Protein AF-A0A258BZW4-F1 (afdb_monomer)

Nearest PDB structures (foldseek):
  6zo7-assembly1_A  TM=4.643E-01  e=5.909E-06  Escherichia coli K-12
  7oum-assembly1_A  TM=4.617E-01  e=6.006E-05  Escherichia coli K-12
  7rr7-assembly1_A  TM=5.294E-01  e=3.299E-04  Escherichia coli K-12
  7oul-assembly1_A  TM=4.620E-01  e=1.111E-04  Escherichia coli K-12
  8p1i-assembly1_A  TM=4.568E-01  e=1.281E-04  Klebsiella pneumoniae subsp. pneumoniae DSM 30104 = JCM 1662 = NBRC 14940

Radius of gyration: 32.83 Å; Cα contacts (8 Å, |Δi|>4): 462; chains: 1; bounding box: 78×43×89 Å

Mean predicted aligned error: 9.06 Å

Sequence (377 aa):
QTLLPGVLLVIITVLLLSFGRLQGVVAPLLIAVIALFWTLGLMAVAGVKQNIVSSMLPVFIIAIAVCDAIHFLSTYYRLLPDNPDRAARTQAASEALRKLFWPMLVTTVTTMAGFFALSWTEVVFIREFGIFVGFGVLFAWLITMLLLPALVIIWKAPRPRYGLLVSNLITRLMALFGRIAGHGKAVVIPAVVLMLAGLVITQQKLTVDNQVIGYFEENSRIRQDDAAINANFGGSTVVSFLLESKDTDAFKKPETLQAVAALQQRLQQNPLVGFTLSPADFIKRMHQVLSDTGSQAEFRLPDDLTQPMLAQYFLLYENANGQDLWDVVDRRFANGRILAVLHSDRSSDMAMVIQDLRTLAADVLPAGMTLRSAGYG

Solvent-accessible surface area (backbone atoms only — not comparable to full-atom values): 20234 Å² total; per-residue (Å²): 133,71,60,61,65,54,52,50,51,51,51,49,49,52,26,36,63,65,27,65,36,67,66,55,34,51,53,30,52,50,42,12,52,52,18,40,51,54,30,53,47,52,36,55,75,71,68,55,76,87,46,82,69,44,68,49,47,62,59,55,35,34,54,52,18,33,51,56,32,49,58,49,50,55,47,22,52,73,58,36,61,92,82,58,53,63,66,47,33,46,50,18,34,52,51,31,46,69,70,39,50,64,63,52,48,51,55,40,53,54,50,25,50,60,26,43,57,38,46,77,49,87,52,60,66,54,16,53,36,15,46,46,49,21,52,17,45,52,37,20,51,52,43,40,72,58,49,46,46,56,47,57,44,69,50,90,70,75,70,56,67,84,57,84,69,78,42,77,63,54,58,51,49,54,51,49,50,53,59,52,57,72,41,48,68,79,48,51,52,56,52,51,52,51,50,53,52,49,49,62,63,46,60,79,71,65,76,82,70,53,48,71,74,69,76,50,59,83,87,34,67,70,46,50,52,48,51,50,35,38,74,75,46,37,29,78,33,59,37,36,38,36,39,41,40,88,47,72,44,41,65,43,34,43,68,46,36,52,29,52,42,53,53,50,52,56,47,64,71,35,91,54,36,54,38,74,49,41,61,45,53,58,51,10,50,48,50,16,56,71,37,98,63,20,90,75,40,66,88,41,71,67,94,81,61,43,46,70,58,43,49,50,50,53,50,54,40,56,74,69,67,51,63,71,57,62,77,19,31,45,101,55,28,23,34,36,29,38,41,34,22,18,58,58,66,37,46,53,62,50,51,51,54,52,50,56,52,52,57,52,45,72,75,50,50,57,92,75,55,48,83,46,80,41,74,72,136

Structure (mmCIF, N/CA/C/O backbone):
data_AF-A0A258BZW4-F1
#
_entry.id   AF-A0A258BZW4-F1
#
loop_
_atom_site.group_PDB
_atom_site.id
_atom_site.type_symbol
_atom_site.label_atom_id
_atom_site.label_alt_id
_atom_site.label_comp_id
_atom_site.label_asym_id
_atom_site.label_entity_id
_atom_site.label_seq_id
_atom_site.pdbx_PDB_ins_code
_atom_site.Cartn_x
_atom_site.Cartn_y
_atom_site.Cartn_z
_atom_site.occupancy
_atom_site.B_iso_or_equiv
_atom_site.auth_seq_id
_atom_site.auth_comp_id
_atom_site.auth_asym_id
_atom_site.auth_atom_id
_atom_site.pdbx_PDB_model_num
ATOM 1 N N . GLN A 1 1 ? -8.627 8.416 -11.296 1.00 51.75 1 GLN A N 1
ATOM 2 C CA . GLN A 1 1 ? -8.400 7.912 -12.679 1.00 51.75 1 GLN A CA 1
ATOM 3 C C . GLN A 1 1 ? -7.586 8.881 -13.566 1.00 51.75 1 GLN A C 1
ATOM 5 O O . GLN A 1 1 ? -7.320 8.568 -14.718 1.00 51.75 1 GLN A O 1
ATOM 10 N N . THR A 1 2 ? -7.110 10.015 -13.040 1.00 63.75 2 THR A N 1
ATOM 11 C CA . THR A 1 2 ? -6.376 11.070 -13.775 1.00 63.75 2 THR A CA 1
ATOM 12 C C . THR A 1 2 ? -4.865 10.836 -13.925 1.00 63.75 2 THR A C 1
ATOM 14 O O . THR A 1 2 ? -4.218 11.526 -14.707 1.00 63.75 2 THR A O 1
ATOM 17 N N . LEU A 1 3 ? -4.287 9.855 -13.221 1.00 72.00 3 LEU A N 1
ATOM 18 C CA . LEU A 1 3 ? -2.834 9.631 -13.215 1.00 72.00 3 LEU A CA 1
ATOM 19 C C . LEU A 1 3 ? -2.305 9.013 -14.516 1.00 72.00 3 LEU A C 1
ATOM 21 O O . LEU A 1 3 ? -1.262 9.434 -15.009 1.00 72.00 3 LEU A O 1
ATOM 25 N N . LEU A 1 4 ? -3.015 8.039 -15.094 1.00 80.62 4 LEU A N 1
ATOM 26 C CA . LEU A 1 4 ? -2.522 7.291 -16.256 1.00 80.62 4 LEU A CA 1
ATOM 27 C C . LEU A 1 4 ? -2.273 8.187 -17.490 1.00 80.62 4 LEU A C 1
ATOM 29 O O . LEU A 1 4 ? -1.187 8.085 -18.060 1.00 80.62 4 LEU A O 1
ATOM 33 N N . PRO A 1 5 ? -3.184 9.104 -17.886 1.00 86.69 5 PRO A N 1
ATOM 34 C CA . PRO A 1 5 ? -2.926 10.021 -18.999 1.00 86.69 5 PRO A CA 1
ATOM 35 C C . PRO A 1 5 ? -1.723 10.940 -18.752 1.00 86.69 5 PRO A C 1
ATOM 37 O O . PRO A 1 5 ? -0.921 11.153 -19.658 1.00 86.69 5 PRO A O 1
ATOM 40 N N . GLY A 1 6 ? -1.567 11.444 -17.521 1.00 89.06 6 GLY A N 1
ATOM 41 C CA . GLY A 1 6 ? -0.432 12.288 -17.144 1.00 89.06 6 GLY A CA 1
ATOM 42 C C . GLY A 1 6 ? 0.897 11.537 -17.228 1.00 89.06 6 GLY A C 1
ATOM 43 O O . GLY A 1 6 ? 1.847 12.022 -17.840 1.00 89.06 6 GLY A O 1
ATOM 44 N N . VAL A 1 7 ? 0.945 10.315 -16.691 1.00 88.00 7 VAL A N 1
ATOM 45 C CA . VAL A 1 7 ? 2.130 9.448 -16.769 1.00 88.00 7 VAL A CA 1
ATOM 46 C C . VAL A 1 7 ? 2.472 9.117 -18.221 1.00 88.00 7 VAL A C 1
ATOM 48 O O . VAL A 1 7 ? 3.631 9.235 -18.612 1.00 88.00 7 VAL A O 1
ATOM 51 N N . LEU A 1 8 ? 1.483 8.755 -19.044 1.00 90.56 8 LEU A N 1
ATOM 52 C CA . LEU A 1 8 ? 1.705 8.481 -20.465 1.00 90.56 8 LEU A CA 1
ATOM 53 C C . LEU A 1 8 ? 2.259 9.704 -21.200 1.00 90.56 8 LEU A C 1
ATOM 55 O O . LEU A 1 8 ? 3.189 9.559 -21.990 1.00 90.56 8 LEU A O 1
ATOM 59 N N . LEU A 1 9 ? 1.747 10.903 -20.915 1.00 91.88 9 LEU A N 1
ATOM 60 C CA . LEU A 1 9 ? 2.250 12.144 -21.503 1.00 91.88 9 LEU A CA 1
ATOM 61 C C . LEU A 1 9 ? 3.715 12.398 -21.127 1.00 91.88 9 LEU A C 1
ATOM 63 O O . LEU A 1 9 ? 4.525 12.720 -21.999 1.00 91.88 9 LEU A O 1
ATOM 67 N N . VAL A 1 10 ? 4.080 12.198 -19.858 1.00 91.19 10 VAL A N 1
ATOM 68 C CA . VAL A 1 10 ? 5.473 12.314 -19.400 1.00 91.19 10 VAL A CA 1
ATOM 69 C C . VAL A 1 10 ? 6.359 11.278 -20.094 1.00 91.19 10 VAL A C 1
ATOM 71 O O . VAL A 1 10 ? 7.395 11.639 -20.646 1.00 91.19 10 VAL A O 1
ATOM 74 N N . ILE A 1 11 ? 5.938 10.011 -20.142 1.00 91.62 11 ILE A N 1
ATOM 75 C CA . ILE A 1 11 ? 6.684 8.925 -20.792 1.00 91.62 11 ILE A CA 1
ATOM 76 C C . ILE A 1 11 ? 6.896 9.208 -22.281 1.00 91.62 11 ILE A C 1
ATOM 78 O O . ILE A 1 11 ? 8.023 9.121 -22.770 1.00 91.62 11 ILE A O 1
ATOM 82 N N . ILE A 1 12 ? 5.840 9.592 -23.001 1.00 91.62 12 ILE A N 1
ATOM 83 C CA . ILE A 1 12 ? 5.918 9.949 -24.422 1.00 91.62 12 ILE A CA 1
ATOM 84 C C . ILE A 1 12 ? 6.895 11.107 -24.617 1.00 91.62 12 ILE A C 1
ATOM 86 O O . ILE A 1 12 ? 7.742 11.044 -25.505 1.00 91.62 12 ILE A O 1
ATOM 90 N N . THR A 1 13 ? 6.826 12.131 -23.763 1.00 89.69 13 THR A N 1
ATOM 91 C CA . THR A 1 13 ? 7.728 13.287 -23.821 1.00 89.69 13 THR A CA 1
ATOM 92 C C . THR A 1 13 ? 9.182 12.867 -23.611 1.00 89.69 13 THR A C 1
ATOM 94 O O . THR A 1 13 ? 10.042 13.217 -24.414 1.00 89.69 13 THR A O 1
ATOM 97 N N . VAL A 1 14 ? 9.471 12.061 -22.586 1.00 87.81 14 VAL A N 1
ATOM 98 C CA . VAL A 1 14 ? 10.828 11.568 -22.300 1.00 87.81 14 VAL A CA 1
ATOM 99 C C . VAL A 1 14 ? 11.367 10.718 -23.450 1.00 87.81 14 VAL A C 1
ATOM 101 O O . VAL A 1 14 ? 12.517 10.894 -23.853 1.00 87.81 14 VAL A O 1
ATOM 104 N N . LEU A 1 15 ? 10.553 9.827 -24.020 1.00 88.56 15 LEU A N 1
ATOM 105 C CA . LEU A 1 15 ? 10.945 8.990 -25.156 1.00 88.56 15 LEU A CA 1
ATOM 106 C C . LEU A 1 15 ? 11.181 9.822 -26.424 1.00 88.56 15 LEU A C 1
ATOM 108 O O . LEU A 1 15 ? 12.163 9.596 -27.137 1.00 88.56 15 LEU A O 1
ATOM 112 N N . LEU A 1 16 ? 10.332 10.822 -26.684 1.00 87.19 16 LEU A N 1
ATOM 113 C CA . LEU A 1 16 ? 10.517 11.769 -27.784 1.00 87.19 16 LEU A CA 1
ATOM 114 C C . LEU A 1 16 ? 11.799 12.585 -27.616 1.00 87.19 16 LEU A C 1
ATOM 116 O O . LEU A 1 16 ? 12.533 12.743 -28.585 1.00 87.19 16 LEU A O 1
ATOM 120 N N . LEU A 1 17 ? 12.109 13.062 -26.410 1.00 83.38 17 LEU A N 1
ATOM 121 C CA . LEU A 1 17 ? 13.338 13.816 -26.149 1.00 83.38 17 LEU A CA 1
ATOM 122 C C . LEU A 1 17 ? 14.593 12.938 -26.237 1.00 83.38 17 LEU A C 1
ATOM 124 O O . LEU A 1 17 ? 15.640 13.400 -26.688 1.00 83.38 17 LEU A O 1
ATOM 128 N N . SER A 1 18 ? 14.478 11.671 -25.839 1.00 81.19 18 SER A N 1
ATOM 129 C CA . SER A 1 18 ? 15.591 10.719 -25.797 1.00 81.19 18 SER A CA 1
ATOM 130 C C . SER A 1 18 ? 15.945 10.161 -27.180 1.00 81.19 18 SER A C 1
ATOM 132 O O . SER A 1 18 ? 17.124 10.012 -27.498 1.00 81.19 18 SER A O 1
ATOM 134 N N . PHE A 1 19 ? 14.945 9.862 -28.019 1.00 81.38 19 PHE A N 1
ATOM 135 C CA . PHE A 1 19 ? 15.149 9.220 -29.326 1.00 81.38 19 PHE A CA 1
ATOM 136 C C . PHE A 1 19 ? 14.784 10.104 -30.529 1.00 81.38 19 PHE A C 1
ATOM 138 O O . PHE A 1 19 ? 15.183 9.804 -31.655 1.00 81.38 19 PHE A O 1
ATOM 145 N N . GLY A 1 20 ? 14.029 11.189 -30.338 1.00 75.62 20 GLY A N 1
ATOM 146 C CA . GLY A 1 20 ? 13.685 12.158 -31.389 1.00 75.62 20 GLY A CA 1
ATOM 147 C C . GLY A 1 20 ? 12.865 11.589 -32.553 1.00 75.62 20 GLY A C 1
ATOM 148 O O . GLY A 1 20 ? 12.812 12.202 -33.620 1.00 75.62 20 GLY A O 1
ATOM 149 N N . ARG A 1 21 ? 12.291 10.386 -32.410 1.00 78.50 21 ARG A N 1
ATOM 150 C CA . ARG A 1 21 ? 11.630 9.629 -33.486 1.00 78.50 21 ARG A CA 1
ATOM 151 C C . ARG A 1 21 ? 10.491 8.774 -32.940 1.00 78.50 21 ARG A C 1
ATOM 153 O O . ARG A 1 21 ? 10.621 8.183 -31.873 1.00 78.50 21 ARG A O 1
ATOM 160 N N . LEU A 1 22 ? 9.437 8.608 -33.744 1.00 80.06 22 LEU A N 1
ATOM 161 C CA . LEU A 1 22 ? 8.251 7.815 -33.391 1.00 80.06 22 LEU A CA 1
ATOM 162 C C . LEU A 1 22 ? 8.574 6.354 -33.052 1.00 80.06 22 LEU A C 1
ATOM 164 O O . LEU A 1 22 ? 8.022 5.827 -32.095 1.00 80.06 22 LEU A O 1
ATOM 168 N N . GLN A 1 23 ? 9.504 5.705 -33.761 1.00 81.31 23 GLN A N 1
ATOM 169 C CA . GLN A 1 23 ? 9.881 4.318 -33.452 1.00 81.31 23 GLN A CA 1
ATOM 170 C C . GLN A 1 23 ? 10.468 4.172 -32.040 1.00 81.31 23 GLN A C 1
ATOM 172 O O . GLN A 1 23 ? 10.171 3.197 -31.357 1.00 81.31 23 GLN A O 1
ATOM 177 N N . GLY A 1 24 ? 11.249 5.155 -31.580 1.00 83.62 24 GLY A N 1
ATOM 178 C CA . GLY A 1 24 ? 11.797 5.182 -30.220 1.00 83.62 24 GLY A CA 1
ATOM 179 C C . GLY A 1 24 ? 10.755 5.420 -29.126 1.00 83.62 24 GLY A C 1
ATOM 180 O O . GLY A 1 24 ? 11.080 5.299 -27.954 1.00 83.62 24 GLY A O 1
ATOM 181 N N . VAL A 1 25 ? 9.513 5.731 -29.502 1.00 89.50 25 VAL A N 1
ATOM 182 C CA . VAL A 1 25 ? 8.378 5.921 -28.590 1.00 89.50 25 VAL A CA 1
ATOM 183 C C . VAL A 1 25 ? 7.433 4.724 -28.658 1.00 89.50 25 VAL A C 1
ATOM 185 O O . VAL A 1 25 ? 7.095 4.129 -27.640 1.00 89.50 25 VAL A O 1
ATOM 188 N N . VAL A 1 26 ? 7.037 4.339 -29.873 1.00 92.31 26 VAL A N 1
ATOM 189 C CA . VAL A 1 26 ? 6.046 3.284 -30.114 1.00 92.31 26 VAL A CA 1
ATOM 190 C C . VAL A 1 26 ? 6.565 1.920 -29.673 1.00 92.31 26 VAL A C 1
ATOM 192 O O . VAL A 1 26 ? 5.811 1.166 -29.068 1.00 92.31 26 VAL A O 1
ATOM 195 N N . ALA A 1 27 ? 7.838 1.597 -29.928 1.00 92.38 27 ALA A N 1
ATOM 196 C CA . ALA A 1 27 ? 8.393 0.298 -29.552 1.00 92.38 27 ALA A CA 1
ATOM 197 C C . ALA A 1 27 ? 8.394 0.067 -28.021 1.00 92.38 27 ALA A C 1
ATOM 199 O O . ALA A 1 27 ? 7.834 -0.944 -27.594 1.00 92.38 27 ALA A O 1
ATOM 200 N N . PRO A 1 28 ? 8.922 0.985 -27.180 1.00 93.62 28 PRO A N 1
ATOM 201 C CA . PRO A 1 28 ? 8.804 0.871 -25.723 1.00 93.62 28 PRO A CA 1
ATOM 202 C C . PRO A 1 28 ? 7.361 0.795 -25.212 1.00 93.62 28 PRO A C 1
ATOM 204 O O . PRO A 1 28 ? 7.057 -0.034 -24.358 1.00 93.62 28 PRO A O 1
ATOM 207 N N . LEU A 1 29 ? 6.456 1.625 -25.746 1.00 94.94 29 LEU A N 1
ATOM 208 C CA . LEU A 1 29 ? 5.052 1.621 -25.321 1.00 94.94 29 LEU A CA 1
ATOM 209 C C . LEU A 1 29 ? 4.338 0.318 -25.683 1.00 94.94 29 LEU A C 1
ATOM 211 O O . LEU A 1 29 ? 3.562 -0.195 -24.882 1.00 94.94 29 LEU A O 1
ATOM 215 N N . LEU A 1 30 ? 4.613 -0.239 -26.863 1.00 95.44 30 LEU A N 1
ATOM 216 C CA . LEU A 1 30 ? 4.053 -1.521 -27.277 1.00 95.44 30 LEU A CA 1
ATOM 217 C C . LEU A 1 30 ? 4.480 -2.639 -26.318 1.00 95.44 30 LEU A C 1
ATOM 219 O O . LEU A 1 30 ? 3.642 -3.418 -25.875 1.00 95.44 30 LEU A O 1
ATOM 223 N N . ILE A 1 31 ? 5.764 -2.687 -25.959 1.00 95.81 31 ILE A N 1
ATOM 224 C CA . ILE A 1 31 ? 6.298 -3.659 -24.993 1.00 95.81 31 ILE A CA 1
ATOM 225 C C . ILE A 1 31 ? 5.615 -3.510 -23.638 1.00 95.81 31 ILE A C 1
ATOM 227 O O . ILE A 1 31 ? 5.154 -4.500 -23.074 1.00 95.81 31 ILE A O 1
ATOM 231 N N . ALA A 1 32 ? 5.502 -2.276 -23.149 1.00 96.38 32 ALA A N 1
ATOM 232 C CA . ALA A 1 32 ? 4.842 -1.965 -21.890 1.00 96.38 32 ALA A CA 1
ATOM 233 C C . ALA A 1 32 ? 3.378 -2.422 -21.859 1.00 96.38 32 ALA A C 1
ATOM 235 O O . ALA A 1 32 ? 2.936 -3.034 -20.889 1.00 96.38 32 ALA A O 1
ATOM 236 N N . VAL A 1 33 ? 2.633 -2.171 -22.938 1.00 96.31 33 VAL A N 1
ATOM 237 C CA . VAL A 1 33 ? 1.234 -2.592 -23.065 1.00 96.31 33 VAL A CA 1
ATOM 238 C C . VAL A 1 33 ? 1.118 -4.116 -23.090 1.00 96.31 33 VAL A C 1
ATOM 240 O O . VAL A 1 33 ? 0.275 -4.667 -22.388 1.00 96.31 33 VAL A O 1
ATOM 243 N N . ILE A 1 34 ? 1.978 -4.815 -23.837 1.00 97.94 34 ILE A N 1
ATOM 244 C CA . ILE A 1 34 ? 1.970 -6.285 -23.869 1.00 97.94 34 ILE A CA 1
ATOM 245 C C . ILE A 1 34 ? 2.299 -6.846 -22.477 1.00 97.94 34 ILE A C 1
ATOM 247 O O . ILE A 1 34 ? 1.596 -7.735 -22.005 1.00 97.94 34 ILE A O 1
ATOM 251 N N . ALA A 1 35 ? 3.300 -6.300 -21.781 1.00 97.94 35 ALA A N 1
ATOM 252 C CA . ALA A 1 35 ? 3.645 -6.721 -20.421 1.00 97.94 35 ALA A CA 1
ATOM 253 C C . ALA A 1 35 ? 2.485 -6.512 -19.443 1.00 97.94 35 ALA A C 1
ATOM 255 O O . ALA A 1 35 ? 2.174 -7.392 -18.636 1.00 97.94 35 ALA A O 1
ATOM 256 N N . LEU A 1 36 ? 1.787 -5.381 -19.562 1.00 96.75 36 LEU A N 1
ATOM 257 C CA . LEU A 1 36 ? 0.589 -5.108 -18.784 1.00 96.75 36 LEU A CA 1
ATOM 258 C C . LEU A 1 36 ? -0.522 -6.125 -19.076 1.00 96.75 36 LEU A C 1
ATOM 260 O O . LEU A 1 36 ? -1.122 -6.637 -18.135 1.00 96.75 36 LEU A O 1
ATOM 264 N N . PHE A 1 37 ? -0.767 -6.468 -20.343 1.00 97.38 37 PHE A N 1
ATOM 265 C CA . PHE A 1 37 ? -1.753 -7.491 -20.702 1.00 97.38 37 PHE A CA 1
ATOM 266 C C . PHE A 1 37 ? -1.421 -8.859 -20.105 1.00 97.38 37 PHE A C 1
ATOM 268 O O . PHE A 1 37 ? -2.317 -9.509 -19.575 1.00 97.38 37 PHE A O 1
ATOM 275 N N . TRP A 1 38 ? -0.155 -9.282 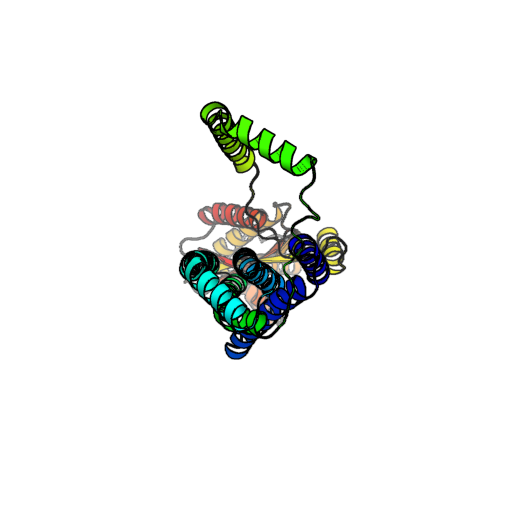-20.126 1.00 98.06 38 TRP A N 1
ATOM 276 C CA . TRP A 1 38 ? 0.265 -10.529 -19.473 1.00 98.06 38 TRP A CA 1
ATOM 277 C C . TRP A 1 38 ? 0.074 -10.481 -17.956 1.00 98.06 38 TRP A C 1
ATOM 279 O O . TRP A 1 38 ? -0.393 -11.449 -17.360 1.00 98.06 38 TRP A O 1
ATOM 289 N N . THR A 1 39 ? 0.360 -9.337 -17.336 1.00 97.62 39 THR A N 1
ATOM 290 C CA . THR A 1 39 ? 0.182 -9.135 -15.891 1.00 97.62 39 THR A CA 1
ATOM 291 C C . THR A 1 39 ? -1.293 -9.199 -15.490 1.00 97.62 39 THR A C 1
ATOM 293 O O . THR A 1 39 ? -1.662 -9.940 -14.581 1.00 97.62 39 THR A O 1
ATOM 296 N N . LEU A 1 40 ? -2.156 -8.461 -16.195 1.00 96.06 40 LEU A N 1
ATOM 297 C CA . LEU A 1 40 ? -3.602 -8.467 -15.957 1.00 96.06 40 LEU A CA 1
ATOM 298 C C . LEU A 1 40 ? -4.229 -9.817 -16.324 1.00 96.06 40 LEU A C 1
ATOM 300 O O . LEU A 1 40 ? -5.147 -10.266 -15.646 1.00 96.06 40 LEU A O 1
ATOM 304 N N . GLY A 1 41 ? -3.713 -10.488 -17.355 1.00 97.06 41 GLY A N 1
ATOM 305 C CA . GLY A 1 41 ? -4.110 -11.842 -17.728 1.00 97.06 41 GLY A CA 1
ATOM 306 C C . GLY A 1 41 ? -3.801 -12.852 -16.624 1.00 97.06 41 GLY A C 1
ATOM 307 O O . GLY A 1 41 ? -4.672 -13.638 -16.262 1.00 97.06 41 GLY A O 1
ATOM 308 N N . LEU A 1 42 ? -2.606 -12.785 -16.026 1.00 97.62 42 LEU A N 1
ATOM 309 C CA . LEU A 1 42 ? -2.246 -13.611 -14.871 1.00 97.62 42 LEU A CA 1
ATOM 310 C C . LEU A 1 42 ? -3.182 -13.348 -13.682 1.00 97.62 42 LEU A C 1
ATOM 312 O O . LEU A 1 42 ? -3.646 -14.291 -13.047 1.00 97.62 42 LEU A O 1
ATOM 316 N N . MET A 1 43 ? -3.498 -12.079 -13.415 1.00 96.25 43 MET A N 1
ATOM 317 C CA . MET A 1 43 ? -4.426 -11.683 -12.353 1.00 96.25 43 MET A CA 1
ATOM 318 C C . MET A 1 43 ? -5.844 -12.220 -12.585 1.00 96.25 43 MET A C 1
ATOM 320 O O . MET A 1 43 ? -6.461 -12.753 -11.664 1.00 96.25 43 MET A O 1
ATOM 324 N N . ALA A 1 44 ? -6.328 -12.151 -13.828 1.00 96.06 44 ALA A N 1
ATOM 325 C CA . ALA A 1 44 ? -7.628 -12.683 -14.217 1.00 96.06 44 ALA A CA 1
ATOM 326 C C . ALA A 1 44 ? -7.693 -14.213 -14.083 1.00 96.06 44 ALA A C 1
ATOM 328 O O . ALA A 1 44 ? -8.666 -14.735 -13.543 1.00 96.06 44 ALA A O 1
ATOM 329 N N . VAL A 1 45 ? -6.651 -14.934 -14.517 1.00 97.38 45 VAL A N 1
ATOM 330 C CA . VAL A 1 45 ? -6.564 -16.402 -14.383 1.00 97.38 45 VAL A CA 1
ATOM 331 C C . VAL A 1 45 ? -6.485 -16.829 -12.916 1.00 97.38 45 VAL A C 1
ATOM 333 O O . VAL A 1 45 ? -7.078 -17.836 -12.540 1.00 97.38 45 VAL A O 1
ATOM 336 N N . ALA A 1 46 ? -5.810 -16.048 -12.071 1.00 96.31 46 ALA A N 1
ATOM 337 C CA . ALA A 1 46 ? -5.758 -16.277 -10.629 1.00 96.31 46 ALA A CA 1
ATOM 338 C C . ALA A 1 46 ? -7.081 -15.950 -9.902 1.00 96.31 46 ALA A C 1
ATOM 340 O O . ALA A 1 46 ? -7.185 -16.182 -8.701 1.00 96.31 46 ALA A O 1
ATOM 341 N N . GLY A 1 47 ? -8.086 -15.399 -10.597 1.00 94.75 47 GLY A N 1
ATOM 342 C CA . GLY A 1 47 ? -9.376 -15.029 -10.011 1.00 94.75 47 GLY A CA 1
ATOM 343 C C . GLY A 1 47 ? -9.316 -13.819 -9.072 1.00 94.75 47 GLY A C 1
ATOM 344 O O . GLY A 1 47 ? -10.261 -13.587 -8.315 1.00 94.75 47 GLY A O 1
ATOM 345 N N . VAL A 1 48 ? -8.230 -13.041 -9.110 1.00 93.81 48 VAL A N 1
ATOM 346 C CA . VAL A 1 48 ? -8.045 -11.881 -8.232 1.00 93.81 48 VAL A CA 1
ATOM 347 C C . VAL A 1 48 ? -8.759 -10.670 -8.822 1.00 93.81 48 VAL A C 1
ATOM 349 O O . VAL A 1 48 ? -8.536 -10.276 -9.968 1.00 93.81 48 VAL A O 1
ATOM 352 N N . LYS A 1 49 ? -9.641 -10.063 -8.025 1.00 90.06 49 LYS A N 1
ATOM 353 C CA . LYS A 1 49 ? -10.398 -8.875 -8.428 1.00 90.06 49 LYS A CA 1
ATOM 354 C C . LYS A 1 49 ? -9.543 -7.625 -8.294 1.00 90.06 49 LYS A C 1
ATOM 356 O O . LYS A 1 49 ? -8.772 -7.472 -7.352 1.00 90.06 49 LYS A O 1
ATOM 361 N N . GLN A 1 50 ? -9.743 -6.688 -9.213 1.00 88.19 50 GLN A N 1
ATOM 362 C CA . GLN A 1 50 ? -9.091 -5.391 -9.128 1.00 88.19 50 GLN A CA 1
ATOM 363 C C . GLN A 1 50 ? -9.668 -4.583 -7.955 1.00 88.19 50 GLN A C 1
ATOM 365 O O . GLN A 1 50 ? -10.871 -4.352 -7.869 1.00 88.19 50 GLN A O 1
ATOM 370 N N . ASN A 1 51 ? -8.787 -4.150 -7.060 1.00 87.19 51 ASN A N 1
ATOM 371 C CA . ASN A 1 51 ? -9.043 -3.253 -5.937 1.00 87.19 51 ASN A CA 1
ATOM 372 C C . ASN A 1 51 ? -8.370 -1.876 -6.145 1.00 87.19 51 ASN A C 1
ATOM 374 O O . ASN A 1 51 ? -7.659 -1.654 -7.132 1.00 87.19 51 ASN A O 1
ATOM 378 N N . ILE A 1 52 ? -8.562 -0.963 -5.187 1.00 85.00 52 ILE A N 1
ATOM 379 C CA . ILE A 1 52 ? -8.038 0.414 -5.224 1.00 85.00 52 ILE A CA 1
ATOM 380 C C . ILE A 1 52 ? -6.515 0.440 -5.420 1.00 85.00 52 ILE A C 1
ATOM 382 O O . ILE A 1 52 ? -6.028 1.180 -6.272 1.00 85.00 52 ILE A O 1
ATOM 386 N N . VAL A 1 53 ? -5.759 -0.404 -4.714 1.00 87.50 53 VAL A N 1
ATOM 387 C CA . VAL A 1 53 ? -4.289 -0.446 -4.813 1.00 87.50 53 VAL A CA 1
ATOM 388 C C . VAL A 1 53 ? -3.841 -1.048 -6.146 1.00 87.50 53 VAL A C 1
ATOM 390 O O . VAL A 1 53 ? -3.015 -0.474 -6.854 1.00 87.50 53 VAL A O 1
ATOM 393 N N . SER A 1 54 ? -4.451 -2.156 -6.570 1.00 89.44 54 SER A N 1
ATOM 394 C CA . SER A 1 54 ? -4.156 -2.787 -7.865 1.00 89.44 54 SER A CA 1
ATOM 395 C C . SER A 1 54 ? -4.512 -1.908 -9.076 1.00 89.44 54 SER A C 1
ATOM 397 O O . SER A 1 54 ? -4.000 -2.127 -10.172 1.00 89.44 54 SER A O 1
ATOM 399 N N . SER A 1 55 ? -5.321 -0.854 -8.901 1.00 89.12 55 SER A N 1
ATOM 400 C CA . SER A 1 55 ? -5.547 0.157 -9.944 1.00 89.12 55 SER A CA 1
ATOM 401 C C . SER A 1 55 ? -4.277 0.915 -10.352 1.00 89.12 55 SER A C 1
ATOM 403 O O . SER A 1 55 ? -4.220 1.467 -11.451 1.00 89.12 55 SER A O 1
ATOM 405 N N . MET A 1 56 ? -3.234 0.876 -9.517 1.00 90.19 56 MET A N 1
ATOM 406 C CA . MET A 1 56 ? -1.930 1.475 -9.793 1.00 90.19 56 MET A CA 1
ATOM 407 C C . MET A 1 56 ? -1.024 0.577 -10.652 1.00 90.19 56 MET A C 1
ATOM 409 O O . MET A 1 56 ? -0.044 1.080 -11.201 1.00 90.19 56 MET A O 1
ATOM 413 N N . LEU A 1 57 ? -1.345 -0.719 -10.822 1.00 93.06 57 LEU A N 1
ATOM 414 C CA . LEU A 1 57 ? -0.529 -1.686 -11.579 1.00 93.06 57 LEU A CA 1
ATOM 415 C C . LEU A 1 57 ? -0.077 -1.166 -12.958 1.00 93.06 57 LEU A C 1
ATOM 417 O O . LEU A 1 57 ? 1.125 -1.216 -13.227 1.00 93.06 57 LEU A O 1
ATOM 421 N N . PRO A 1 58 ? -0.962 -0.609 -13.817 1.00 93.06 58 PRO A N 1
ATOM 422 C CA . PRO A 1 58 ? -0.559 -0.122 -15.136 1.00 93.06 58 PRO A CA 1
ATOM 423 C C . PRO A 1 58 ? 0.579 0.895 -15.096 1.00 93.06 58 PRO A C 1
ATOM 425 O O . PRO A 1 58 ? 1.486 0.836 -15.919 1.00 93.06 58 PRO A O 1
ATOM 428 N N . VAL A 1 59 ? 0.558 1.807 -14.123 1.00 92.94 59 VAL A N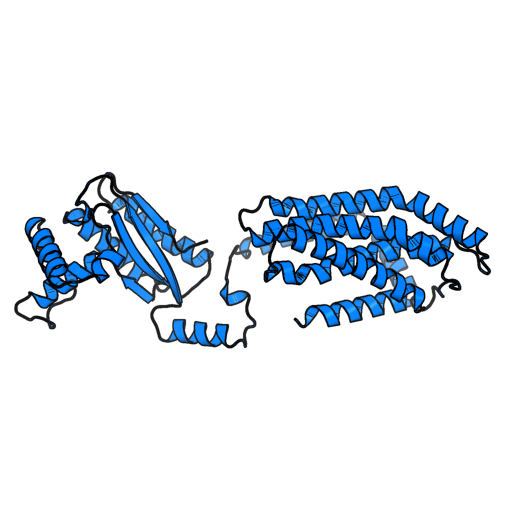 1
ATOM 429 C CA . VAL A 1 59 ? 1.559 2.873 -14.004 1.00 92.94 59 VAL A CA 1
ATOM 430 C C . VAL A 1 59 ? 2.942 2.285 -13.726 1.00 92.94 59 VAL A C 1
ATOM 432 O O . VAL A 1 59 ? 3.905 2.652 -14.399 1.00 92.94 59 VAL A O 1
ATOM 435 N N . PHE A 1 60 ? 3.037 1.335 -12.792 1.00 94.25 60 PHE A N 1
ATOM 436 C CA . PHE A 1 60 ? 4.301 0.681 -12.449 1.00 94.25 60 PHE A CA 1
ATOM 437 C C . PHE A 1 60 ? 4.846 -0.159 -13.605 1.00 94.25 60 PHE A C 1
ATOM 439 O O . PHE A 1 60 ? 6.007 -0.000 -13.980 1.00 94.25 60 PHE A O 1
ATOM 446 N N . ILE A 1 61 ? 4.009 -1.014 -14.202 1.00 96.38 61 ILE A N 1
ATOM 447 C CA . ILE A 1 61 ? 4.451 -1.914 -15.275 1.00 96.38 61 ILE A CA 1
ATOM 448 C C . ILE A 1 61 ? 4.901 -1.125 -16.502 1.00 96.38 61 ILE A C 1
ATOM 450 O O . ILE A 1 61 ? 5.948 -1.430 -17.072 1.00 96.38 61 ILE A O 1
ATOM 454 N N . ILE A 1 62 ? 4.164 -0.075 -16.880 1.00 95.25 62 ILE A N 1
ATOM 455 C CA . ILE A 1 62 ? 4.539 0.751 -18.028 1.00 95.25 62 ILE A CA 1
ATOM 456 C C . ILE A 1 62 ? 5.861 1.477 -17.765 1.00 95.25 62 ILE A C 1
ATOM 458 O O . ILE A 1 62 ? 6.731 1.466 -18.633 1.00 95.25 62 ILE A O 1
ATOM 462 N N . ALA A 1 63 ? 6.047 2.073 -16.585 1.00 94.00 63 ALA A N 1
ATOM 463 C CA . ALA A 1 63 ? 7.283 2.781 -16.258 1.00 94.00 63 ALA A CA 1
ATOM 464 C C . ALA A 1 63 ? 8.513 1.856 -16.299 1.00 94.00 63 ALA A C 1
ATOM 466 O O . ALA A 1 63 ? 9.527 2.202 -16.907 1.00 94.00 63 ALA A O 1
ATOM 467 N N . ILE A 1 64 ? 8.408 0.663 -15.704 1.00 95.62 64 ILE A N 1
ATOM 468 C CA . ILE A 1 64 ? 9.508 -0.309 -15.640 1.00 95.62 64 ILE A CA 1
ATOM 469 C C . ILE A 1 64 ? 9.830 -0.862 -17.034 1.00 95.62 64 ILE A C 1
ATOM 471 O O . ILE A 1 64 ? 10.983 -0.811 -17.461 1.00 95.62 64 ILE A O 1
ATOM 475 N N . ALA A 1 65 ? 8.815 -1.292 -17.789 1.00 96.75 65 ALA A N 1
ATOM 476 C CA . ALA A 1 65 ? 8.998 -1.804 -19.147 1.00 96.75 65 ALA A CA 1
ATOM 477 C C . ALA A 1 65 ? 9.608 -0.760 -20.095 1.00 96.75 65 ALA A C 1
ATOM 479 O O . ALA A 1 65 ? 10.435 -1.083 -20.949 1.00 96.75 65 ALA A O 1
ATOM 480 N N . VAL A 1 66 ? 9.228 0.512 -19.941 1.00 95.00 66 VAL A N 1
ATOM 481 C CA . VAL A 1 66 ? 9.814 1.607 -20.719 1.00 95.00 66 VAL A CA 1
ATOM 482 C C . VAL A 1 66 ? 11.282 1.829 -20.350 1.00 95.00 66 VAL A C 1
ATOM 484 O O . VAL A 1 66 ? 12.092 2.010 -21.258 1.00 95.00 66 VAL A O 1
ATOM 487 N N . CYS A 1 67 ? 11.651 1.787 -19.066 1.00 93.81 67 CYS A N 1
ATOM 488 C CA . CYS A 1 67 ? 13.055 1.862 -18.644 1.00 93.81 67 CYS A CA 1
ATOM 489 C C . CYS A 1 67 ? 13.900 0.750 -19.280 1.00 93.81 67 CYS A C 1
ATOM 491 O O . CYS A 1 67 ? 14.943 1.037 -19.875 1.00 93.81 67 CYS A O 1
ATOM 493 N N . ASP A 1 68 ? 13.423 -0.493 -19.230 1.00 94.94 68 ASP A N 1
ATOM 494 C CA . ASP A 1 68 ? 14.095 -1.639 -19.846 1.00 94.94 68 ASP A CA 1
ATOM 495 C C . ASP A 1 68 ? 14.294 -1.432 -21.352 1.00 94.94 68 ASP A C 1
ATOM 497 O O . ASP A 1 68 ? 15.400 -1.586 -21.890 1.00 94.94 68 ASP A O 1
ATOM 501 N N . ALA A 1 69 ? 13.236 -0.995 -22.036 1.00 94.56 69 ALA A N 1
ATOM 502 C CA . ALA A 1 69 ? 13.297 -0.694 -23.454 1.00 94.56 69 ALA A CA 1
ATOM 503 C C . ALA A 1 69 ? 14.282 0.447 -23.761 1.00 94.56 69 ALA A C 1
ATOM 505 O O . ALA A 1 69 ? 15.011 0.346 -24.745 1.00 94.56 69 ALA A O 1
ATOM 506 N N . ILE A 1 70 ? 14.369 1.497 -22.932 1.00 92.81 70 ILE A N 1
ATOM 507 C CA . ILE A 1 70 ? 15.331 2.602 -23.102 1.00 92.81 70 ILE A CA 1
ATOM 508 C C . ILE A 1 70 ? 16.776 2.096 -23.007 1.00 92.81 70 ILE A C 1
ATOM 510 O O . ILE A 1 70 ? 17.606 2.453 -23.853 1.00 92.81 70 ILE A O 1
ATOM 514 N N . HIS A 1 71 ? 17.095 1.260 -22.015 1.00 92.50 71 HIS A N 1
ATOM 515 C CA . HIS A 1 71 ? 18.435 0.684 -21.862 1.00 92.50 71 HIS A CA 1
ATOM 516 C C . HIS A 1 71 ? 18.835 -0.147 -23.084 1.00 92.50 71 HIS A C 1
ATOM 518 O O . HIS A 1 71 ? 19.937 0.023 -23.623 1.00 92.50 71 HIS A O 1
ATOM 524 N N . PHE A 1 72 ? 17.915 -0.978 -23.575 1.00 94.81 72 PHE A N 1
ATOM 525 C CA . PHE A 1 72 ? 18.141 -1.758 -24.784 1.00 94.81 72 PHE A CA 1
ATOM 526 C C . PHE A 1 72 ? 18.309 -0.872 -26.023 1.00 94.81 72 PHE A C 1
ATOM 528 O O . PHE A 1 72 ? 19.316 -0.982 -26.724 1.00 94.81 72 PHE A O 1
ATOM 535 N N . LEU A 1 73 ? 17.366 0.041 -26.284 1.00 92.25 73 LEU A N 1
ATOM 536 C CA . LEU A 1 73 ? 17.373 0.890 -27.478 1.00 92.25 73 LEU A CA 1
ATOM 537 C C . LEU A 1 73 ? 18.600 1.802 -27.527 1.00 92.25 73 LEU A C 1
ATOM 539 O O . LEU A 1 73 ? 19.195 1.966 -28.587 1.00 92.25 73 LEU A O 1
ATOM 543 N N . SER A 1 74 ? 18.993 2.385 -26.394 1.00 90.31 74 SER A N 1
ATOM 544 C CA . SER A 1 74 ? 20.173 3.254 -26.322 1.00 90.31 74 SER A CA 1
ATOM 545 C C . SER A 1 74 ? 21.462 2.502 -26.657 1.00 90.31 74 SER A C 1
ATOM 547 O O . SER A 1 74 ? 22.274 2.985 -27.448 1.00 90.31 74 SER A O 1
ATOM 549 N N . THR A 1 75 ? 21.625 1.286 -26.133 1.00 92.00 75 THR A N 1
ATOM 550 C CA . THR A 1 75 ? 22.777 0.434 -26.452 1.00 92.00 75 THR A CA 1
ATOM 551 C C . THR A 1 75 ? 22.733 -0.036 -27.903 1.00 92.00 75 THR A C 1
ATOM 553 O O . THR A 1 75 ? 23.744 0.034 -28.598 1.00 92.00 75 THR A O 1
ATOM 556 N N . TYR A 1 76 ? 21.560 -0.445 -28.390 1.00 92.19 76 TYR A N 1
ATOM 557 C CA . TYR A 1 76 ? 21.349 -0.829 -29.783 1.00 92.19 76 TYR A CA 1
ATOM 558 C C . TYR A 1 76 ? 21.730 0.300 -30.747 1.00 92.19 76 TYR A C 1
ATOM 560 O O . TYR A 1 76 ? 22.547 0.089 -31.638 1.00 92.19 76 TYR A O 1
ATOM 568 N N . TYR A 1 77 ? 21.211 1.516 -30.553 1.00 89.25 77 TYR A N 1
ATOM 569 C CA . TYR A 1 77 ? 21.500 2.646 -31.438 1.00 89.25 77 TYR A CA 1
ATOM 570 C C . TYR A 1 77 ? 22.954 3.111 -31.378 1.00 89.25 77 TYR A C 1
ATOM 572 O O . TYR A 1 77 ? 23.470 3.601 -32.381 1.00 89.25 77 TYR A O 1
ATOM 580 N N . ARG A 1 78 ? 23.631 2.929 -30.237 1.00 88.25 78 ARG A N 1
ATOM 581 C CA . ARG A 1 78 ? 25.073 3.180 -30.116 1.00 88.25 78 ARG A CA 1
ATOM 582 C C . ARG A 1 78 ? 25.908 2.197 -30.948 1.00 88.25 78 ARG A C 1
ATOM 584 O O . ARG A 1 78 ? 26.973 2.578 -31.423 1.00 88.25 78 ARG A O 1
ATOM 591 N N . LEU A 1 79 ? 25.449 0.954 -31.108 1.00 90.56 79 LEU A N 1
ATOM 592 C CA . LEU A 1 79 ? 26.152 -0.108 -31.846 1.00 90.56 79 LEU A CA 1
ATOM 593 C C . LEU A 1 79 ? 25.747 -0.192 -33.326 1.00 90.56 79 LEU A C 1
ATOM 595 O O . LEU A 1 79 ? 26.527 -0.635 -34.163 1.00 90.56 79 LEU A O 1
ATOM 599 N N . LEU A 1 80 ? 24.533 0.237 -33.661 1.00 90.00 80 LEU A N 1
ATOM 600 C CA . LEU A 1 80 ? 23.998 0.261 -35.021 1.00 90.00 80 LEU A CA 1
ATOM 601 C C . LEU A 1 80 ? 24.809 1.224 -35.893 1.00 90.00 80 LEU A C 1
ATOM 603 O O . LEU A 1 80 ? 24.945 2.324 -35.404 1.00 90.00 80 LEU A O 1
ATOM 607 N N . PRO A 1 81 ? 25.301 0.917 -37.112 1.00 87.00 81 PRO A N 1
ATOM 608 C CA . PRO A 1 81 ? 26.022 1.856 -38.003 1.00 87.00 81 PRO A CA 1
ATOM 609 C C . PRO A 1 81 ? 25.117 2.912 -38.686 1.00 87.00 81 PRO A C 1
ATOM 611 O O . PRO A 1 81 ? 23.898 2.840 -38.567 1.00 87.00 81 PRO A O 1
ATOM 614 N N . ASP A 1 82 ? 25.692 3.902 -39.393 1.00 81.31 82 ASP A N 1
ATOM 615 C CA . ASP A 1 82 ? 24.945 5.032 -40.003 1.00 81.31 82 ASP A CA 1
ATOM 616 C C . ASP A 1 82 ? 23.986 4.628 -41.135 1.00 81.31 82 ASP A C 1
ATOM 618 O O . ASP A 1 82 ? 22.902 5.196 -41.245 1.00 81.31 82 ASP A O 1
ATOM 622 N N . ASN A 1 83 ? 24.341 3.610 -41.926 1.00 82.44 83 ASN A N 1
ATOM 623 C CA . ASN A 1 83 ? 23.498 3.033 -42.980 1.00 82.44 83 ASN A CA 1
ATOM 624 C C . ASN A 1 83 ? 23.388 1.513 -42.793 1.00 82.44 83 ASN A C 1
ATOM 626 O O . ASN A 1 83 ? 24.054 0.749 -43.493 1.00 82.44 83 ASN A O 1
ATOM 630 N N . PRO A 1 84 ? 22.603 1.056 -41.806 1.00 84.00 84 PRO A N 1
ATOM 631 C CA . PRO A 1 84 ? 22.569 -0.346 -41.446 1.00 84.00 84 PRO A CA 1
ATOM 632 C C . PRO A 1 84 ? 21.659 -1.129 -42.395 1.00 84.00 84 PRO A C 1
ATOM 634 O O . PRO A 1 84 ? 20.476 -0.818 -42.567 1.00 84.00 84 PRO A O 1
ATOM 637 N N . ASP A 1 85 ? 22.190 -2.203 -42.967 1.00 89.44 85 ASP A N 1
ATOM 638 C CA . ASP A 1 85 ? 21.383 -3.231 -43.607 1.00 89.44 85 ASP A CA 1
ATOM 639 C C . ASP A 1 85 ? 20.741 -4.155 -42.545 1.00 89.44 85 ASP A C 1
ATOM 641 O O . ASP A 1 85 ? 20.787 -3.916 -41.332 1.00 89.44 85 ASP A O 1
ATOM 645 N N . ARG A 1 86 ? 20.054 -5.217 -42.978 1.00 90.31 86 ARG A N 1
ATOM 646 C CA . ARG A 1 86 ? 19.428 -6.157 -42.032 1.00 90.31 86 ARG A CA 1
ATOM 647 C C . ARG A 1 86 ? 20.472 -6.926 -41.213 1.00 90.31 86 ARG A C 1
ATOM 649 O O . ARG A 1 86 ? 20.215 -7.190 -40.036 1.00 90.31 86 ARG A O 1
ATOM 656 N N . ALA A 1 87 ? 21.617 -7.265 -41.805 1.00 91.94 87 ALA A N 1
ATOM 657 C CA . ALA A 1 87 ? 22.688 -7.978 -41.116 1.00 91.94 87 ALA A CA 1
ATOM 658 C C . ALA A 1 87 ? 23.282 -7.114 -39.995 1.00 91.94 87 ALA A C 1
ATOM 660 O O . ALA A 1 87 ? 23.339 -7.561 -38.850 1.00 91.94 87 ALA A O 1
ATOM 661 N N . ALA A 1 88 ? 23.578 -5.843 -40.279 1.00 91.19 88 ALA A N 1
ATOM 662 C CA . ALA A 1 88 ? 24.070 -4.878 -39.302 1.00 91.19 88 ALA A CA 1
ATOM 663 C C . ALA A 1 88 ? 23.083 -4.650 -38.146 1.00 91.19 88 ALA A C 1
ATOM 665 O O . ALA A 1 88 ? 23.490 -4.624 -36.986 1.00 91.19 88 ALA A O 1
ATOM 666 N N . ARG A 1 89 ? 21.773 -4.546 -38.428 1.00 92.25 89 ARG A N 1
ATOM 667 C CA . ARG A 1 89 ? 20.739 -4.456 -37.374 1.00 92.25 89 ARG A CA 1
ATOM 668 C C . ARG A 1 89 ? 20.711 -5.696 -36.486 1.00 92.25 89 ARG A C 1
ATOM 670 O O . ARG A 1 89 ? 20.611 -5.580 -35.268 1.00 92.25 89 ARG A O 1
ATOM 677 N N . THR A 1 90 ? 20.826 -6.873 -37.092 1.00 94.75 90 THR A N 1
ATOM 678 C CA . THR A 1 90 ? 20.837 -8.151 -36.367 1.00 94.75 90 THR A CA 1
ATOM 679 C C . THR A 1 90 ? 22.067 -8.259 -35.470 1.00 94.75 90 THR A C 1
ATOM 681 O O . THR A 1 90 ? 21.946 -8.615 -34.299 1.00 94.75 90 THR A O 1
ATOM 684 N N . GLN A 1 91 ? 23.237 -7.879 -35.985 1.00 95.25 91 GLN A N 1
ATOM 685 C CA . GLN A 1 91 ? 24.480 -7.861 -35.221 1.00 95.25 91 GLN A CA 1
ATOM 686 C C . GLN A 1 91 ? 24.408 -6.875 -34.047 1.00 95.25 91 GLN A C 1
ATOM 688 O O . GLN A 1 91 ? 24.692 -7.265 -32.916 1.00 95.25 91 GLN A O 1
ATOM 693 N N . ALA A 1 92 ? 23.956 -5.639 -34.283 1.00 94.25 92 ALA A N 1
ATOM 694 C CA . ALA A 1 92 ? 23.815 -4.627 -33.237 1.00 94.25 92 ALA A CA 1
ATOM 695 C C . ALA A 1 92 ? 22.822 -5.054 -32.142 1.00 94.25 92 ALA A C 1
ATOM 697 O O . ALA A 1 92 ? 23.100 -4.880 -30.956 1.00 94.25 92 ALA A O 1
ATOM 698 N N . ALA A 1 93 ? 21.686 -5.652 -32.517 1.00 95.19 93 ALA A N 1
ATOM 699 C CA . ALA A 1 93 ? 20.700 -6.161 -31.565 1.00 95.19 93 ALA A CA 1
ATOM 700 C C . ALA A 1 93 ? 21.244 -7.348 -30.752 1.00 95.19 93 ALA A C 1
ATOM 702 O O . ALA A 1 93 ? 21.086 -7.379 -29.533 1.00 95.19 93 ALA A O 1
ATOM 703 N N . SER A 1 94 ? 21.937 -8.289 -31.401 1.00 96.75 94 SER A N 1
ATOM 704 C CA . SER A 1 94 ? 22.583 -9.421 -30.727 1.00 96.75 94 SER A CA 1
ATOM 705 C C . SER A 1 94 ? 23.667 -8.959 -29.750 1.00 96.75 94 SER A C 1
ATOM 707 O O . SER A 1 94 ? 23.803 -9.517 -28.663 1.00 96.75 94 SER A O 1
ATOM 709 N N . GLU A 1 95 ? 24.466 -7.961 -30.120 1.00 96.62 95 GLU A N 1
ATOM 710 C CA . GLU A 1 95 ? 25.514 -7.438 -29.246 1.00 96.62 95 GLU A CA 1
ATOM 711 C C . GLU A 1 95 ? 24.933 -6.627 -28.078 1.00 96.62 95 GLU A C 1
ATOM 713 O O . GLU A 1 95 ? 25.396 -6.779 -26.946 1.00 96.62 95 GLU A O 1
ATOM 718 N N . ALA A 1 96 ? 23.883 -5.833 -28.314 1.00 96.25 96 ALA A N 1
ATOM 719 C CA . ALA A 1 96 ? 23.147 -5.155 -27.248 1.00 96.25 96 ALA A CA 1
ATOM 720 C C . ALA A 1 96 ? 22.559 -6.163 -26.249 1.00 96.25 96 ALA A C 1
ATOM 722 O O . ALA A 1 96 ? 22.738 -5.998 -25.043 1.00 96.25 96 ALA A O 1
ATOM 723 N N . LEU A 1 97 ? 21.949 -7.246 -26.745 1.00 96.56 97 LEU A N 1
ATOM 724 C CA . LEU A 1 97 ? 21.423 -8.328 -25.914 1.00 96.56 97 LEU A CA 1
ATOM 725 C C . LEU A 1 97 ? 22.529 -8.953 -25.054 1.00 96.56 97 LEU A C 1
ATOM 727 O O . LEU A 1 97 ? 22.381 -9.046 -23.841 1.00 96.56 97 LEU A O 1
ATOM 731 N N . ARG A 1 98 ? 23.676 -9.305 -25.651 1.00 96.69 98 ARG A N 1
ATOM 732 C CA . ARG A 1 98 ? 24.822 -9.872 -24.915 1.00 96.69 98 ARG A CA 1
ATOM 733 C C . ARG A 1 98 ? 25.344 -8.945 -23.817 1.00 96.69 98 ARG A C 1
ATOM 735 O O . ARG A 1 98 ? 25.710 -9.429 -22.751 1.00 96.69 98 ARG A O 1
ATOM 742 N N . LYS A 1 99 ? 25.384 -7.632 -24.063 1.00 96.81 99 LYS A N 1
ATOM 743 C CA . LYS A 1 99 ? 25.862 -6.643 -23.080 1.00 96.81 99 LYS A CA 1
ATOM 744 C C . LYS A 1 99 ? 24.872 -6.407 -21.943 1.00 96.81 99 LYS A C 1
ATOM 746 O O . LYS A 1 99 ? 25.302 -6.135 -20.827 1.00 96.81 99 LYS A O 1
ATOM 751 N N . LEU A 1 100 ? 23.572 -6.484 -22.221 1.00 96.88 100 LEU A N 1
ATOM 752 C CA . LEU A 1 100 ? 22.531 -6.063 -21.283 1.00 96.88 100 LEU A CA 1
ATOM 753 C C . LEU A 1 100 ? 21.796 -7.204 -20.588 1.00 96.88 100 LEU A C 1
ATOM 755 O O . LEU A 1 100 ? 21.174 -6.949 -19.562 1.00 96.88 100 LEU A O 1
ATOM 759 N N . PHE A 1 101 ? 21.883 -8.438 -21.089 1.00 96.69 101 PHE A N 1
ATOM 760 C CA . PHE A 1 101 ? 21.135 -9.569 -20.539 1.00 96.69 101 PHE A CA 1
ATOM 761 C C . PHE A 1 101 ? 21.342 -9.721 -19.027 1.00 96.69 101 PHE A C 1
ATOM 763 O O . PHE A 1 101 ? 20.377 -9.665 -18.270 1.00 96.69 101 PHE A O 1
ATOM 770 N N . TRP A 1 102 ? 22.598 -9.845 -18.582 1.00 97.38 102 TRP A N 1
ATOM 771 C CA . TRP A 1 102 ? 22.918 -10.013 -17.163 1.00 97.38 102 TRP A CA 1
ATOM 772 C C . TRP A 1 102 ? 22.592 -8.776 -16.319 1.00 97.38 102 TRP A C 1
ATOM 774 O O . TRP A 1 102 ? 21.885 -8.940 -15.326 1.00 97.38 102 TRP A O 1
ATOM 784 N N . PRO A 1 103 ? 23.026 -7.552 -16.687 1.00 97.12 103 PRO A N 1
ATOM 785 C CA . PRO A 1 103 ? 22.645 -6.354 -15.944 1.00 97.12 103 PRO A CA 1
ATOM 786 C C . PRO A 1 103 ? 21.130 -6.211 -15.768 1.00 97.12 103 PRO A C 1
ATOM 788 O O . PRO A 1 103 ? 20.669 -6.024 -14.647 1.00 97.12 103 PRO A O 1
ATOM 791 N N . MET A 1 104 ? 20.355 -6.364 -16.846 1.00 97.19 104 MET A N 1
ATOM 792 C CA . MET A 1 104 ? 18.900 -6.197 -16.802 1.00 97.19 104 MET A CA 1
ATOM 793 C C . MET A 1 104 ? 18.187 -7.349 -16.085 1.00 97.19 104 MET A C 1
ATOM 795 O O . MET A 1 104 ? 17.157 -7.136 -15.450 1.00 97.19 104 MET A O 1
ATOM 799 N N . LEU A 1 105 ? 18.721 -8.574 -16.149 1.00 97.75 105 LEU A N 1
ATOM 800 C CA . LEU A 1 105 ? 18.189 -9.689 -15.365 1.00 97.75 105 LEU A CA 1
ATOM 801 C C . LEU A 1 105 ? 18.379 -9.435 -13.868 1.00 97.75 105 LEU A C 1
ATOM 803 O O . LEU A 1 105 ? 17.452 -9.639 -13.090 1.00 97.75 105 LEU A O 1
ATOM 807 N N . VAL A 1 106 ? 19.554 -8.948 -13.460 1.00 97.94 106 VAL A N 1
ATOM 808 C CA . VAL A 1 106 ? 19.819 -8.618 -12.054 1.00 97.94 106 VAL A CA 1
ATOM 809 C C . VAL A 1 106 ? 18.890 -7.503 -11.579 1.00 97.94 106 VAL A C 1
ATOM 811 O O . VAL A 1 106 ? 18.284 -7.659 -10.524 1.00 97.94 106 VAL A O 1
ATOM 814 N N . THR A 1 107 ? 18.710 -6.422 -12.351 1.00 96.81 107 THR A N 1
ATOM 815 C CA . THR A 1 107 ? 17.760 -5.356 -11.976 1.00 96.81 107 THR A CA 1
ATOM 81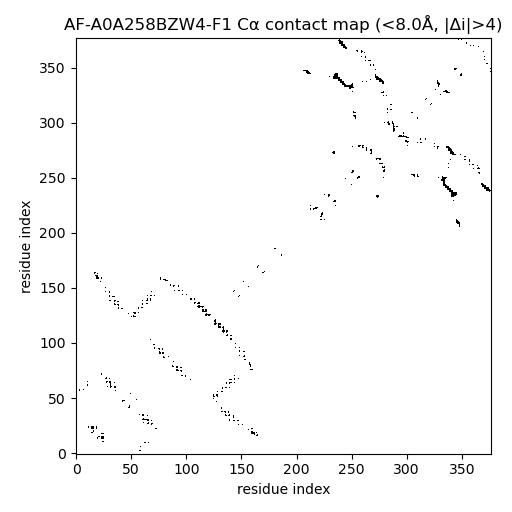6 C C . THR A 1 107 ? 16.318 -5.853 -11.911 1.00 96.81 107 THR A C 1
ATOM 818 O O . THR A 1 107 ? 15.561 -5.437 -11.036 1.00 96.81 107 THR A O 1
ATOM 821 N N . THR A 1 108 ? 15.934 -6.769 -12.799 1.00 97.56 108 THR A N 1
ATOM 822 C CA . THR A 1 108 ? 14.610 -7.405 -12.786 1.00 97.56 108 THR A CA 1
ATOM 823 C C . THR A 1 108 ? 14.413 -8.225 -11.520 1.00 97.56 108 THR A C 1
ATOM 825 O O . THR A 1 108 ? 13.449 -8.001 -10.793 1.00 97.56 108 THR A O 1
ATOM 828 N N . VAL A 1 109 ? 15.351 -9.117 -11.198 1.00 98.31 109 VAL A N 1
ATOM 829 C CA . VAL A 1 109 ? 15.276 -9.981 -10.012 1.00 98.31 109 VAL A CA 1
ATOM 830 C C . VAL A 1 109 ? 15.262 -9.163 -8.722 1.00 98.31 109 VAL A C 1
ATOM 832 O O . VAL A 1 109 ? 14.475 -9.460 -7.825 1.00 98.31 109 VAL A O 1
ATOM 835 N N . THR A 1 110 ? 16.079 -8.113 -8.612 1.00 97.81 110 THR A N 1
ATOM 836 C CA . THR A 1 110 ? 16.081 -7.263 -7.411 1.00 97.81 110 THR A CA 1
ATOM 837 C C . THR A 1 110 ? 14.784 -6.467 -7.271 1.00 97.81 110 THR A C 1
ATOM 839 O O . THR A 1 110 ? 14.250 -6.368 -6.167 1.00 97.81 110 THR A O 1
ATOM 842 N N . THR A 1 111 ? 14.224 -5.969 -8.377 1.00 97.38 111 THR A N 1
ATOM 843 C CA . THR A 1 111 ? 12.922 -5.282 -8.375 1.00 97.38 111 THR A CA 1
ATOM 844 C C . THR A 1 111 ? 11.792 -6.243 -8.001 1.00 97.38 111 THR A C 1
ATOM 846 O O . THR A 1 111 ? 10.957 -5.916 -7.158 1.00 97.38 111 THR A O 1
ATOM 849 N N . MET A 1 112 ? 11.800 -7.459 -8.558 1.00 98.06 112 MET A N 1
ATOM 850 C CA . MET A 1 112 ? 10.867 -8.525 -8.190 1.00 98.06 112 MET A CA 1
ATOM 851 C C . MET A 1 112 ? 10.945 -8.840 -6.701 1.00 98.06 112 MET A C 1
ATOM 853 O O . MET A 1 112 ? 9.911 -8.890 -6.047 1.00 98.06 112 MET A O 1
ATOM 857 N N . ALA A 1 113 ? 12.151 -9.010 -6.153 1.00 98.06 113 ALA A N 1
ATOM 858 C CA . ALA A 1 113 ? 12.341 -9.274 -4.731 1.00 98.06 113 ALA A CA 1
ATOM 859 C C . ALA A 1 113 ? 11.767 -8.146 -3.857 1.00 98.06 113 ALA A C 1
ATOM 861 O O . ALA A 1 113 ? 11.112 -8.429 -2.857 1.00 98.06 113 ALA A O 1
ATOM 862 N N . GLY A 1 114 ? 11.937 -6.882 -4.263 1.00 97.56 114 GLY A N 1
ATOM 863 C CA . GLY A 1 114 ? 11.340 -5.732 -3.580 1.00 97.56 114 GLY A CA 1
ATOM 864 C C . GLY A 1 114 ? 9.808 -5.772 -3.553 1.00 97.56 114 GLY A C 1
ATOM 865 O O . GLY A 1 114 ? 9.208 -5.570 -2.500 1.00 97.56 114 GLY A O 1
ATOM 866 N N . PHE A 1 115 ? 9.163 -6.090 -4.679 1.00 97.31 115 PHE A N 1
ATOM 867 C CA . PHE A 1 115 ? 7.701 -6.213 -4.729 1.00 97.31 115 PHE A CA 1
ATOM 868 C C . PHE A 1 115 ? 7.184 -7.482 -4.043 1.00 97.31 115 PHE A C 1
ATOM 870 O O . PHE A 1 115 ? 6.170 -7.435 -3.352 1.00 97.31 115 PHE A O 1
ATOM 877 N N . PHE A 1 116 ? 7.893 -8.604 -4.154 1.00 97.69 116 PHE A N 1
ATOM 878 C CA . PHE A 1 116 ? 7.550 -9.838 -3.453 1.00 97.69 116 PHE A CA 1
ATOM 879 C C . PHE A 1 116 ? 7.735 -9.731 -1.942 1.00 97.69 116 PHE A C 1
ATOM 881 O O . PHE A 1 116 ? 7.012 -10.408 -1.218 1.00 97.69 116 PHE A O 1
ATOM 888 N N . ALA A 1 117 ? 8.602 -8.853 -1.435 1.00 97.56 117 ALA A N 1
ATOM 889 C CA . ALA A 1 117 ? 8.673 -8.579 -0.001 1.00 97.56 117 ALA A CA 1
ATOM 890 C C . ALA A 1 117 ? 7.334 -8.061 0.559 1.00 97.56 117 ALA A C 1
ATOM 892 O O . ALA A 1 117 ? 6.984 -8.367 1.698 1.00 97.56 117 ALA A O 1
ATOM 893 N N . LEU A 1 118 ? 6.529 -7.368 -0.259 1.00 94.44 118 LEU A N 1
ATOM 894 C CA . LEU A 1 118 ? 5.178 -6.949 0.128 1.00 94.44 118 LEU A CA 1
ATOM 895 C C . LEU A 1 118 ? 4.229 -8.133 0.338 1.00 94.44 118 LEU A C 1
ATOM 897 O O . LEU A 1 118 ? 3.208 -7.968 0.994 1.00 94.44 118 LEU A O 1
ATOM 901 N N . SER A 1 119 ? 4.548 -9.332 -0.163 1.00 93.00 119 SER A N 1
ATOM 902 C CA . SER A 1 119 ? 3.705 -10.512 0.058 1.00 93.00 119 SER A CA 1
ATOM 903 C C . SER A 1 119 ? 3.652 -10.957 1.525 1.00 93.00 119 SER A C 1
ATOM 905 O O . SER A 1 119 ? 2.715 -11.650 1.919 1.00 93.00 119 SER A O 1
ATOM 907 N N . TRP A 1 120 ? 4.611 -10.506 2.343 1.00 94.44 120 TRP A N 1
ATOM 908 C CA . TRP A 1 120 ? 4.691 -10.821 3.769 1.00 94.44 120 TRP A CA 1
ATOM 909 C C . TRP A 1 120 ? 3.680 -10.050 4.633 1.00 94.44 120 TRP A C 1
ATOM 911 O O . TRP A 1 120 ? 3.473 -10.390 5.793 1.00 94.44 120 TRP A O 1
ATOM 921 N N . THR A 1 121 ? 3.034 -9.014 4.094 1.00 90.62 121 THR A N 1
ATOM 922 C CA . THR A 1 121 ? 2.012 -8.258 4.831 1.00 90.62 121 THR A CA 1
ATOM 923 C C . THR A 1 121 ? 0.737 -9.076 5.048 1.00 90.62 121 THR A C 1
ATOM 925 O O . THR A 1 121 ? 0.358 -9.897 4.205 1.00 90.62 121 THR A O 1
ATOM 928 N N . GLU A 1 122 ? 0.040 -8.836 6.158 1.00 87.81 122 GLU A N 1
ATOM 929 C CA . GLU A 1 122 ? -1.289 -9.403 6.441 1.00 87.81 122 GLU A CA 1
ATOM 930 C C . GLU A 1 122 ? -2.399 -8.724 5.620 1.00 87.81 122 GLU A C 1
ATOM 932 O O . GLU A 1 122 ? -3.473 -9.290 5.422 1.00 87.81 122 GLU A O 1
ATOM 937 N N . VAL A 1 123 ? -2.120 -7.543 5.060 1.00 86.12 123 VAL A N 1
ATOM 938 C CA . VAL A 1 123 ? -3.076 -6.767 4.265 1.00 86.12 123 VAL A CA 1
ATOM 939 C C . VAL A 1 123 ? -3.202 -7.348 2.850 1.00 86.12 123 VAL A C 1
ATOM 941 O O . VAL A 1 123 ? -2.376 -7.092 1.970 1.00 86.12 123 VAL A O 1
ATOM 944 N N . VAL A 1 124 ? -4.268 -8.120 2.611 1.00 89.31 124 VAL A N 1
ATOM 945 C CA . VAL A 1 124 ? -4.475 -8.928 1.388 1.00 89.31 124 VAL A CA 1
ATOM 946 C C . VAL A 1 124 ? -4.278 -8.137 0.092 1.00 89.31 124 VAL A C 1
ATOM 948 O O . VAL A 1 124 ? -3.537 -8.573 -0.787 1.00 89.31 124 VAL A O 1
ATOM 951 N N . PHE A 1 125 ? -4.867 -6.946 -0.024 1.00 88.00 125 PHE A N 1
ATOM 952 C CA . PHE A 1 125 ? -4.777 -6.159 -1.257 1.00 88.00 125 PHE A CA 1
ATOM 953 C C . PHE A 1 125 ? -3.359 -5.626 -1.545 1.00 88.00 125 PHE A C 1
ATOM 955 O O . PHE A 1 125 ? -3.018 -5.418 -2.711 1.00 88.00 125 PHE A O 1
ATOM 962 N N . ILE A 1 126 ? -2.516 -5.437 -0.518 1.00 91.94 126 ILE A N 1
ATOM 963 C CA . ILE A 1 126 ? -1.097 -5.063 -0.676 1.00 91.94 126 ILE A CA 1
ATOM 964 C C . ILE A 1 126 ? -0.275 -6.288 -1.086 1.00 91.94 126 ILE A C 1
ATOM 966 O O . ILE A 1 126 ? 0.566 -6.197 -1.983 1.00 91.94 126 ILE A O 1
ATOM 970 N N . ARG A 1 127 ? -0.549 -7.445 -0.470 1.00 94.44 127 ARG A N 1
ATOM 971 C CA . ARG A 1 127 ? 0.078 -8.726 -0.819 1.00 94.44 127 ARG A CA 1
ATOM 972 C C . ARG A 1 127 ? -0.144 -9.067 -2.291 1.00 94.44 127 ARG A C 1
ATOM 974 O O . ARG A 1 127 ? 0.817 -9.333 -3.008 1.00 94.44 127 ARG A O 1
ATOM 981 N N . GLU A 1 128 ? -1.396 -9.030 -2.744 1.00 95.06 128 GLU A N 1
ATOM 982 C CA . GLU A 1 128 ? -1.760 -9.289 -4.141 1.00 95.06 128 GLU A CA 1
ATOM 983 C C . GLU A 1 128 ? -1.069 -8.302 -5.086 1.00 95.06 128 GLU A C 1
ATOM 985 O O . GLU A 1 128 ? -0.446 -8.718 -6.063 1.00 95.06 128 GLU A O 1
ATOM 990 N N . PHE A 1 129 ? -1.105 -7.004 -4.767 1.00 95.56 129 PHE A N 1
ATOM 991 C CA . PHE A 1 129 ? -0.421 -5.977 -5.549 1.00 95.56 129 PHE A CA 1
ATOM 992 C C . PHE A 1 129 ? 1.072 -6.286 -5.729 1.00 95.56 129 PHE A C 1
ATOM 994 O O . PHE A 1 129 ? 1.556 -6.298 -6.860 1.00 95.56 129 PHE A O 1
ATOM 1001 N N . GLY A 1 130 ? 1.792 -6.597 -4.647 1.00 96.44 130 GLY A N 1
ATOM 1002 C CA . GLY A 1 130 ? 3.216 -6.936 -4.708 1.00 96.44 130 GLY A CA 1
ATOM 1003 C C . GLY A 1 130 ? 3.508 -8.158 -5.582 1.00 96.44 130 GLY A C 1
ATOM 1004 O O . GLY A 1 130 ? 4.428 -8.137 -6.400 1.00 96.44 130 GLY A O 1
ATOM 1005 N N . ILE A 1 131 ? 2.684 -9.202 -5.477 1.00 96.94 131 ILE A N 1
ATOM 1006 C CA . ILE A 1 131 ? 2.823 -10.411 -6.298 1.00 96.94 131 ILE A CA 1
ATOM 1007 C C . ILE A 1 131 ? 2.645 -10.081 -7.787 1.00 96.94 131 ILE A C 1
ATOM 1009 O O . ILE A 1 131 ? 3.502 -10.429 -8.603 1.00 96.94 131 ILE A O 1
ATOM 1013 N N . PHE A 1 132 ? 1.572 -9.379 -8.158 1.00 97.75 132 PHE A N 1
ATOM 1014 C CA . PHE A 1 132 ? 1.301 -9.085 -9.567 1.00 97.75 132 PHE A CA 1
ATOM 1015 C C . PHE A 1 132 ? 2.277 -8.073 -10.165 1.00 97.75 132 PHE A C 1
ATOM 1017 O O . PHE A 1 132 ? 2.671 -8.254 -11.316 1.00 97.75 132 PHE A O 1
ATOM 1024 N N . VAL A 1 133 ? 2.742 -7.066 -9.411 1.00 97.44 133 VAL A N 1
ATOM 1025 C CA . VAL A 1 133 ? 3.823 -6.202 -9.911 1.00 97.44 133 VAL A CA 1
ATOM 1026 C C . VAL A 1 133 ? 5.090 -7.017 -10.136 1.00 97.44 133 VAL A C 1
ATOM 1028 O O . VAL A 1 133 ? 5.677 -6.906 -11.206 1.00 97.44 133 VAL A O 1
ATOM 1031 N N . GLY A 1 134 ? 5.491 -7.870 -9.187 1.00 97.94 134 GLY A N 1
ATOM 1032 C CA . GLY A 1 134 ? 6.684 -8.707 -9.329 1.00 97.94 134 GLY A CA 1
ATOM 1033 C C . GLY A 1 134 ? 6.655 -9.553 -10.607 1.00 97.94 134 GLY A C 1
ATOM 1034 O O . GLY A 1 134 ? 7.585 -9.496 -11.412 1.00 97.94 134 GLY A O 1
ATOM 1035 N N . PHE A 1 135 ? 5.556 -10.263 -10.874 1.00 98.25 135 PHE A N 1
ATOM 1036 C CA . PHE A 1 135 ? 5.403 -10.986 -12.143 1.00 98.25 135 PHE A CA 1
ATOM 1037 C C . PHE A 1 135 ? 5.335 -10.062 -13.362 1.00 98.25 135 PHE A C 1
ATOM 1039 O O . PHE A 1 135 ? 5.880 -10.395 -14.412 1.00 98.25 135 PHE A O 1
ATOM 1046 N N . GLY A 1 136 ? 4.723 -8.886 -13.241 1.00 98.06 136 GLY A N 1
ATOM 1047 C CA . GLY A 1 136 ? 4.688 -7.919 -14.330 1.00 98.06 136 GLY A CA 1
ATOM 1048 C C . GLY A 1 136 ? 6.061 -7.364 -14.704 1.00 98.06 136 GLY A C 1
ATOM 1049 O O . GLY A 1 136 ? 6.330 -7.172 -15.888 1.00 98.06 136 GLY A O 1
ATOM 1050 N N . VAL A 1 137 ? 6.964 -7.188 -13.734 1.00 98.19 137 VAL A N 1
ATOM 1051 C CA . VAL A 1 137 ? 8.373 -6.845 -13.992 1.00 98.19 137 VAL A CA 1
ATOM 1052 C C . VAL A 1 137 ? 9.076 -7.976 -14.741 1.00 98.19 137 VAL A C 1
ATOM 1054 O O . VAL A 1 137 ? 9.776 -7.722 -15.720 1.00 98.19 137 VAL A O 1
ATOM 1057 N N . LEU A 1 138 ? 8.840 -9.233 -14.351 1.00 98.44 138 LEU A N 1
ATOM 1058 C CA . LEU A 1 138 ? 9.366 -10.386 -15.084 1.00 98.44 138 LEU A CA 1
ATOM 1059 C C . LEU A 1 138 ? 8.870 -10.407 -16.537 1.00 98.44 138 LEU A C 1
ATOM 1061 O O . LEU A 1 138 ? 9.666 -10.596 -17.458 1.00 98.44 138 LEU A O 1
ATOM 1065 N N . PHE A 1 139 ? 7.571 -10.188 -16.760 1.00 98.44 139 PHE A N 1
ATOM 1066 C CA . PHE A 1 139 ? 7.003 -10.117 -18.106 1.00 98.44 139 PHE A CA 1
ATOM 1067 C C . PHE A 1 139 ? 7.579 -8.948 -18.908 1.00 98.44 139 PHE A C 1
ATOM 1069 O O . PHE A 1 139 ? 7.923 -9.135 -20.073 1.00 98.44 139 PHE A O 1
ATOM 1076 N N . ALA A 1 140 ? 7.742 -7.772 -18.297 1.00 98.12 140 ALA A N 1
ATOM 1077 C CA . ALA A 1 140 ? 8.361 -6.610 -18.930 1.00 98.12 140 ALA A CA 1
ATOM 1078 C C . ALA A 1 140 ? 9.774 -6.922 -19.442 1.00 98.12 140 ALA A C 1
ATOM 1080 O O . ALA A 1 140 ? 10.073 -6.666 -20.614 1.00 98.12 140 ALA A O 1
ATOM 1081 N N . TRP A 1 141 ? 10.605 -7.557 -18.616 1.00 98.12 141 TRP A N 1
ATOM 1082 C CA . TRP A 1 141 ? 11.947 -7.977 -19.008 1.00 98.12 141 TRP A CA 1
ATOM 1083 C C . TRP A 1 141 ? 11.925 -9.042 -20.110 1.00 98.12 141 TRP A C 1
ATOM 1085 O O . TRP A 1 141 ? 12.608 -8.887 -21.124 1.00 98.12 141 TRP A O 1
ATOM 1095 N N . LEU A 1 142 ? 11.104 -10.092 -19.965 1.00 98.06 142 LEU A N 1
ATOM 1096 C CA . LEU A 1 142 ? 10.980 -11.165 -20.961 1.00 98.06 142 LEU A CA 1
ATOM 1097 C C . LEU A 1 142 ? 10.560 -10.619 -22.329 1.00 98.06 142 LEU A C 1
ATOM 1099 O O . LEU A 1 142 ? 11.183 -10.923 -23.345 1.00 98.06 142 LEU A O 1
ATOM 1103 N N . ILE A 1 143 ? 9.525 -9.780 -22.362 1.00 97.81 143 ILE A N 1
ATOM 1104 C CA . ILE A 1 143 ? 9.022 -9.185 -23.601 1.00 97.81 143 ILE A CA 1
ATOM 1105 C C . ILE A 1 143 ? 10.062 -8.227 -24.178 1.00 97.81 143 ILE A C 1
ATOM 1107 O O . ILE A 1 143 ? 10.279 -8.239 -25.386 1.00 97.81 143 ILE A O 1
ATOM 1111 N N . THR A 1 144 ? 10.764 -7.450 -23.350 1.00 97.19 144 THR A N 1
ATOM 1112 C CA . THR A 1 144 ? 11.855 -6.593 -23.832 1.00 97.19 144 THR A CA 1
ATOM 1113 C C . THR A 1 144 ? 12.959 -7.422 -24.482 1.00 97.19 144 THR A C 1
ATOM 1115 O O . THR A 1 144 ? 13.358 -7.126 -25.603 1.00 97.19 144 THR A O 1
ATOM 1118 N N . MET A 1 145 ? 13.420 -8.492 -23.835 1.00 95.75 145 MET A N 1
ATOM 1119 C CA . MET A 1 145 ? 14.518 -9.325 -24.336 1.00 95.75 145 MET A CA 1
ATOM 1120 C C . MET A 1 145 ? 14.149 -10.148 -25.574 1.00 95.75 145 MET A C 1
ATOM 1122 O O . MET A 1 145 ? 15.023 -10.440 -26.387 1.00 95.75 145 MET A O 1
ATOM 1126 N N . LEU A 1 146 ? 12.876 -10.515 -25.741 1.00 95.44 146 LEU A N 1
ATOM 1127 C CA . LEU A 1 146 ? 12.411 -11.324 -26.871 1.00 95.44 146 LEU A CA 1
ATOM 1128 C C . LEU A 1 146 ? 11.904 -10.467 -28.035 1.00 95.44 146 LEU A C 1
ATOM 1130 O O . LEU A 1 146 ? 12.326 -10.636 -29.180 1.00 95.44 146 LEU A O 1
ATOM 1134 N N . LEU A 1 147 ? 10.992 -9.538 -27.752 1.00 95.81 147 LEU A N 1
ATOM 1135 C CA . LEU A 1 147 ? 10.254 -8.802 -28.773 1.00 95.81 147 LEU A CA 1
ATOM 1136 C C . LEU A 1 147 ? 11.027 -7.586 -29.283 1.00 95.81 147 LEU A C 1
ATOM 1138 O O . LEU A 1 147 ? 10.982 -7.301 -30.481 1.00 95.81 147 LEU A O 1
ATOM 1142 N N . LEU A 1 148 ? 11.752 -6.873 -28.414 1.00 93.88 148 LEU A N 1
ATOM 1143 C CA . LEU A 1 148 ? 12.422 -5.637 -28.821 1.00 93.88 148 LEU A CA 1
ATOM 1144 C C . LEU A 1 148 ? 13.537 -5.864 -29.855 1.00 93.88 148 LEU A C 1
ATOM 1146 O O . LEU A 1 148 ? 13.535 -5.138 -30.854 1.00 93.88 148 LEU A O 1
ATOM 1150 N N . PRO A 1 149 ? 14.439 -6.863 -29.711 1.00 94.06 149 PRO A N 1
ATOM 1151 C CA . PRO A 1 149 ? 15.430 -7.172 -30.740 1.00 94.06 149 PRO A CA 1
ATOM 1152 C C . PRO A 1 149 ? 14.780 -7.493 -32.089 1.00 94.06 149 PRO A C 1
ATOM 1154 O O . PRO A 1 149 ? 15.193 -6.964 -33.121 1.00 94.06 149 PRO A O 1
ATOM 1157 N N . ALA A 1 150 ? 13.727 -8.317 -32.091 1.00 94.00 150 ALA A N 1
ATOM 1158 C CA . ALA A 1 150 ? 13.008 -8.675 -33.310 1.00 94.00 150 ALA A CA 1
ATOM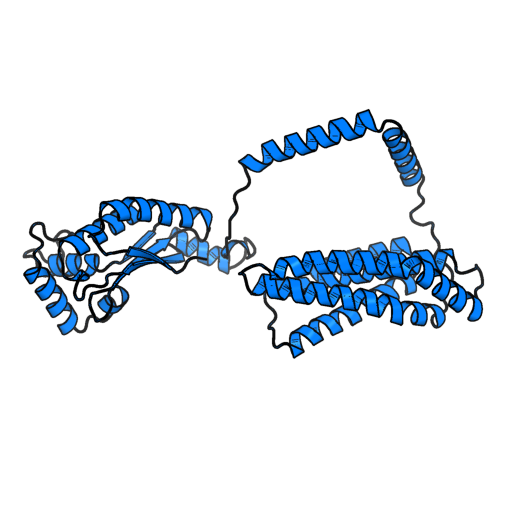 1159 C C . ALA A 1 150 ? 12.384 -7.438 -33.977 1.00 94.00 150 ALA A C 1
ATOM 1161 O O . ALA A 1 150 ? 12.511 -7.243 -35.190 1.00 94.00 150 ALA A O 1
ATOM 1162 N N . LEU A 1 151 ? 11.774 -6.560 -33.178 1.00 93.12 151 LEU A N 1
ATOM 1163 C CA . LEU A 1 151 ? 11.121 -5.350 -33.659 1.00 93.12 151 LEU A CA 1
ATOM 1164 C C . LEU A 1 151 ? 12.114 -4.381 -34.312 1.00 93.12 151 LEU A C 1
ATOM 1166 O O . LEU A 1 151 ? 11.844 -3.886 -35.407 1.00 93.12 151 LEU A O 1
ATOM 1170 N N . VAL A 1 152 ? 13.281 -4.142 -33.702 1.00 90.69 152 VAL A N 1
ATOM 1171 C CA . VAL A 1 152 ? 14.291 -3.227 -34.269 1.00 90.69 152 VAL A CA 1
ATOM 1172 C C . VAL A 1 152 ? 14.982 -3.790 -35.518 1.00 90.69 152 VAL A C 1
ATOM 1174 O O . VAL A 1 152 ? 15.394 -3.023 -36.391 1.00 90.69 152 VAL A O 1
ATOM 1177 N N . ILE A 1 153 ? 15.063 -5.119 -35.659 1.00 91.12 153 ILE A N 1
ATOM 1178 C CA . ILE A 1 153 ? 15.592 -5.781 -36.865 1.00 91.12 153 ILE A CA 1
ATOM 1179 C C . ILE A 1 153 ? 14.626 -5.648 -38.046 1.00 91.12 153 ILE A C 1
ATOM 1181 O O . ILE A 1 153 ? 15.062 -5.498 -39.190 1.00 91.12 153 ILE A O 1
ATOM 1185 N N . ILE A 1 154 ? 13.318 -5.708 -37.800 1.00 90.44 154 ILE A N 1
ATOM 1186 C CA . ILE A 1 154 ? 12.306 -5.596 -38.857 1.00 90.44 154 ILE A CA 1
ATOM 1187 C C . ILE A 1 154 ? 12.107 -4.121 -39.216 1.00 90.44 154 ILE A C 1
ATOM 1189 O O . ILE A 1 154 ? 12.248 -3.729 -40.379 1.00 90.44 154 ILE A O 1
ATOM 1193 N N . TRP A 1 155 ? 11.892 -3.271 -38.215 1.00 85.62 155 TRP A N 1
ATOM 1194 C CA . TRP A 1 155 ? 11.560 -1.866 -38.405 1.00 85.62 155 TRP A CA 1
ATOM 1195 C C . TRP A 1 155 ? 12.802 -1.033 -38.748 1.00 85.62 155 TRP A C 1
ATOM 1197 O O . TRP A 1 155 ? 13.704 -0.833 -37.932 1.00 85.62 155 TRP A O 1
ATOM 1207 N N . LYS A 1 156 ? 12.876 -0.566 -40.002 1.00 78.88 156 LYS A N 1
ATOM 1208 C CA . LYS A 1 156 ? 13.968 0.282 -40.504 1.00 78.88 156 LYS A CA 1
ATOM 1209 C C . LYS A 1 156 ? 13.882 1.684 -39.883 1.00 78.88 156 LYS A C 1
ATOM 1211 O O . LYS A 1 156 ? 13.178 2.538 -40.414 1.00 78.88 156 LYS A O 1
ATOM 1216 N N . ALA A 1 157 ? 14.617 1.916 -38.794 1.00 69.19 157 ALA A N 1
ATOM 1217 C CA . ALA A 1 157 ? 14.860 3.253 -38.250 1.00 69.19 157 ALA A CA 1
ATOM 1218 C C . ALA A 1 157 ? 16.253 3.755 -38.638 1.00 69.19 157 ALA A C 1
ATOM 1220 O O . ALA A 1 157 ? 17.226 3.025 -38.434 1.00 69.19 157 ALA A O 1
ATOM 1221 N N . PRO A 1 158 ? 16.385 5.012 -39.090 1.00 67.88 158 PRO A N 1
ATOM 1222 C CA . PRO A 1 158 ? 17.662 5.704 -39.017 1.00 67.88 158 PRO A CA 1
ATOM 1223 C C . PRO A 1 158 ? 18.055 5.922 -37.550 1.00 67.88 158 PRO A C 1
ATOM 1225 O O . PRO A 1 158 ? 17.186 6.015 -36.675 1.00 67.88 158 PRO A O 1
ATOM 1228 N N . ARG A 1 159 ? 19.362 6.045 -37.284 1.00 70.12 159 ARG A N 1
ATOM 1229 C CA . ARG A 1 159 ? 19.876 6.381 -35.949 1.00 70.12 159 ARG A CA 1
ATOM 1230 C C . ARG A 1 159 ? 19.132 7.604 -35.374 1.00 70.12 159 ARG A C 1
ATOM 1232 O O . ARG A 1 159 ? 18.904 8.581 -36.102 1.00 70.12 159 ARG A O 1
ATOM 1239 N N . PRO A 1 160 ? 18.746 7.583 -34.087 1.00 69.06 160 PRO A N 1
ATOM 1240 C CA . PRO A 1 160 ? 18.188 8.756 -33.430 1.00 69.06 160 PRO A CA 1
ATOM 1241 C C . PRO A 1 160 ? 19.211 9.896 -33.464 1.00 69.06 160 PRO A C 1
ATOM 1243 O O . PRO A 1 160 ? 20.415 9.686 -33.311 1.00 69.06 160 PRO A O 1
ATOM 1246 N N . ARG A 1 161 ? 18.733 11.128 -33.663 1.00 63.81 161 ARG A N 1
ATOM 1247 C CA . ARG A 1 161 ? 19.576 12.319 -33.525 1.00 63.81 161 ARG A CA 1
ATOM 1248 C C . ARG A 1 161 ? 19.762 12.593 -32.033 1.00 63.81 161 ARG A C 1
ATOM 1250 O O . ARG A 1 161 ? 18.988 13.343 -31.444 1.00 63.81 161 ARG A O 1
ATOM 1257 N N . TYR A 1 162 ? 20.773 11.973 -31.426 1.00 59.81 162 TYR A N 1
ATOM 1258 C CA . TYR A 1 162 ? 21.235 12.320 -30.080 1.00 59.81 162 TYR A CA 1
ATOM 1259 C C . TYR A 1 162 ? 21.774 13.760 -30.098 1.00 59.81 162 TYR A C 1
ATOM 1261 O O . TYR A 1 162 ? 22.938 13.990 -30.405 1.00 59.81 162 TYR A O 1
ATOM 1269 N N . GLY A 1 163 ? 20.907 14.748 -29.864 1.00 52.22 163 GLY A N 1
ATOM 1270 C CA . GLY A 1 163 ? 21.295 16.158 -29.993 1.00 52.22 163 GLY A CA 1
ATOM 1271 C C . GLY A 1 163 ? 20.284 17.199 -29.515 1.00 52.22 163 GLY A C 1
ATOM 1272 O O . GLY A 1 163 ? 20.666 18.349 -29.351 1.00 52.22 163 GLY A O 1
ATOM 1273 N N . LEU A 1 164 ? 19.028 16.834 -29.228 1.00 51.34 164 LEU A N 1
ATOM 1274 C CA . LEU A 1 164 ? 18.040 17.795 -28.706 1.00 51.34 164 LEU A CA 1
ATOM 1275 C C . LEU A 1 164 ? 18.321 18.229 -27.253 1.00 51.34 164 LEU A C 1
ATOM 1277 O O . LEU A 1 164 ? 17.907 19.311 -26.855 1.00 51.34 164 LEU A O 1
ATOM 1281 N N . LEU A 1 165 ? 19.045 17.413 -26.475 1.00 53.62 165 LEU A N 1
ATOM 1282 C CA . LEU A 1 165 ? 19.352 17.677 -25.061 1.00 53.62 165 LEU A CA 1
ATOM 1283 C C . LEU A 1 165 ? 20.817 18.042 -24.786 1.00 53.62 165 LEU A C 1
ATOM 1285 O O . LEU A 1 165 ? 21.129 18.444 -23.669 1.00 53.62 165 LEU A O 1
ATOM 1289 N N . VAL A 1 166 ? 21.728 17.962 -25.762 1.00 58.78 166 VAL A N 1
ATOM 1290 C CA . VAL A 1 166 ? 23.129 18.371 -25.550 1.00 58.78 166 VAL A CA 1
ATOM 1291 C C . VAL A 1 166 ? 23.219 19.894 -25.648 1.00 58.78 166 VAL A C 1
ATOM 1293 O O . VAL A 1 166 ? 23.659 20.461 -26.642 1.00 58.78 166 VAL A O 1
ATOM 1296 N N . SER A 1 167 ? 22.723 20.569 -24.614 1.00 63.47 167 SER A N 1
ATOM 1297 C CA . SER A 1 167 ? 22.841 22.013 -24.459 1.00 63.47 167 SER A CA 1
ATOM 1298 C C . SER A 1 167 ? 24.122 22.364 -23.704 1.00 63.47 167 SER A C 1
ATOM 1300 O O . SER A 1 167 ? 24.597 21.606 -22.853 1.00 63.47 167 SER A O 1
ATOM 1302 N N . ASN A 1 168 ? 24.643 23.571 -23.943 1.00 72.81 168 ASN A N 1
ATOM 1303 C CA . ASN A 1 168 ? 25.752 24.141 -23.169 1.00 72.81 168 ASN A CA 1
ATOM 1304 C C . ASN A 1 168 ? 25.490 24.113 -21.650 1.00 72.81 168 ASN A C 1
ATOM 1306 O O . ASN A 1 168 ? 26.436 24.099 -20.864 1.00 72.81 168 ASN A O 1
ATOM 1310 N N . LEU A 1 169 ? 24.218 24.089 -21.231 1.00 76.00 169 LEU A N 1
ATOM 1311 C CA . LEU A 1 169 ? 23.816 23.987 -19.832 1.00 76.00 169 LEU A CA 1
ATOM 1312 C C . LEU A 1 169 ? 24.113 22.602 -19.240 1.00 76.00 169 LEU A C 1
ATOM 1314 O O . LEU A 1 169 ? 24.721 22.538 -18.175 1.00 76.00 169 LEU A O 1
ATOM 1318 N N . ILE A 1 170 ? 23.751 21.506 -19.922 1.00 79.50 170 ILE A N 1
ATOM 1319 C CA . ILE A 1 170 ? 24.022 20.145 -19.418 1.00 79.50 170 ILE A CA 1
ATOM 1320 C C . ILE A 1 170 ? 25.529 19.913 -19.308 1.00 79.50 170 ILE A C 1
ATOM 1322 O O . ILE A 1 170 ? 25.994 19.412 -18.290 1.00 79.50 170 ILE A O 1
ATOM 1326 N N . THR A 1 171 ? 26.312 20.356 -20.293 1.00 80.25 171 THR A N 1
ATOM 1327 C CA . THR A 1 171 ? 27.778 20.240 -20.249 1.00 80.25 171 THR A CA 1
ATOM 1328 C C . THR A 1 171 ? 28.381 21.025 -19.079 1.00 80.25 171 THR A C 1
ATOM 1330 O O . THR A 1 171 ? 29.268 20.523 -18.389 1.00 80.25 171 THR A O 1
ATOM 1333 N N . ARG A 1 172 ? 27.875 22.236 -18.797 1.00 82.81 172 ARG A N 1
ATOM 1334 C CA . ARG A 1 172 ? 28.294 23.030 -17.627 1.00 82.81 172 ARG A CA 1
ATOM 1335 C C . ARG A 1 172 ? 27.910 22.364 -16.306 1.00 82.81 172 ARG A C 1
ATOM 1337 O O . ARG A 1 172 ? 28.728 22.347 -15.392 1.00 82.81 172 ARG A O 1
ATOM 1344 N N . LEU A 1 173 ? 26.708 21.795 -16.210 1.00 83.69 173 LEU A N 1
ATOM 1345 C CA . LEU A 1 173 ? 26.260 21.060 -15.024 1.00 83.69 173 LEU A CA 1
ATOM 1346 C C . LEU A 1 173 ? 27.088 19.792 -14.796 1.00 83.69 173 LEU A C 1
ATOM 1348 O O . LEU A 1 173 ? 27.534 19.554 -13.679 1.00 83.69 173 LEU A O 1
ATOM 1352 N N . MET A 1 174 ? 27.370 19.016 -15.845 1.00 82.88 174 MET A N 1
ATOM 1353 C CA . MET A 1 174 ? 28.249 17.845 -15.758 1.00 82.88 174 MET A CA 1
ATOM 1354 C C . MET A 1 174 ? 29.658 18.233 -15.291 1.00 82.88 174 MET A C 1
ATOM 1356 O O . MET A 1 174 ? 30.227 17.568 -14.427 1.00 82.88 174 MET A O 1
ATOM 1360 N N . ALA A 1 175 ? 30.203 19.348 -15.790 1.00 84.12 175 ALA A N 1
ATOM 1361 C CA . ALA A 1 175 ? 31.491 19.867 -15.332 1.00 84.12 175 ALA A CA 1
ATOM 1362 C C . ALA A 1 175 ? 31.458 20.321 -13.859 1.00 84.12 175 ALA A C 1
ATOM 1364 O O . ALA A 1 175 ? 32.423 20.096 -13.128 1.00 84.12 175 ALA A O 1
ATOM 1365 N N . LEU A 1 176 ? 30.355 20.928 -13.404 1.00 84.19 176 LEU A N 1
ATOM 1366 C CA . LEU A 1 176 ? 30.147 21.291 -12.000 1.00 84.19 176 LEU A CA 1
ATOM 1367 C C . LEU A 1 176 ? 30.129 20.042 -11.106 1.00 84.19 176 LEU A C 1
ATOM 1369 O O . LEU A 1 176 ? 30.883 19.981 -10.136 1.00 84.19 176 LEU A O 1
ATOM 1373 N N . PHE A 1 177 ? 29.331 19.029 -11.458 1.00 83.06 177 PHE A N 1
ATOM 1374 C CA . PHE A 1 177 ? 29.276 17.768 -10.715 1.00 83.06 177 PHE A CA 1
ATOM 1375 C C . PHE A 1 177 ? 30.632 17.060 -10.687 1.00 83.06 177 PHE A C 1
ATOM 1377 O O . PHE A 1 177 ? 31.020 16.555 -9.639 1.00 83.06 177 PHE A O 1
ATOM 1384 N N . GLY A 1 178 ? 31.397 17.098 -11.783 1.00 82.88 178 GLY A N 1
ATOM 1385 C CA . GLY A 1 178 ? 32.766 16.577 -11.819 1.00 82.88 178 GLY A CA 1
ATOM 1386 C C . GLY A 1 178 ? 33.714 17.291 -10.845 1.00 82.88 178 GLY A C 1
ATOM 1387 O O . GLY A 1 178 ? 34.483 16.639 -10.142 1.00 82.88 178 GLY A O 1
ATOM 1388 N N . ARG A 1 179 ? 33.628 18.625 -10.734 1.00 82.69 179 ARG A N 1
ATOM 1389 C CA . ARG A 1 179 ? 34.432 19.413 -9.774 1.00 82.69 179 ARG A CA 1
ATOM 1390 C C . ARG A 1 179 ? 34.058 19.126 -8.320 1.00 82.69 179 ARG A C 1
ATOM 1392 O O . ARG A 1 179 ? 34.939 19.036 -7.466 1.00 82.69 179 ARG A O 1
ATOM 1399 N N . ILE A 1 180 ? 32.763 18.972 -8.049 1.00 81.00 180 ILE A N 1
ATOM 1400 C CA . ILE A 1 180 ? 32.233 18.621 -6.725 1.00 81.00 180 ILE A CA 1
ATOM 1401 C C . ILE A 1 180 ? 32.673 17.199 -6.348 1.00 81.00 180 ILE A C 1
ATOM 1403 O O . ILE A 1 180 ? 33.208 16.991 -5.262 1.00 81.00 180 ILE A O 1
ATOM 1407 N N . ALA A 1 181 ? 32.551 16.237 -7.267 1.00 79.50 181 ALA A N 1
ATOM 1408 C CA . ALA A 1 181 ? 32.986 14.854 -7.064 1.00 79.50 181 ALA A CA 1
ATOM 1409 C C . ALA A 1 181 ? 34.496 14.737 -6.780 1.00 79.50 181 ALA A C 1
ATOM 1411 O O . ALA A 1 181 ? 34.907 13.882 -5.996 1.00 79.50 181 ALA A O 1
ATOM 1412 N N . GLY A 1 182 ? 35.315 15.636 -7.341 1.00 78.44 182 GLY A N 1
ATOM 1413 C CA . GLY A 1 182 ? 36.750 15.732 -7.045 1.00 78.44 182 GLY A CA 1
ATOM 1414 C C . GLY A 1 182 ? 37.082 16.020 -5.572 1.00 78.44 182 GLY A C 1
ATOM 1415 O O . GLY A 1 182 ? 38.198 15.751 -5.138 1.00 78.44 182 GLY A O 1
ATOM 1416 N N . HIS A 1 183 ? 36.115 16.496 -4.781 1.00 82.62 183 HIS A N 1
ATOM 1417 C CA . HIS A 1 183 ? 36.261 16.797 -3.353 1.00 82.62 183 HIS A CA 1
ATOM 1418 C C . HIS A 1 183 ? 35.489 15.797 -2.474 1.00 82.62 183 HIS A C 1
ATOM 1420 O O . HIS A 1 183 ? 34.831 16.181 -1.508 1.00 82.62 183 HIS A O 1
ATOM 1426 N N . GLY A 1 184 ? 35.574 14.500 -2.799 1.00 77.75 184 GLY A N 1
ATOM 1427 C CA . GLY A 1 184 ? 34.732 13.428 -2.246 1.00 77.75 184 GLY A CA 1
ATOM 1428 C C . GLY A 1 184 ? 34.443 13.505 -0.739 1.00 77.75 184 GLY A C 1
ATOM 1429 O O . GLY A 1 184 ? 33.280 13.498 -0.349 1.00 77.75 184 GLY A O 1
ATOM 1430 N N . LYS A 1 185 ? 35.458 13.660 0.128 1.00 82.25 185 LYS A N 1
ATOM 1431 C CA . LYS A 1 185 ? 35.239 13.739 1.592 1.00 82.25 185 LYS A CA 1
ATOM 1432 C C . LYS A 1 185 ? 34.445 14.980 2.021 1.00 82.25 185 LYS A C 1
ATOM 1434 O O . LYS A 1 185 ? 33.593 14.873 2.896 1.00 82.25 185 LYS A O 1
ATOM 1439 N N . ALA A 1 186 ? 34.687 16.130 1.393 1.00 83.75 186 ALA A N 1
ATOM 1440 C CA . ALA A 1 186 ? 34.006 17.388 1.706 1.00 83.75 186 ALA A CA 1
ATOM 1441 C C . ALA A 1 186 ? 32.544 17.419 1.225 1.00 83.75 186 ALA A C 1
ATOM 1443 O O . ALA A 1 186 ? 31.790 18.285 1.647 1.00 83.75 186 ALA A O 1
ATOM 1444 N N . VAL A 1 187 ? 32.139 16.475 0.369 1.00 85.94 187 VAL A N 1
ATOM 1445 C CA . VAL A 1 187 ? 30.753 16.326 -0.104 1.00 85.94 187 VAL A CA 1
ATOM 1446 C C . VAL A 1 187 ? 30.040 15.204 0.643 1.00 85.94 187 VAL A C 1
ATOM 1448 O O . VAL A 1 187 ? 28.930 15.392 1.133 1.00 85.94 187 VAL A O 1
ATOM 1451 N N . VAL A 1 188 ? 30.691 14.046 0.778 1.00 88.06 188 VAL A N 1
ATOM 1452 C CA . VAL A 1 188 ? 30.098 12.858 1.405 1.00 88.06 188 VAL A CA 1
ATOM 1453 C C . VAL A 1 188 ? 29.862 13.080 2.895 1.00 88.06 188 VAL A C 1
ATOM 1455 O O . VAL A 1 188 ? 28.786 12.745 3.379 1.00 88.06 188 VAL A O 1
ATOM 1458 N N . ILE A 1 189 ? 30.820 13.667 3.625 1.00 90.12 189 ILE A N 1
ATOM 1459 C CA . ILE A 1 189 ? 30.678 13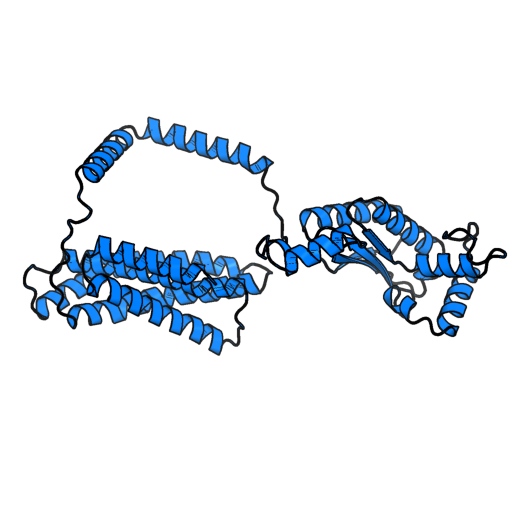.849 5.077 1.00 90.12 189 ILE A CA 1
ATOM 1460 C C . ILE A 1 189 ? 29.488 14.769 5.398 1.00 90.12 189 ILE A C 1
ATOM 1462 O O . ILE A 1 189 ? 28.614 14.329 6.145 1.00 90.12 189 ILE A O 1
ATOM 1466 N N . PRO A 1 190 ? 29.356 15.979 4.814 1.00 90.62 190 PRO A N 1
ATOM 1467 C CA . PRO A 1 190 ? 28.176 16.806 5.050 1.00 90.62 190 PRO A CA 1
ATOM 1468 C C . PRO A 1 190 ? 26.879 16.156 4.575 1.00 90.62 190 PRO A C 1
ATOM 1470 O O . PRO A 1 190 ? 25.878 16.274 5.269 1.00 90.62 190 PRO A O 1
ATOM 1473 N N . ALA A 1 191 ? 26.874 15.441 3.444 1.00 90.31 191 ALA A N 1
ATOM 1474 C CA . ALA A 1 191 ? 25.673 14.755 2.964 1.00 90.31 191 ALA A CA 1
ATOM 1475 C C . ALA A 1 191 ? 25.193 13.677 3.949 1.00 90.31 191 ALA A C 1
ATOM 1477 O O . ALA A 1 191 ? 24.005 13.614 4.257 1.00 90.31 191 ALA A O 1
ATOM 1478 N N . VAL A 1 192 ? 26.111 12.871 4.493 1.00 93.81 192 VAL A N 1
ATOM 1479 C CA . VAL A 1 192 ? 25.792 11.861 5.514 1.00 93.81 192 VAL A CA 1
ATOM 1480 C C . VAL A 1 192 ? 25.344 12.526 6.813 1.00 93.81 192 VAL A C 1
ATOM 1482 O O . VAL A 1 192 ? 24.350 12.102 7.392 1.00 93.81 192 VAL A O 1
ATOM 1485 N N . VAL A 1 193 ? 26.018 13.591 7.256 1.00 94.88 193 VAL A N 1
ATOM 1486 C CA . VAL A 1 193 ? 25.622 14.336 8.464 1.00 94.88 193 VAL A CA 1
ATOM 1487 C C . VAL A 1 193 ? 24.231 14.948 8.300 1.00 94.88 193 VAL A C 1
ATOM 1489 O O . VAL A 1 193 ? 23.407 14.813 9.198 1.00 94.88 193 VAL A O 1
ATOM 1492 N N . LEU A 1 194 ? 23.933 15.561 7.152 1.00 95.00 194 LEU A N 1
ATOM 1493 C CA . LEU A 1 194 ? 22.611 16.108 6.843 1.00 95.00 194 LEU A CA 1
ATOM 1494 C C . LEU A 1 194 ? 21.545 15.012 6.770 1.00 95.00 194 LEU A C 1
ATOM 1496 O O . LEU A 1 194 ? 20.445 15.209 7.278 1.00 95.00 194 LEU A O 1
ATOM 1500 N N . MET A 1 195 ? 21.868 13.851 6.194 1.00 94.00 195 MET A N 1
ATOM 1501 C CA . MET A 1 195 ? 20.965 12.699 6.156 1.00 94.00 195 MET A CA 1
ATOM 1502 C C . MET A 1 195 ? 20.658 12.182 7.569 1.00 94.00 195 MET A C 1
ATOM 1504 O O . MET A 1 195 ? 19.493 11.974 7.901 1.00 94.00 195 MET A O 1
ATOM 1508 N N . LEU A 1 196 ? 21.678 12.020 8.419 1.00 94.88 196 LEU A N 1
ATOM 1509 C CA . LEU A 1 196 ? 21.515 11.577 9.807 1.00 94.88 196 LEU A CA 1
ATOM 1510 C C . LEU A 1 196 ? 20.754 12.610 10.648 1.00 94.88 196 LEU A C 1
ATOM 1512 O O . LEU A 1 196 ? 19.839 12.244 11.382 1.00 94.88 196 LEU A O 1
ATOM 1516 N N . ALA A 1 197 ? 21.075 13.898 10.507 1.00 92.94 197 ALA A N 1
ATOM 1517 C CA . ALA A 1 197 ? 20.350 14.975 11.176 1.00 92.94 197 ALA A CA 1
ATOM 1518 C C . ALA A 1 197 ? 18.878 15.014 10.732 1.00 92.94 197 ALA A C 1
ATOM 1520 O O . ALA A 1 197 ? 17.982 15.107 11.569 1.00 92.94 197 ALA A O 1
ATOM 1521 N N . GLY A 1 198 ? 18.620 14.870 9.429 1.00 91.56 198 GLY A N 1
ATOM 1522 C CA . GLY A 1 198 ? 17.273 14.779 8.871 1.00 91.56 198 GLY A CA 1
ATOM 1523 C C . GLY A 1 198 ? 16.486 13.589 9.422 1.00 91.56 198 GLY A C 1
ATOM 1524 O O . GLY A 1 198 ? 15.317 13.749 9.771 1.00 91.56 198 GLY A O 1
ATOM 1525 N N . LEU A 1 199 ? 17.126 12.424 9.572 1.00 91.62 199 LEU A N 1
ATOM 1526 C CA . LEU A 1 199 ? 16.508 11.236 10.164 1.00 91.62 199 LEU A CA 1
ATOM 1527 C C . LEU A 1 199 ? 16.092 11.483 11.622 1.00 91.62 199 LEU A C 1
ATOM 1529 O O . LEU A 1 199 ? 14.944 11.221 11.973 1.00 91.62 199 LEU A O 1
ATOM 1533 N N . VAL A 1 200 ? 16.988 12.046 12.441 1.00 90.12 200 VAL A N 1
ATOM 1534 C CA . VAL A 1 200 ? 16.716 12.357 13.858 1.00 90.12 200 VAL A CA 1
ATOM 1535 C C . VAL A 1 200 ? 15.560 13.350 13.999 1.00 90.12 200 VAL A C 1
ATOM 1537 O O . VAL A 1 200 ? 14.679 13.158 14.834 1.00 90.12 200 VAL A O 1
ATOM 1540 N N . ILE A 1 201 ? 15.528 14.392 13.162 1.00 89.81 201 ILE A N 1
ATOM 1541 C CA . ILE A 1 201 ? 14.468 15.410 13.194 1.00 89.81 201 ILE A CA 1
ATOM 1542 C C . ILE A 1 201 ? 13.123 14.824 12.742 1.00 89.81 201 ILE A C 1
ATOM 1544 O O . ILE A 1 201 ? 12.085 15.120 13.333 1.00 89.81 201 ILE A O 1
ATOM 1548 N N . THR A 1 202 ? 13.121 13.999 11.693 1.00 86.56 202 THR A N 1
ATOM 1549 C CA . THR A 1 202 ? 11.878 13.504 11.079 1.00 86.56 202 THR A CA 1
ATOM 1550 C C . THR A 1 202 ? 11.253 12.362 11.880 1.00 86.56 202 THR A C 1
ATOM 1552 O O . THR A 1 202 ? 10.028 12.270 11.938 1.00 86.56 202 THR A O 1
ATOM 1555 N N . GLN A 1 203 ? 12.059 11.538 12.563 1.00 85.31 203 GLN A N 1
ATOM 1556 C CA . GLN A 1 203 ? 11.559 10.441 13.400 1.00 85.31 203 GLN A CA 1
ATOM 1557 C C . GLN A 1 203 ? 10.586 10.931 14.481 1.00 85.31 203 GLN A C 1
ATOM 1559 O O . GLN A 1 203 ? 9.616 10.247 14.787 1.00 85.31 203 GLN A O 1
ATOM 1564 N N . GLN A 1 204 ? 10.801 12.134 15.020 1.00 80.75 204 GLN A N 1
ATOM 1565 C CA . GLN A 1 204 ? 9.943 12.702 16.065 1.00 80.75 204 GLN A CA 1
ATOM 1566 C C . GLN A 1 204 ? 8.538 13.077 15.573 1.00 80.75 204 GLN A C 1
ATOM 1568 O O . GLN A 1 204 ? 7.647 13.293 16.388 1.00 80.75 204 GLN A O 1
ATOM 1573 N N . LYS A 1 205 ? 8.333 13.181 14.254 1.00 80.00 205 LYS A N 1
ATOM 1574 C CA . LYS A 1 205 ? 7.061 13.600 13.643 1.00 80.00 205 LYS A CA 1
ATOM 1575 C C . LYS A 1 205 ? 6.379 12.498 12.834 1.00 80.00 205 LYS A C 1
ATOM 1577 O O . LYS A 1 205 ? 5.301 12.733 12.297 1.00 80.00 205 LYS A O 1
ATOM 1582 N N . LEU A 1 206 ? 7.003 11.326 12.704 1.00 80.75 206 LEU A N 1
ATOM 1583 C CA . LEU A 1 206 ? 6.449 10.226 11.926 1.00 80.75 206 LEU A CA 1
ATOM 1584 C C . LEU A 1 206 ? 5.402 9.480 12.758 1.00 80.75 206 LEU A C 1
ATOM 1586 O O . LEU A 1 206 ? 5.740 8.653 13.601 1.00 80.75 206 LEU A O 1
ATOM 1590 N N . THR A 1 207 ? 4.129 9.752 12.497 1.00 71.56 207 THR A N 1
ATOM 1591 C CA . THR A 1 207 ? 3.017 8.957 13.023 1.00 71.56 207 THR A CA 1
ATOM 1592 C C . THR A 1 207 ? 2.641 7.892 12.001 1.00 71.56 207 THR A C 1
ATOM 1594 O O . THR A 1 207 ? 2.302 8.213 10.861 1.00 71.56 207 THR A O 1
ATOM 1597 N N . VAL A 1 208 ? 2.721 6.620 12.393 1.00 76.94 208 VAL A N 1
ATOM 1598 C CA . VAL A 1 208 ? 2.209 5.514 11.578 1.00 76.94 208 VAL A CA 1
ATOM 1599 C C . VAL A 1 208 ? 0.706 5.464 11.786 1.00 76.94 208 VAL A C 1
ATOM 1601 O O . VAL A 1 208 ? 0.256 5.249 12.909 1.00 76.94 208 VAL A O 1
ATOM 1604 N N . ASP A 1 209 ? -0.049 5.696 10.716 1.00 80.56 209 ASP A N 1
ATOM 1605 C CA . ASP A 1 209 ? -1.502 5.710 10.776 1.00 80.56 209 ASP A CA 1
ATOM 1606 C C . ASP A 1 209 ? -2.129 5.092 9.522 1.00 80.56 209 ASP A C 1
ATOM 1608 O O . ASP A 1 209 ? -1.595 5.219 8.418 1.00 80.56 209 ASP A O 1
ATOM 1612 N N . ASN A 1 210 ? -3.274 4.444 9.696 1.00 81.62 210 ASN A N 1
ATOM 1613 C CA . ASN A 1 210 ? -4.163 4.013 8.635 1.00 81.62 210 ASN A CA 1
ATOM 1614 C C . ASN A 1 210 ? -5.478 4.779 8.786 1.00 81.62 210 ASN A C 1
ATOM 1616 O O . ASN A 1 210 ? -6.154 4.639 9.801 1.00 81.62 210 ASN A O 1
ATOM 1620 N N . GLN A 1 211 ? -5.810 5.581 7.775 1.00 83.88 211 GLN A N 1
ATOM 1621 C CA . GLN A 1 211 ? -7.019 6.393 7.739 1.00 83.88 211 GLN A CA 1
ATOM 1622 C C . GLN A 1 211 ? -7.752 6.140 6.418 1.00 83.88 211 GLN A C 1
ATOM 1624 O O . GLN A 1 211 ? -7.332 6.618 5.362 1.00 83.88 211 GLN A O 1
ATOM 1629 N N . VAL A 1 212 ? -8.838 5.369 6.469 1.00 83.06 212 VAL A N 1
ATOM 1630 C CA . VAL A 1 212 ? -9.551 4.884 5.279 1.00 83.06 212 VAL A CA 1
ATOM 1631 C C . VAL A 1 212 ? -10.274 6.025 4.571 1.00 83.06 212 VAL A C 1
ATOM 1633 O O . VAL A 1 212 ? -10.197 6.135 3.345 1.00 83.06 212 VAL A O 1
ATOM 1636 N N . ILE A 1 213 ? -10.922 6.922 5.322 1.00 87.19 213 ILE A N 1
ATOM 1637 C CA . ILE A 1 213 ? -11.600 8.091 4.747 1.00 87.19 213 ILE A CA 1
ATOM 1638 C C . ILE A 1 213 ? -10.603 9.029 4.046 1.00 87.19 213 ILE A C 1
ATOM 1640 O O . ILE A 1 213 ? -10.940 9.711 3.075 1.00 87.19 213 ILE A O 1
ATOM 1644 N N . GLY A 1 214 ? -9.339 8.999 4.486 1.00 85.12 214 GLY A N 1
ATOM 1645 C CA . GLY A 1 214 ? -8.226 9.741 3.902 1.00 85.12 214 GLY A CA 1
ATOM 1646 C C . GLY A 1 214 ? -7.835 9.293 2.490 1.00 85.12 214 GLY A C 1
ATOM 1647 O O . GLY A 1 214 ? -7.187 10.058 1.781 1.00 85.12 214 GLY A O 1
ATOM 1648 N N . TYR A 1 215 ? -8.248 8.101 2.043 1.00 83.19 215 TYR A N 1
ATOM 1649 C CA . TYR A 1 215 ? -7.992 7.625 0.676 1.00 83.19 215 TYR A CA 1
ATOM 1650 C C . TYR A 1 215 ? -8.851 8.325 -0.382 1.00 83.19 215 TYR A C 1
ATOM 1652 O O . TYR A 1 215 ? -8.542 8.263 -1.575 1.00 83.19 215 TYR A O 1
ATOM 1660 N N . PHE A 1 216 ? -9.928 8.986 0.039 1.00 86.31 216 PHE A N 1
ATOM 1661 C CA . PHE A 1 216 ? -10.808 9.738 -0.841 1.00 86.31 216 PHE A CA 1
ATOM 1662 C C . PHE A 1 216 ? -10.349 11.196 -0.968 1.00 86.31 216 PHE A C 1
ATOM 1664 O O . PHE A 1 216 ? -9.816 11.795 -0.032 1.00 86.31 216 PHE A O 1
ATOM 1671 N N . GLU A 1 217 ? -10.594 11.792 -2.137 1.00 86.50 217 GLU A N 1
ATOM 1672 C CA . GLU A 1 217 ? -10.305 13.207 -2.393 1.00 86.50 217 GLU A CA 1
ATOM 1673 C C . GLU A 1 217 ? -11.040 14.104 -1.386 1.00 86.50 217 GLU A C 1
ATOM 1675 O O . GLU A 1 217 ? -12.205 13.850 -1.067 1.00 86.50 217 GLU A O 1
ATOM 1680 N N . GLU A 1 218 ? -10.383 15.169 -0.912 1.00 87.19 218 GLU A N 1
ATOM 1681 C CA . GLU A 1 218 ? -10.908 16.085 0.120 1.00 87.19 218 GLU A CA 1
ATOM 1682 C C . GLU A 1 218 ? -12.296 16.647 -0.219 1.00 87.19 218 GLU A C 1
ATOM 1684 O O . GLU A 1 218 ? -13.146 16.767 0.657 1.00 87.19 218 GLU A O 1
ATOM 1689 N N . ASN A 1 219 ? -12.554 16.902 -1.504 1.00 91.38 219 ASN A N 1
ATOM 1690 C CA . ASN A 1 219 ? -13.819 17.450 -1.997 1.00 91.38 219 ASN A CA 1
ATOM 1691 C C . ASN A 1 219 ? -14.851 16.380 -2.385 1.00 91.38 219 ASN A C 1
ATOM 1693 O O . ASN A 1 219 ? -15.896 16.712 -2.945 1.00 91.38 219 ASN A O 1
ATOM 1697 N N . SER A 1 220 ? -14.574 15.098 -2.146 1.00 94.00 220 SER A N 1
ATOM 1698 C CA . SER A 1 220 ? -15.512 14.028 -2.478 1.00 94.00 220 SER A CA 1
ATOM 1699 C C . SER A 1 220 ? -16.747 14.068 -1.577 1.00 94.00 220 SER A C 1
ATOM 1701 O O . SER A 1 220 ? -16.667 14.390 -0.392 1.00 94.00 220 SER A O 1
ATOM 1703 N N . ARG A 1 221 ? -17.897 13.667 -2.130 1.00 94.56 221 ARG A N 1
ATOM 1704 C CA . ARG A 1 221 ? -19.147 13.549 -1.367 1.00 94.56 221 ARG A CA 1
ATOM 1705 C C . ARG A 1 221 ? -18.989 12.647 -0.140 1.00 94.56 221 ARG A C 1
ATOM 1707 O O . ARG A 1 221 ? -19.490 12.984 0.918 1.00 94.56 221 ARG A O 1
ATOM 1714 N N . ILE A 1 222 ? -18.238 11.552 -0.268 1.00 92.50 222 ILE A N 1
ATOM 1715 C CA . ILE A 1 222 ? -17.982 10.609 0.830 1.00 92.50 222 ILE A CA 1
ATOM 1716 C C . ILE A 1 222 ? -17.291 11.312 2.008 1.00 92.50 222 ILE A C 1
ATOM 1718 O O . ILE A 1 222 ? -17.718 11.137 3.142 1.00 92.50 222 ILE A O 1
ATOM 1722 N N . ARG A 1 223 ? -16.277 12.155 1.754 1.00 92.12 223 ARG A N 1
ATOM 1723 C CA . ARG A 1 223 ? -15.610 12.921 2.821 1.00 92.12 223 ARG A CA 1
ATOM 1724 C C . ARG A 1 223 ? -16.496 13.992 3.442 1.00 92.12 223 ARG A C 1
ATOM 1726 O O . ARG A 1 223 ? -16.392 14.233 4.638 1.00 92.12 223 ARG A O 1
ATOM 1733 N N . GLN A 1 224 ? -17.344 14.637 2.647 1.00 94.19 224 GLN A N 1
ATOM 1734 C CA . GLN A 1 224 ? -18.278 15.646 3.151 1.00 94.19 224 GLN A CA 1
ATOM 1735 C C . GLN A 1 224 ? -19.373 15.015 4.019 1.00 94.19 224 GLN A C 1
ATOM 1737 O O . GLN A 1 224 ? -19.657 15.526 5.100 1.00 94.19 224 GLN A O 1
ATOM 1742 N N . ASP A 1 225 ? -19.939 13.892 3.573 1.00 94.19 225 ASP A N 1
ATOM 1743 C CA . ASP A 1 225 ? -20.973 13.153 4.298 1.00 94.19 225 ASP A CA 1
ATOM 1744 C C . ASP A 1 225 ? -20.401 12.576 5.608 1.00 94.19 225 ASP A C 1
ATOM 1746 O O . ASP A 1 225 ? -21.019 12.720 6.660 1.00 94.19 225 ASP A O 1
ATOM 1750 N N . ASP A 1 226 ? -19.187 12.013 5.583 1.00 93.50 226 ASP A N 1
ATOM 1751 C CA . ASP A 1 226 ? -18.493 11.537 6.788 1.00 93.50 226 ASP A CA 1
ATOM 1752 C C . ASP A 1 226 ? -18.205 12.673 7.784 1.00 93.50 226 ASP A C 1
ATOM 1754 O O . ASP A 1 226 ? -18.519 12.567 8.971 1.00 93.50 226 ASP A O 1
ATOM 1758 N N . ALA A 1 227 ? -17.693 13.812 7.307 1.00 92.44 227 ALA A N 1
ATOM 1759 C CA . ALA A 1 227 ? -17.472 14.984 8.150 1.00 92.44 227 ALA A CA 1
ATOM 1760 C C . ALA A 1 227 ? -18.784 15.509 8.761 1.00 92.44 227 ALA A C 1
ATOM 1762 O O . ALA A 1 227 ? -18.812 15.886 9.932 1.00 92.44 227 ALA A O 1
ATOM 1763 N N . ALA A 1 228 ? -19.883 15.499 8.000 1.00 94.00 228 ALA A N 1
ATOM 1764 C CA . ALA A 1 228 ? -21.199 15.891 8.493 1.00 94.00 228 ALA A CA 1
ATOM 1765 C C . ALA A 1 228 ? -21.739 14.914 9.550 1.00 94.00 228 ALA A C 1
ATOM 1767 O O . ALA A 1 228 ? -22.337 15.363 10.530 1.00 94.00 228 ALA A O 1
ATOM 1768 N N . ILE A 1 229 ? -21.507 13.606 9.392 1.00 93.94 229 ILE A N 1
ATOM 1769 C CA . ILE A 1 229 ? -21.853 12.597 10.401 1.00 93.94 229 ILE A CA 1
ATOM 1770 C C . ILE A 1 229 ? -21.051 12.841 11.678 1.00 93.94 229 ILE A C 1
ATOM 1772 O O . ILE A 1 229 ? -21.636 12.965 12.750 1.00 93.94 229 ILE A O 1
ATOM 1776 N N . ASN A 1 230 ? -19.730 12.991 11.569 1.00 93.38 230 ASN A N 1
ATOM 1777 C CA . ASN A 1 230 ? -18.866 13.218 12.725 1.00 93.38 230 ASN A CA 1
ATOM 1778 C C . ASN A 1 230 ? -19.135 14.566 13.422 1.00 93.38 230 ASN A C 1
ATOM 1780 O O . ASN A 1 230 ? -18.881 14.674 14.616 1.00 93.38 230 ASN A O 1
ATOM 1784 N N . ALA A 1 231 ? -19.648 15.580 12.717 1.00 92.44 231 ALA A N 1
ATOM 1785 C CA . ALA A 1 231 ? -19.983 16.879 13.305 1.00 92.44 231 ALA A CA 1
ATOM 1786 C C . ALA A 1 231 ? -21.355 16.916 14.002 1.00 92.44 231 ALA A C 1
ATOM 1788 O O . ALA A 1 231 ? -21.531 17.689 14.941 1.00 92.44 231 ALA A O 1
ATOM 1789 N N . ASN A 1 232 ? -22.330 16.124 13.536 1.00 93.81 232 ASN A N 1
ATOM 1790 C CA . ASN A 1 232 ? -23.724 16.208 13.999 1.00 93.81 232 ASN A CA 1
ATOM 1791 C C . ASN A 1 232 ? -24.215 14.969 14.769 1.00 93.81 232 ASN A C 1
ATOM 1793 O O . ASN A 1 232 ? -25.247 15.037 15.432 1.00 93.81 232 ASN A O 1
ATOM 1797 N N . PHE A 1 233 ? -23.512 13.840 14.676 1.00 93.62 233 PHE A N 1
ATOM 1798 C CA . PHE A 1 233 ? -23.863 12.568 15.312 1.00 93.62 233 PHE A CA 1
ATOM 1799 C C . PHE A 1 233 ? -22.681 12.033 16.129 1.00 93.62 233 PHE A C 1
ATOM 1801 O O . PHE A 1 233 ? -21.596 12.600 16.102 1.00 93.62 233 PHE A O 1
ATOM 1808 N N . GLY A 1 234 ? -22.873 10.923 16.850 1.00 89.62 234 GLY A N 1
ATOM 1809 C CA . GLY A 1 234 ? -21.872 10.331 17.756 1.00 89.62 234 GLY A CA 1
ATOM 1810 C C . GLY A 1 234 ? -20.649 9.682 17.087 1.00 89.62 234 GLY A C 1
ATOM 1811 O O . GLY A 1 234 ? -20.000 8.847 17.711 1.00 89.62 234 GLY A O 1
ATOM 1812 N N . GLY A 1 235 ? -20.359 10.022 15.830 1.00 92.38 235 GLY A N 1
ATOM 1813 C CA . GLY A 1 235 ? -19.242 9.495 15.053 1.00 92.38 235 GLY A CA 1
ATOM 1814 C C . GLY A 1 235 ? -19.655 8.567 13.909 1.00 92.38 235 GLY A C 1
ATOM 1815 O O . GLY A 1 235 ? -20.831 8.273 13.694 1.00 92.38 235 GLY A O 1
ATOM 1816 N N . SER A 1 236 ? -18.654 8.111 13.165 1.00 91.94 236 SER A N 1
ATOM 1817 C CA . SER A 1 236 ? -18.785 7.318 11.931 1.00 91.94 236 SER A CA 1
ATOM 1818 C C . SER A 1 236 ? -18.145 5.932 12.039 1.00 91.94 236 SER A C 1
ATOM 1820 O O . SER A 1 236 ? -18.447 5.045 11.239 1.00 91.94 236 SER A O 1
ATOM 1822 N N . THR A 1 237 ? -17.277 5.725 13.034 1.00 91.75 237 THR A N 1
ATOM 1823 C CA . THR A 1 237 ? -16.457 4.517 13.142 1.00 91.75 237 THR A CA 1
ATOM 1824 C C . THR A 1 237 ? -16.844 3.688 14.354 1.00 91.75 237 THR A C 1
ATOM 1826 O O . THR A 1 237 ? -16.810 4.176 15.476 1.00 91.75 237 THR A O 1
ATOM 1829 N N . VAL A 1 238 ? -17.202 2.421 14.146 1.00 91.25 238 VAL A N 1
ATOM 1830 C CA . VAL A 1 238 ? -17.685 1.538 15.216 1.00 91.25 238 VAL A CA 1
ATOM 1831 C C . VAL A 1 238 ? -16.571 0.619 15.706 1.00 91.25 238 VAL A C 1
ATOM 1833 O O . VAL A 1 238 ? -16.021 -0.161 14.935 1.00 91.25 238 VAL A O 1
ATOM 1836 N N . VAL A 1 239 ? -16.312 0.639 17.012 1.00 93.44 239 VAL A N 1
ATOM 1837 C CA . VAL A 1 239 ? -15.395 -0.271 17.704 1.00 93.44 239 VAL A CA 1
ATOM 1838 C C . VAL A 1 239 ? -16.182 -1.080 18.732 1.00 93.44 239 VAL A C 1
ATOM 1840 O O . VAL A 1 239 ? -16.966 -0.542 19.510 1.00 93.44 239 VAL A O 1
ATOM 1843 N N . SER A 1 240 ? -15.989 -2.397 18.737 1.00 94.56 240 SER A N 1
ATOM 1844 C CA . SER A 1 240 ? -16.609 -3.305 19.705 1.00 94.56 240 SER A CA 1
ATOM 1845 C C . SER A 1 240 ? -15.580 -3.789 20.716 1.00 94.56 240 SER A C 1
ATOM 1847 O O . SER A 1 240 ? -14.603 -4.446 20.361 1.00 94.56 240 SER A O 1
ATOM 1849 N N . PHE A 1 241 ? -15.831 -3.520 21.989 1.00 95.50 241 PHE A N 1
ATOM 1850 C CA . PHE A 1 241 ? -15.060 -4.047 23.105 1.00 95.50 241 PHE A CA 1
ATOM 1851 C C . PHE A 1 241 ? -15.767 -5.282 23.652 1.00 95.50 241 PHE A C 1
ATOM 1853 O O . PHE A 1 241 ? -16.794 -5.163 24.311 1.00 95.50 241 PHE A O 1
ATOM 1860 N N . LEU A 1 242 ? -15.252 -6.466 23.332 1.00 95.31 242 LEU A N 1
ATOM 1861 C CA . LEU A 1 242 ? -15.810 -7.751 23.733 1.00 95.31 242 LEU A CA 1
ATOM 1862 C C . LEU A 1 242 ? -15.252 -8.163 25.097 1.00 95.31 242 LEU A C 1
ATOM 1864 O O . LEU A 1 242 ? -14.042 -8.246 25.288 1.00 95.31 242 LEU A O 1
ATOM 1868 N N . LEU A 1 243 ? -16.145 -8.447 26.027 1.00 96.19 243 LEU A N 1
ATOM 1869 C CA . LEU A 1 243 ? -15.860 -8.973 27.348 1.00 96.19 243 LEU A CA 1
ATOM 1870 C C . LEU A 1 243 ? -16.268 -10.445 27.375 1.00 96.19 243 LEU A C 1
ATOM 1872 O O . LEU A 1 243 ? -17.442 -10.773 27.195 1.00 96.19 243 LEU A O 1
ATOM 1876 N N . GLU A 1 244 ? -15.292 -11.321 27.589 1.00 95.19 244 GLU A N 1
ATOM 1877 C CA . GLU A 1 244 ? -15.480 -12.771 27.550 1.00 95.19 244 GLU A CA 1
ATOM 1878 C C . GLU A 1 244 ? -15.338 -13.379 28.946 1.00 95.19 244 GLU A C 1
ATOM 1880 O O . GLU A 1 244 ? -14.401 -13.048 29.677 1.00 95.19 244 GLU A O 1
ATOM 1885 N N . SER A 1 245 ? -16.234 -14.306 29.292 1.00 94.56 245 SER A N 1
ATOM 1886 C CA . SER A 1 245 ? -16.167 -15.119 30.509 1.00 94.56 245 SER A CA 1
ATOM 1887 C C . SER A 1 245 ? -16.413 -16.588 30.187 1.00 94.56 245 SER A C 1
ATOM 1889 O O . SER A 1 245 ? -17.168 -16.936 29.279 1.00 94.56 245 SER A O 1
ATOM 1891 N N . LYS A 1 246 ? -15.787 -17.478 30.961 1.00 91.62 246 LYS A N 1
ATOM 1892 C CA . LYS A 1 246 ? -16.078 -18.920 30.903 1.00 91.62 246 LYS A CA 1
ATOM 1893 C C . LYS A 1 246 ? -17.323 -19.301 31.698 1.00 91.62 246 LYS A C 1
ATOM 1895 O O . LYS A 1 246 ? -17.856 -20.388 31.488 1.00 91.62 246 LYS A O 1
ATOM 1900 N N . ASP A 1 247 ? -17.736 -18.442 32.622 1.00 92.25 247 ASP A N 1
ATOM 1901 C CA . ASP A 1 247 ? -18.859 -18.701 33.510 1.00 92.25 247 ASP A CA 1
ATOM 1902 C C . ASP A 1 247 ? -20.174 -18.290 32.841 1.00 92.25 247 ASP A C 1
ATOM 1904 O O . ASP A 1 247 ? -20.289 -17.195 32.285 1.00 92.25 247 ASP A O 1
ATOM 1908 N N . THR A 1 248 ? -21.166 -19.173 32.882 1.00 90.69 248 THR A N 1
ATOM 1909 C CA . THR A 1 248 ? -22.518 -18.853 32.411 1.00 90.69 248 THR A CA 1
ATOM 1910 C C . THR A 1 248 ? -23.159 -17.832 33.341 1.00 90.69 248 THR A C 1
ATOM 1912 O O . THR A 1 248 ? -22.879 -17.826 34.537 1.00 90.69 248 THR A O 1
ATOM 1915 N N . ASP A 1 249 ? -24.023 -16.968 32.809 1.00 91.75 249 ASP A N 1
ATOM 1916 C CA . ASP A 1 249 ? -24.682 -15.912 33.589 1.00 91.75 249 ASP A CA 1
ATOM 1917 C C . ASP A 1 249 ? -23.729 -14.911 34.265 1.00 91.75 249 ASP A C 1
ATOM 1919 O O . ASP A 1 249 ? -24.123 -14.183 35.179 1.00 91.75 249 ASP A O 1
ATOM 1923 N N . ALA A 1 250 ? -22.483 -14.804 33.796 1.00 92.88 250 ALA A N 1
ATOM 1924 C CA . ALA A 1 250 ? -21.527 -13.836 34.314 1.00 92.88 250 ALA A CA 1
ATOM 1925 C C . ALA A 1 250 ? -22.058 -12.390 34.239 1.00 92.88 250 ALA A C 1
ATOM 1927 O O . ALA A 1 250 ? -21.944 -11.642 35.206 1.00 92.88 250 ALA A O 1
ATOM 1928 N N . PHE A 1 251 ? -22.749 -12.022 33.156 1.00 92.81 251 PHE A N 1
ATOM 1929 C CA . PHE A 1 251 ? -23.368 -10.698 32.985 1.00 92.81 251 PHE A CA 1
ATOM 1930 C C . PHE A 1 251 ? -24.625 -10.468 33.837 1.00 92.81 251 PHE A C 1
ATOM 1932 O O . PHE A 1 251 ? -25.139 -9.352 33.870 1.00 92.81 251 PHE A O 1
ATOM 1939 N N . LYS A 1 252 ? -25.105 -11.484 34.567 1.00 91.62 252 LYS A N 1
ATOM 1940 C CA . LYS A 1 252 ? -26.161 -11.335 35.582 1.00 91.62 252 LYS A CA 1
ATOM 1941 C C . LYS A 1 252 ? -25.600 -11.022 36.972 1.00 91.62 252 LYS A C 1
ATOM 1943 O O . LYS A 1 252 ? -26.376 -10.817 37.903 1.00 91.62 252 LYS A O 1
ATOM 1948 N N . LYS A 1 253 ? -24.273 -10.978 37.138 1.00 93.25 253 LYS A N 1
ATOM 1949 C CA . LYS A 1 253 ? -23.617 -10.647 38.410 1.00 93.25 253 LYS A CA 1
ATOM 1950 C C . LYS A 1 253 ? -23.446 -9.124 38.556 1.00 93.25 253 LYS A C 1
ATOM 1952 O O . LYS A 1 253 ? -22.966 -8.488 37.613 1.00 93.25 253 LYS A O 1
ATOM 1957 N N . PRO A 1 254 ? -23.757 -8.532 39.728 1.00 93.88 254 PRO A N 1
ATOM 1958 C CA . PRO A 1 254 ? -23.607 -7.092 39.965 1.00 93.88 254 PRO A CA 1
ATOM 1959 C C . PRO A 1 254 ? -22.203 -6.561 39.682 1.00 93.88 254 PRO A C 1
ATOM 1961 O O . PRO A 1 254 ? -22.058 -5.571 38.971 1.00 93.88 254 PRO A O 1
ATOM 1964 N N . GLU A 1 255 ? -21.177 -7.271 40.153 1.00 93.81 255 GLU A N 1
ATOM 1965 C CA . GLU A 1 255 ? -19.765 -6.910 39.973 1.00 93.81 255 GLU A CA 1
ATOM 1966 C C . GLU A 1 255 ? -19.395 -6.760 38.490 1.00 93.81 255 GLU A C 1
ATOM 1968 O O . GLU A 1 255 ? -18.696 -5.830 38.098 1.00 93.81 255 GLU A O 1
ATOM 1973 N N . THR A 1 256 ? -19.924 -7.644 37.636 1.00 94.38 256 THR A N 1
ATOM 1974 C CA . THR A 1 256 ? -19.668 -7.604 36.191 1.00 94.38 256 THR A CA 1
ATOM 1975 C C . THR A 1 256 ? -20.308 -6.380 35.547 1.00 94.38 256 THR A C 1
ATOM 1977 O O . THR A 1 256 ? -19.651 -5.678 34.782 1.00 94.38 256 THR A O 1
ATOM 1980 N N . LEU A 1 257 ? -21.574 -6.083 35.855 1.00 93.94 257 LEU A N 1
ATOM 1981 C CA . LEU A 1 257 ? -22.238 -4.918 35.265 1.00 93.94 257 LEU A CA 1
ATOM 1982 C C . LEU A 1 257 ? -21.710 -3.589 35.799 1.00 93.94 257 LEU A C 1
ATOM 1984 O O . LEU A 1 257 ? -21.665 -2.620 35.043 1.00 93.94 257 LEU A O 1
ATOM 1988 N N . GLN A 1 258 ? -21.269 -3.542 37.055 1.00 94.94 258 GLN A N 1
ATOM 1989 C CA . GLN A 1 258 ? -20.566 -2.382 37.599 1.00 94.94 258 GLN A CA 1
ATOM 1990 C C . GLN A 1 258 ? -19.240 -2.152 36.867 1.00 94.94 258 GLN A C 1
ATOM 1992 O O . GLN A 1 258 ? -18.970 -1.027 36.447 1.00 94.94 258 GLN A O 1
ATOM 1997 N N . ALA A 1 259 ? -18.459 -3.211 36.624 1.00 95.62 259 ALA A N 1
ATOM 1998 C CA . ALA A 1 259 ? -17.230 -3.121 35.841 1.00 95.62 259 ALA A CA 1
ATOM 1999 C C . ALA A 1 259 ? -17.498 -2.646 34.401 1.00 95.62 259 ALA A C 1
ATOM 2001 O O . ALA A 1 259 ? -16.841 -1.727 33.915 1.00 95.62 259 ALA A O 1
ATOM 2002 N N . VAL A 1 260 ? -18.514 -3.203 33.733 1.00 96.50 260 VAL A N 1
ATOM 2003 C CA . VAL A 1 260 ? -18.945 -2.774 32.389 1.00 96.50 260 VAL A CA 1
ATOM 2004 C C . VAL A 1 260 ? -19.363 -1.303 32.378 1.00 96.50 260 VAL A C 1
ATOM 2006 O O . VAL A 1 260 ? -18.962 -0.563 31.481 1.00 96.50 260 VAL A O 1
ATOM 2009 N N . ALA A 1 261 ? -20.133 -0.857 33.373 1.00 96.25 261 ALA A N 1
ATOM 2010 C CA . ALA A 1 261 ? -20.553 0.535 33.484 1.00 96.25 261 ALA A CA 1
ATOM 2011 C C . ALA A 1 261 ? -19.365 1.481 33.715 1.00 96.25 261 ALA A C 1
ATOM 2013 O O . ALA A 1 261 ? -19.323 2.544 33.098 1.00 96.25 261 ALA A O 1
ATOM 2014 N N . ALA A 1 262 ? -18.383 1.084 34.530 1.00 96.12 262 ALA A N 1
ATOM 2015 C CA . ALA A 1 262 ? -17.158 1.851 34.747 1.00 96.12 262 ALA A CA 1
ATOM 2016 C C . ALA A 1 262 ? -16.324 1.975 33.459 1.00 96.12 262 ALA A C 1
ATOM 2018 O O . ALA A 1 262 ? -15.883 3.069 33.104 1.00 96.12 262 ALA A O 1
ATOM 2019 N N . LEU A 1 263 ? -16.168 0.878 32.711 1.00 97.25 263 LEU A N 1
ATOM 2020 C CA . LEU A 1 263 ? -15.498 0.879 31.407 1.00 97.25 263 LEU A CA 1
ATOM 2021 C C . LEU A 1 263 ? -16.230 1.768 30.393 1.00 97.25 263 LEU A C 1
ATOM 2023 O O . LEU A 1 263 ? -15.607 2.578 29.708 1.00 97.25 263 LEU A O 1
ATOM 2027 N N . GLN A 1 264 ? -17.559 1.672 30.322 1.00 97.19 264 GLN A N 1
ATOM 2028 C CA . GLN A 1 264 ? -18.365 2.518 29.445 1.00 97.19 264 GLN A CA 1
ATOM 2029 C C . GLN A 1 264 ? -18.253 4.002 29.820 1.00 97.19 264 GLN A C 1
ATOM 2031 O O . GLN A 1 264 ? -18.118 4.845 28.935 1.00 97.19 264 GLN A O 1
ATOM 2036 N N . GLN A 1 265 ? -18.276 4.330 31.113 1.00 96.25 265 GLN A N 1
ATOM 2037 C CA . GLN A 1 265 ? -18.111 5.701 31.590 1.00 96.25 265 GLN A CA 1
ATOM 2038 C C . GLN A 1 265 ? -16.727 6.250 31.226 1.00 96.25 265 GLN A C 1
ATOM 2040 O O . GLN A 1 265 ? -16.616 7.402 30.809 1.00 96.25 265 GLN A O 1
ATOM 2045 N N . ARG A 1 266 ? -15.676 5.425 31.317 1.00 96.19 266 ARG A N 1
ATOM 2046 C CA . ARG A 1 266 ? -14.331 5.811 30.877 1.00 96.19 266 ARG A CA 1
ATOM 2047 C C . ARG A 1 266 ? -14.283 6.121 29.382 1.00 96.19 266 ARG A C 1
ATOM 2049 O O . ARG A 1 266 ? -13.686 7.122 28.999 1.00 96.19 266 ARG A O 1
ATOM 2056 N N . LEU A 1 267 ? -14.956 5.319 28.554 1.00 96.50 267 LEU A N 1
ATOM 2057 C CA . LEU A 1 267 ? -15.087 5.597 27.120 1.00 96.50 267 LEU A CA 1
ATOM 2058 C C . LEU A 1 267 ? -15.818 6.918 26.859 1.00 96.50 267 LEU A C 1
ATOM 2060 O O . LEU A 1 267 ? -15.343 7.710 26.059 1.00 96.50 267 LEU A O 1
ATOM 2064 N N . GLN A 1 268 ? -16.922 7.188 27.560 1.00 95.44 268 GLN A N 1
ATOM 2065 C CA . GLN A 1 268 ? -17.707 8.425 27.404 1.00 95.44 268 GLN A CA 1
ATOM 2066 C C . GLN A 1 268 ? -16.946 9.699 27.809 1.00 95.44 268 GLN A C 1
ATOM 2068 O O . GLN A 1 268 ? -17.294 10.787 27.363 1.00 95.44 268 GLN A O 1
ATOM 2073 N N . GLN A 1 269 ? -15.917 9.586 28.653 1.00 95.75 269 GLN A N 1
ATOM 2074 C CA . GLN A 1 269 ? -15.038 10.710 29.003 1.00 95.75 269 GLN A CA 1
ATOM 2075 C C . GLN A 1 269 ? -14.023 11.037 27.900 1.00 95.75 269 GLN A C 1
ATOM 2077 O O . GLN A 1 269 ? -13.399 12.099 27.940 1.00 95.75 269 GLN A O 1
ATOM 2082 N N . ASN A 1 270 ? -13.817 10.132 26.941 1.00 94.81 270 ASN A N 1
ATOM 2083 C CA . ASN A 1 270 ? -12.868 10.338 25.862 1.00 94.81 270 ASN A CA 1
ATOM 2084 C C . ASN A 1 270 ? -13.510 11.196 24.755 1.00 94.81 270 ASN A C 1
ATOM 2086 O O . ASN A 1 270 ? -14.524 10.785 24.195 1.00 94.81 270 ASN A O 1
ATOM 2090 N N . PRO A 1 271 ? -12.915 12.343 24.372 1.00 94.00 271 PRO A N 1
ATOM 2091 C CA . PRO A 1 271 ? -13.493 13.239 23.365 1.00 94.00 271 PRO A CA 1
ATOM 2092 C C . PRO A 1 271 ? -13.613 12.612 21.969 1.00 94.00 271 PRO A C 1
ATOM 2094 O O . PRO A 1 271 ? -14.332 13.137 21.125 1.00 94.00 271 PRO A O 1
ATOM 2097 N N . LEU A 1 272 ? -12.908 11.507 21.705 1.00 94.06 272 LEU A N 1
ATOM 2098 C CA . LEU A 1 272 ? -13.010 10.775 20.444 1.00 94.06 272 LEU A CA 1
ATOM 2099 C C . LEU A 1 272 ? -14.251 9.884 20.367 1.00 94.06 272 LEU A C 1
ATOM 2101 O O . LEU A 1 272 ? -14.603 9.464 19.269 1.00 94.06 272 LEU A O 1
ATOM 2105 N N . VAL A 1 273 ? -14.892 9.568 21.494 1.00 96.06 273 VAL A N 1
ATOM 2106 C CA . VAL A 1 273 ? -16.039 8.657 21.568 1.00 96.06 273 VAL A CA 1
ATOM 2107 C C . VAL A 1 273 ? -17.321 9.478 21.642 1.00 96.06 273 VAL A C 1
ATOM 2109 O O . VAL A 1 273 ? -17.577 10.147 22.638 1.00 96.06 273 VAL A O 1
ATOM 2112 N N . GLY A 1 274 ? -18.144 9.412 20.598 1.00 95.12 274 GLY A N 1
ATOM 2113 C CA . GLY A 1 274 ? -19.397 10.167 20.542 1.00 95.12 274 GLY A CA 1
ATOM 2114 C C . GLY A 1 274 ? -20.614 9.390 21.043 1.00 95.12 274 GLY A C 1
ATOM 2115 O O . GLY A 1 274 ? -21.579 9.988 21.515 1.00 95.12 274 GLY A O 1
ATOM 2116 N N . PHE A 1 275 ? -20.587 8.058 20.976 1.00 95.19 275 PHE A N 1
ATOM 2117 C CA . PHE A 1 275 ? -21.679 7.212 21.463 1.00 95.19 275 PHE A CA 1
ATOM 2118 C C . PHE A 1 275 ? -21.161 5.894 22.033 1.00 95.19 275 PHE A C 1
ATOM 2120 O O . PHE A 1 275 ? -20.199 5.320 21.522 1.00 95.19 275 PHE A O 1
ATOM 2127 N N . THR A 1 276 ? -21.826 5.385 23.071 1.00 96.19 276 THR A N 1
ATOM 2128 C CA . THR A 1 276 ? -21.581 4.043 23.600 1.00 96.19 276 THR A CA 1
ATOM 2129 C C . THR A 1 276 ? -22.884 3.317 23.911 1.00 96.19 276 THR A C 1
ATOM 2131 O O . THR A 1 276 ? -23.864 3.943 24.30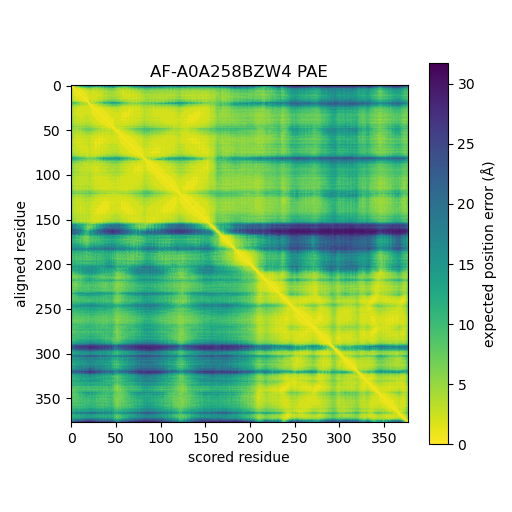8 1.00 96.19 276 THR A O 1
ATOM 2134 N N . LEU A 1 277 ? -22.875 1.993 23.760 1.00 95.50 2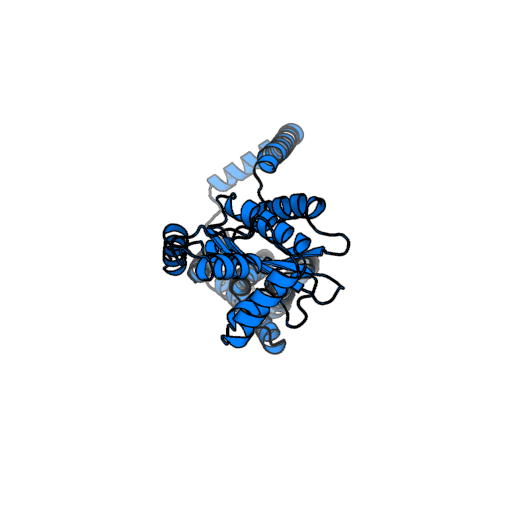77 LEU A N 1
ATOM 2135 C CA . LEU A 1 277 ? -23.971 1.107 24.141 1.00 95.50 277 LEU A CA 1
ATOM 2136 C C . LEU A 1 277 ? -23.411 -0.145 24.817 1.00 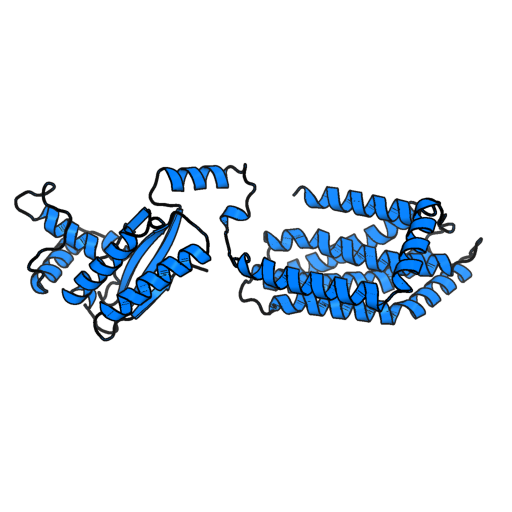95.50 277 LEU A C 1
ATOM 2138 O O . LEU A 1 277 ? -22.503 -0.787 24.285 1.00 95.50 277 LEU A O 1
ATOM 2142 N N . SER A 1 278 ? -23.949 -0.507 25.978 1.00 96.62 278 SER A N 1
ATOM 2143 C CA . SER A 1 278 ? -23.535 -1.703 26.716 1.00 96.62 278 SER A CA 1
ATOM 2144 C C . SER A 1 278 ? -24.713 -2.432 27.378 1.00 96.62 278 SER A C 1
ATOM 2146 O O . SER A 1 278 ? -25.803 -1.869 27.500 1.00 96.62 278 SER A O 1
ATOM 2148 N N . PRO A 1 279 ? -24.505 -3.658 27.898 1.00 94.19 279 PRO A N 1
ATOM 2149 C CA . PRO A 1 279 ? -25.502 -4.367 28.703 1.00 94.19 279 PRO A CA 1
ATOM 2150 C C . PRO A 1 279 ? -25.982 -3.570 29.921 1.00 94.19 279 PRO A C 1
ATOM 2152 O O . PRO A 1 279 ? -27.133 -3.702 30.336 1.00 94.19 279 PRO A O 1
ATOM 2155 N N . ALA A 1 280 ? -25.123 -2.715 30.488 1.00 94.75 280 ALA A N 1
ATOM 2156 C CA . ALA A 1 280 ? -25.484 -1.896 31.636 1.00 94.75 280 ALA A CA 1
ATOM 2157 C C . ALA A 1 280 ? -26.574 -0.871 31.286 1.00 94.75 280 ALA A C 1
ATOM 2159 O O . ALA A 1 280 ? -27.390 -0.553 32.145 1.00 94.75 280 ALA A O 1
ATOM 2160 N N . ASP A 1 281 ? -26.645 -0.386 30.043 1.00 94.56 281 ASP A N 1
ATOM 2161 C CA . ASP A 1 281 ? -27.642 0.612 29.631 1.00 94.56 281 ASP A CA 1
ATOM 2162 C C . ASP A 1 281 ? -29.068 0.065 29.644 1.00 94.56 281 ASP A C 1
ATOM 2164 O O . ASP A 1 281 ? -29.998 0.778 30.020 1.00 94.56 281 ASP A O 1
ATOM 2168 N N . PHE A 1 282 ? -29.240 -1.219 29.329 1.00 91.81 282 PHE A N 1
ATOM 2169 C CA . PHE A 1 282 ? -30.529 -1.901 29.433 1.00 91.81 282 PHE A CA 1
ATOM 2170 C C . PHE A 1 282 ? -31.000 -1.961 30.886 1.00 91.81 282 PHE A C 1
ATOM 2172 O O . PHE A 1 282 ? -32.159 -1.675 31.177 1.00 91.81 282 PHE A O 1
ATOM 2179 N N . ILE A 1 283 ? -30.085 -2.242 31.813 1.00 92.19 283 ILE A N 1
ATOM 2180 C CA . ILE A 1 283 ? -30.374 -2.263 33.249 1.00 92.19 283 ILE A CA 1
ATOM 2181 C C . ILE A 1 283 ? -30.678 -0.862 33.784 1.00 92.19 283 ILE A C 1
ATOM 2183 O O . ILE A 1 283 ? -31.674 -0.693 34.484 1.00 92.19 283 ILE A O 1
ATOM 2187 N N . LYS A 1 284 ? -29.891 0.154 33.407 1.00 92.50 284 LYS A N 1
ATOM 2188 C CA . LYS A 1 284 ? -30.176 1.563 33.739 1.00 92.50 284 LYS A CA 1
ATOM 2189 C C . LYS A 1 284 ? -31.555 1.978 33.223 1.00 92.50 284 LYS A C 1
ATOM 2191 O O . LYS A 1 284 ? -32.315 2.623 33.939 1.00 92.50 284 LYS A O 1
ATOM 2196 N N . ARG A 1 285 ? -31.908 1.574 31.996 1.00 90.19 285 ARG A N 1
ATOM 2197 C CA . ARG A 1 285 ? -33.210 1.877 31.392 1.00 90.19 285 ARG A CA 1
ATOM 2198 C C . ARG A 1 285 ? -34.357 1.177 32.112 1.00 90.19 285 ARG A C 1
ATOM 2200 O O . ARG A 1 285 ? -35.376 1.814 32.354 1.00 90.19 285 ARG A O 1
ATOM 2207 N N . MET A 1 286 ? -34.203 -0.101 32.457 1.00 89.12 286 MET A N 1
ATOM 2208 C CA . MET A 1 286 ? -35.200 -0.836 33.241 1.00 89.12 286 MET A CA 1
ATOM 2209 C C . MET A 1 286 ? -35.394 -0.213 34.615 1.00 89.12 286 MET A C 1
ATOM 2211 O O . MET A 1 286 ? -36.531 0.027 35.006 1.00 89.12 286 MET A O 1
ATOM 2215 N N . HIS A 1 287 ? -34.307 0.131 35.300 1.00 89.94 287 HIS A N 1
ATOM 2216 C CA . HIS A 1 287 ? -34.380 0.815 36.582 1.00 89.94 287 HIS A CA 1
ATOM 2217 C C . HIS A 1 287 ? -35.102 2.164 36.476 1.00 89.94 287 HIS A C 1
ATOM 2219 O O . HIS A 1 287 ? -36.025 2.423 37.241 1.00 89.94 287 HIS A O 1
ATOM 2225 N N . GLN A 1 288 ? -34.755 2.983 35.477 1.00 89.25 288 GLN A N 1
ATOM 2226 C CA . GLN A 1 288 ? -35.419 4.260 35.221 1.00 89.25 288 GLN A CA 1
ATOM 2227 C C . GLN A 1 288 ? -36.926 4.071 34.998 1.00 89.25 288 GLN A C 1
ATOM 2229 O O . GLN A 1 288 ? -37.736 4.711 35.656 1.00 89.25 288 GLN A O 1
ATOM 2234 N N . VAL A 1 289 ? -37.325 3.161 34.107 1.00 87.38 289 VAL A N 1
ATOM 2235 C CA . VAL A 1 289 ? -38.742 2.948 33.766 1.00 87.38 289 VAL A CA 1
ATOM 2236 C C . VAL A 1 289 ? -39.546 2.368 34.932 1.00 87.38 289 VAL A C 1
ATOM 2238 O O . VAL A 1 289 ? -40.712 2.718 35.081 1.00 87.38 289 VAL A O 1
ATOM 2241 N N . LEU A 1 290 ? -38.943 1.493 35.740 1.00 86.50 290 LEU A N 1
ATOM 2242 C CA . LEU A 1 290 ? -39.605 0.839 36.874 1.00 86.50 290 LEU A CA 1
ATOM 2243 C C . LEU A 1 290 ? -39.568 1.662 38.167 1.00 86.50 290 LEU A C 1
ATOM 2245 O O . LEU A 1 290 ? -40.209 1.276 39.140 1.00 86.50 290 LEU A O 1
ATOM 2249 N N . SER A 1 291 ? -38.818 2.762 38.194 1.00 84.38 291 SER A N 1
ATOM 2250 C CA . SER A 1 291 ? -38.810 3.686 39.326 1.00 84.38 291 SER A CA 1
ATOM 2251 C C . SER A 1 291 ? -40.142 4.432 39.458 1.00 84.38 291 SER A C 1
ATOM 2253 O O . SER A 1 291 ? -40.847 4.655 38.470 1.00 84.38 291 SER A O 1
ATOM 2255 N N . ASP A 1 292 ? -40.455 4.895 40.669 1.00 77.19 292 ASP A N 1
ATOM 2256 C CA . ASP A 1 292 ? -41.710 5.603 40.967 1.00 77.19 292 ASP A CA 1
ATOM 2257 C C . ASP A 1 292 ? -41.903 6.890 40.141 1.00 77.19 292 ASP A C 1
ATOM 2259 O O . ASP A 1 292 ? -43.030 7.333 39.916 1.00 77.19 292 ASP A O 1
ATOM 2263 N N . THR A 1 293 ? -40.813 7.496 39.662 1.00 75.12 293 THR A N 1
ATOM 2264 C CA . THR A 1 293 ? -40.822 8.710 38.828 1.00 75.12 293 THR A CA 1
ATOM 2265 C C . THR A 1 293 ? -40.721 8.414 37.327 1.00 75.12 293 THR A C 1
ATOM 2267 O O . THR A 1 293 ? -40.752 9.339 36.506 1.00 75.12 293 THR A O 1
ATOM 2270 N N . GLY A 1 294 ? -40.636 7.135 36.943 1.00 75.62 294 GLY A N 1
ATOM 2271 C CA . GLY A 1 294 ? -40.581 6.676 35.559 1.00 75.62 294 GLY A CA 1
ATOM 2272 C C . GLY A 1 294 ? -39.486 7.380 34.754 1.00 75.62 294 GLY A C 1
ATOM 2273 O O . GLY A 1 294 ? -38.324 7.441 35.144 1.00 75.62 294 GLY A O 1
ATOM 2274 N N . SER A 1 295 ? -39.845 7.980 33.615 1.00 70.31 295 SER A N 1
ATOM 2275 C CA . SER A 1 295 ? -38.875 8.646 32.731 1.00 70.31 295 SER A CA 1
ATOM 2276 C C . SER A 1 295 ? -38.159 9.857 33.347 1.00 70.31 295 SER A C 1
ATOM 2278 O O . SER A 1 295 ? -37.229 10.364 32.725 1.00 70.31 295 SER A O 1
ATOM 2280 N N . GLN A 1 296 ? -38.599 10.352 34.509 1.00 73.69 296 GLN A N 1
ATOM 2281 C CA . GLN A 1 296 ? -37.919 11.432 35.230 1.00 73.69 296 GLN A CA 1
ATOM 2282 C C . GLN A 1 296 ? -36.811 10.931 36.164 1.00 73.69 296 GLN A C 1
ATOM 2284 O O . GLN A 1 296 ? -36.031 11.748 36.651 1.00 73.69 296 GLN A O 1
ATOM 2289 N N . ALA A 1 297 ? -36.713 9.622 36.415 1.00 80.44 297 ALA A N 1
ATOM 2290 C CA . ALA A 1 297 ? -35.593 9.073 37.164 1.00 80.44 297 ALA A CA 1
ATOM 2291 C C . ALA A 1 297 ? -34.273 9.197 36.401 1.00 80.44 297 ALA A C 1
ATOM 2293 O O . ALA A 1 297 ? -34.225 9.271 35.169 1.00 80.44 297 ALA A O 1
ATOM 2294 N N . GLU A 1 298 ? -33.181 9.197 37.156 1.00 85.81 298 GLU A N 1
ATOM 2295 C CA . GLU A 1 298 ? -31.834 9.288 36.613 1.00 85.81 298 GLU A CA 1
ATOM 2296 C C . GLU A 1 298 ? -31.461 8.027 35.824 1.00 85.81 298 GLU A C 1
ATOM 2298 O O . GLU A 1 298 ? -31.752 6.898 36.222 1.00 85.81 298 GLU A O 1
ATOM 2303 N N . PHE A 1 299 ? -30.762 8.213 34.702 1.00 90.31 299 PHE A N 1
ATOM 2304 C CA . PHE A 1 299 ? -30.237 7.113 33.894 1.00 90.31 299 PHE A CA 1
ATOM 2305 C C . PHE A 1 299 ? -28.955 6.547 34.523 1.00 90.31 299 PHE A C 1
ATOM 2307 O O . PHE A 1 299 ? -27.839 6.800 34.064 1.00 90.31 299 PHE A O 1
ATOM 2314 N N . ARG A 1 300 ? -29.109 5.799 35.615 1.00 90.38 300 ARG A N 1
ATOM 2315 C CA . ARG A 1 300 ? -28.001 5.212 36.377 1.00 90.38 300 ARG A CA 1
ATOM 2316 C C . ARG A 1 300 ? -28.321 3.801 36.847 1.00 90.38 300 ARG A C 1
ATOM 2318 O O . ARG A 1 300 ? -29.465 3.357 36.793 1.00 90.38 300 ARG A O 1
ATOM 2325 N N . LEU A 1 301 ? -27.277 3.070 37.238 1.00 90.94 301 LEU A N 1
ATOM 2326 C CA . LEU A 1 301 ? -27.473 1.769 37.866 1.00 90.94 301 LEU A CA 1
ATOM 2327 C C . LEU A 1 301 ? -28.089 1.977 39.263 1.00 90.94 301 LEU A C 1
ATOM 2329 O O . LEU A 1 301 ? -27.771 2.984 39.900 1.00 90.94 301 LEU A O 1
ATOM 2333 N N . PRO A 1 302 ? -28.930 1.042 39.735 1.00 89.62 302 PRO A N 1
ATOM 2334 C CA . PRO A 1 302 ? -29.419 1.035 41.112 1.00 89.62 302 PRO A CA 1
ATOM 2335 C C . PRO A 1 302 ? -28.268 1.054 42.128 1.00 89.62 302 PRO A C 1
ATOM 2337 O O . PRO A 1 302 ? -27.260 0.372 41.923 1.00 89.62 302 PRO A O 1
ATOM 2340 N N . ASP A 1 303 ? -28.440 1.783 43.234 1.00 85.81 303 ASP A N 1
ATOM 2341 C CA . ASP A 1 303 ? -27.443 1.862 44.315 1.00 85.81 303 ASP A CA 1
ATOM 2342 C C . ASP A 1 303 ? -27.248 0.505 45.017 1.00 85.81 303 ASP A C 1
ATOM 2344 O O . ASP A 1 303 ? -26.131 0.116 45.355 1.00 85.81 303 ASP A O 1
ATOM 2348 N N . ASP A 1 304 ? -28.330 -0.255 45.179 1.00 87.38 304 ASP A N 1
ATOM 2349 C CA . ASP A 1 304 ? -28.389 -1.581 45.791 1.00 87.38 304 ASP A CA 1
ATOM 2350 C C . ASP A 1 304 ? -28.483 -2.690 44.729 1.00 87.38 304 ASP A C 1
ATOM 2352 O O . ASP A 1 304 ? -29.363 -3.553 44.740 1.00 87.38 304 ASP A O 1
ATOM 2356 N N . LEU A 1 305 ? -27.555 -2.676 43.768 1.00 88.75 305 LEU A N 1
ATOM 2357 C CA . LEU A 1 305 ? -27.542 -3.652 42.680 1.00 88.75 305 LEU A CA 1
ATOM 2358 C C . LEU A 1 305 ? -27.339 -5.088 43.196 1.00 88.75 305 LEU A C 1
ATOM 2360 O O . LEU A 1 305 ? -26.226 -5.503 43.516 1.00 88.75 305 LEU A O 1
ATOM 2364 N N . THR A 1 306 ? -28.412 -5.881 43.216 1.00 91.69 306 THR A N 1
ATOM 2365 C CA . THR A 1 306 ? -28.383 -7.295 43.615 1.00 91.69 306 THR A CA 1
ATOM 2366 C C . THR A 1 306 ? -28.609 -8.235 42.431 1.00 91.69 306 THR A C 1
ATOM 2368 O O . THR A 1 306 ? -29.271 -7.904 41.446 1.00 91.69 306 THR A O 1
ATOM 2371 N N . GLN A 1 307 ? -28.075 -9.454 42.530 1.00 90.19 307 GLN A N 1
ATOM 2372 C CA . GLN A 1 307 ? -28.223 -10.476 41.490 1.00 90.19 307 GLN A CA 1
ATOM 2373 C C . GLN A 1 307 ? -29.692 -10.868 41.208 1.00 90.19 307 GLN A C 1
ATOM 2375 O O . GLN A 1 307 ? -30.041 -10.979 40.031 1.00 90.19 307 GLN A O 1
ATOM 2380 N N . PRO A 1 308 ? -30.585 -11.032 42.211 1.00 90.69 308 PRO A N 1
ATOM 2381 C CA . PRO A 1 308 ? -31.999 -11.309 41.949 1.00 90.69 308 PRO A CA 1
ATOM 2382 C C . PRO A 1 308 ? -32.691 -10.180 41.178 1.00 90.69 308 PRO A C 1
ATOM 2384 O O . PRO A 1 308 ? -33.487 -10.450 40.281 1.00 90.69 308 PRO A O 1
ATOM 2387 N N . MET A 1 309 ? -32.351 -8.921 41.477 1.00 89.00 309 MET A N 1
ATOM 2388 C CA . MET A 1 309 ? -32.896 -7.769 40.758 1.00 89.00 309 MET A CA 1
ATOM 2389 C C . MET A 1 309 ? -32.436 -7.747 39.297 1.00 89.00 309 MET A C 1
ATOM 2391 O O . MET A 1 309 ? -33.254 -7.549 38.402 1.00 89.00 309 MET A O 1
ATOM 2395 N N . LEU A 1 310 ? -31.153 -8.019 39.035 1.00 90.81 310 LEU A N 1
ATOM 2396 C CA . LEU A 1 310 ? -30.634 -8.137 37.669 1.00 90.81 310 LEU A CA 1
ATOM 2397 C C . LEU A 1 310 ? -31.322 -9.252 36.883 1.00 90.81 310 LEU A C 1
ATOM 2399 O O . LEU A 1 310 ? -31.729 -9.038 35.742 1.00 90.81 310 LEU A O 1
ATOM 2403 N N . ALA A 1 311 ? -31.491 -10.424 37.498 1.00 86.69 311 ALA A N 1
ATOM 2404 C CA . ALA A 1 311 ? -32.201 -11.538 36.880 1.00 86.69 311 ALA A CA 1
ATOM 2405 C C . ALA A 1 311 ? -33.651 -11.161 36.535 1.00 86.69 311 ALA A C 1
ATOM 2407 O O . ALA A 1 311 ? -34.112 -11.465 35.436 1.00 86.69 311 ALA A O 1
ATOM 2408 N N . GLN A 1 312 ? -34.342 -10.444 37.427 1.00 88.62 312 GLN A N 1
ATOM 2409 C CA . GLN A 1 312 ? -35.698 -9.954 37.182 1.00 88.62 312 GLN A CA 1
ATOM 2410 C C . GLN A 1 312 ? -35.745 -8.935 36.036 1.00 88.62 312 GLN A C 1
ATOM 2412 O O . GLN A 1 312 ? -36.634 -9.011 35.190 1.00 88.62 312 GLN A O 1
ATOM 2417 N N . TYR A 1 313 ? -34.800 -7.996 35.978 1.00 89.88 313 TYR A N 1
ATOM 2418 C CA . TYR A 1 313 ? -34.739 -7.012 34.897 1.00 89.88 313 TYR A CA 1
ATOM 2419 C C . TYR A 1 313 ? -34.475 -7.661 33.539 1.00 89.88 313 TYR A C 1
ATOM 2421 O O . TYR A 1 313 ? -35.178 -7.347 32.580 1.00 89.88 313 TYR A O 1
ATOM 2429 N N . PHE A 1 314 ? -33.534 -8.607 33.455 1.00 86.81 314 PHE A N 1
ATOM 2430 C CA . PHE A 1 314 ? -33.311 -9.360 32.219 1.00 86.81 314 PHE A CA 1
ATOM 2431 C C . PHE A 1 314 ? -34.542 -10.175 31.818 1.00 86.81 314 PHE A C 1
ATOM 2433 O O . PHE A 1 314 ? -34.948 -10.115 30.662 1.00 86.81 314 PHE A O 1
ATOM 2440 N N . LEU A 1 315 ? -35.198 -10.847 32.770 1.00 86.44 315 LEU A N 1
ATOM 2441 C CA . LEU A 1 315 ? -36.420 -11.610 32.511 1.00 86.44 315 LEU A CA 1
ATOM 2442 C C . LEU A 1 315 ? -37.554 -10.728 31.967 1.00 86.44 315 LEU A C 1
ATOM 2444 O O . LEU A 1 315 ? -38.259 -11.124 31.038 1.00 86.44 315 LEU A O 1
ATOM 2448 N N . LEU A 1 316 ? -37.764 -9.542 32.543 1.00 88.19 316 LEU A N 1
ATOM 2449 C CA . LEU A 1 316 ? -38.782 -8.602 32.062 1.00 88.19 316 LEU A CA 1
ATOM 2450 C C . LEU A 1 316 ? -38.467 -8.125 30.644 1.00 88.19 316 LEU A C 1
ATOM 2452 O O . LEU A 1 316 ? -39.364 -8.074 29.803 1.00 88.19 316 LEU A O 1
ATOM 2456 N N . TYR A 1 317 ? -37.198 -7.825 30.372 1.00 85.25 317 TYR A N 1
ATOM 2457 C CA . TYR A 1 317 ? -36.754 -7.382 29.057 1.00 85.25 317 TYR A CA 1
ATOM 2458 C C . TYR A 1 317 ? -36.916 -8.478 27.987 1.00 85.25 317 TYR A C 1
ATOM 2460 O O . TYR A 1 317 ? -37.441 -8.215 26.903 1.00 85.25 317 TYR A O 1
ATOM 2468 N N . GLU A 1 318 ? -36.550 -9.724 28.309 1.00 83.50 318 GLU A N 1
ATOM 2469 C CA . GLU A 1 318 ? -36.740 -10.894 27.439 1.00 83.50 318 GLU A CA 1
ATOM 2470 C C . GLU A 1 318 ? -38.226 -11.137 27.124 1.00 83.50 318 GLU A C 1
ATOM 2472 O O . GLU A 1 318 ? -38.589 -11.341 25.964 1.00 83.50 318 GLU A O 1
ATOM 2477 N N . ASN A 1 319 ? -39.105 -11.054 28.131 1.00 85.81 319 ASN A N 1
ATOM 2478 C CA . ASN A 1 319 ? -40.551 -11.228 27.944 1.00 85.81 319 ASN A CA 1
ATOM 2479 C C . ASN A 1 319 ? -41.196 -10.096 27.134 1.00 85.81 319 ASN A C 1
ATOM 2481 O O . ASN A 1 319 ? -42.185 -10.324 26.439 1.00 85.81 319 ASN A O 1
ATOM 2485 N N . ALA A 1 320 ? -40.631 -8.888 27.181 1.00 82.19 320 ALA A N 1
ATOM 2486 C CA . ALA A 1 320 ? -41.076 -7.750 26.378 1.00 82.19 320 ALA A CA 1
ATOM 2487 C C . ALA A 1 320 ? -40.640 -7.835 24.899 1.00 82.19 320 ALA A C 1
ATOM 2489 O O . ALA A 1 320 ? -40.835 -6.879 24.151 1.00 82.19 320 ALA A O 1
ATOM 2490 N N . ASN A 1 321 ? -40.070 -8.970 24.466 1.00 75.62 321 ASN A N 1
ATOM 2491 C CA . ASN A 1 321 ? -39.542 -9.198 23.119 1.00 75.62 321 ASN A CA 1
ATOM 2492 C C . ASN A 1 321 ? -38.406 -8.223 22.743 1.00 75.62 321 ASN A C 1
ATOM 2494 O O . ASN A 1 321 ? -38.250 -7.857 21.577 1.00 75.62 321 ASN A O 1
ATOM 2498 N N . GLY A 1 322 ? -37.613 -7.793 23.731 1.00 73.69 322 GLY A N 1
ATOM 2499 C CA . GLY A 1 322 ? -36.475 -6.901 23.532 1.00 73.69 322 GLY A CA 1
ATOM 2500 C C . GLY A 1 322 ? -35.304 -7.616 22.856 1.00 73.69 322 GLY A C 1
ATOM 2501 O O . GLY A 1 322 ? -34.442 -8.184 23.525 1.00 73.69 322 GLY A O 1
ATOM 2502 N N . GLN A 1 323 ? -35.274 -7.611 21.522 1.00 80.25 323 GLN A N 1
ATOM 2503 C CA . GLN A 1 323 ? -34.207 -8.272 20.760 1.00 80.25 323 GLN A CA 1
ATOM 2504 C C . GLN A 1 323 ? -32.868 -7.527 20.838 1.00 80.25 323 GLN A C 1
ATOM 2506 O O . GLN A 1 323 ? -31.823 -8.168 20.757 1.00 80.25 323 GLN A O 1
ATOM 2511 N N . ASP A 1 324 ? -32.900 -6.219 21.100 1.00 85.81 324 ASP A N 1
ATOM 2512 C CA . ASP A 1 324 ? -31.725 -5.341 21.163 1.00 85.81 324 ASP A CA 1
ATOM 2513 C C . ASP A 1 324 ? -30.730 -5.741 22.273 1.00 85.81 324 ASP A C 1
ATOM 2515 O O . ASP A 1 324 ? -29.540 -5.450 22.187 1.00 85.81 324 ASP A O 1
ATOM 2519 N N . LEU A 1 325 ? -31.171 -6.462 23.314 1.00 88.00 325 LEU A N 1
ATOM 2520 C CA . LEU A 1 325 ? -30.267 -6.994 24.345 1.00 88.00 325 LEU A CA 1
ATOM 2521 C C . LEU A 1 325 ? -29.259 -7.991 23.753 1.00 88.00 325 LEU A C 1
ATOM 2523 O O . LEU A 1 325 ? -28.101 -8.040 24.176 1.00 88.00 325 LEU A O 1
ATOM 2527 N N . TRP A 1 326 ? -29.680 -8.762 22.749 1.00 89.44 326 TRP A N 1
ATOM 2528 C CA . TRP A 1 326 ? -28.819 -9.733 22.074 1.00 89.44 326 TRP A CA 1
ATOM 2529 C C . TRP A 1 326 ? -27.764 -9.070 21.189 1.00 89.44 326 TRP A C 1
ATOM 2531 O O . TRP A 1 326 ? -26.796 -9.723 20.800 1.00 89.44 326 TRP A O 1
ATOM 2541 N N . ASP A 1 327 ? -27.895 -7.765 20.934 1.00 90.19 327 ASP A N 1
ATOM 2542 C CA . ASP A 1 327 ? -26.835 -6.977 20.326 1.00 90.19 327 ASP A CA 1
ATOM 2543 C C . ASP A 1 327 ? -25.729 -6.638 21.318 1.00 90.19 327 ASP A C 1
ATOM 2545 O O . ASP A 1 327 ? -24.710 -6.118 20.892 1.00 90.19 327 ASP A O 1
ATOM 2549 N N . VAL A 1 328 ? -25.854 -6.885 22.621 1.00 93.12 328 VAL A N 1
ATOM 2550 C CA . VAL A 1 328 ? -24.788 -6.552 23.583 1.00 93.12 328 VAL A CA 1
ATOM 2551 C C . VAL A 1 328 ? -24.411 -7.691 24.518 1.00 93.12 328 VAL A C 1
ATOM 2553 O O . VAL A 1 328 ? -23.359 -7.605 25.145 1.00 93.12 328 VAL A O 1
ATOM 2556 N N . VAL A 1 329 ? -25.202 -8.761 24.594 1.00 93.69 329 VAL A N 1
ATOM 2557 C CA . VAL A 1 329 ? -24.917 -9.963 25.393 1.00 93.69 329 VAL A CA 1
ATOM 2558 C C . VAL A 1 329 ? -25.233 -11.220 24.583 1.00 93.69 329 VAL A C 1
ATOM 2560 O O . VAL A 1 329 ? -26.153 -11.234 23.770 1.00 93.69 329 VAL A O 1
ATOM 2563 N N . ASP A 1 330 ? -24.475 -12.295 24.795 1.00 93.25 330 ASP A N 1
ATOM 2564 C CA . ASP A 1 330 ? -24.779 -13.595 24.203 1.00 93.25 330 ASP A CA 1
ATOM 2565 C C . ASP A 1 330 ? -25.930 -14.323 24.924 1.00 93.25 330 ASP A C 1
ATOM 2567 O O . ASP A 1 330 ? -26.274 -14.047 26.069 1.00 93.25 330 ASP A O 1
ATOM 2571 N N . ARG A 1 331 ? -26.522 -15.335 24.281 1.00 89.62 331 ARG A N 1
ATOM 2572 C CA . ARG A 1 331 ? -27.663 -16.079 24.861 1.00 89.62 331 ARG A CA 1
ATOM 2573 C C . ARG A 1 331 ? -27.367 -16.793 26.182 1.00 89.62 331 ARG A C 1
ATOM 2575 O O . ARG A 1 331 ? -28.291 -17.229 26.858 1.00 89.62 331 ARG A O 1
ATOM 2582 N N . ARG A 1 332 ? -26.089 -16.976 26.520 1.00 91.00 332 ARG A N 1
ATOM 2583 C CA . ARG A 1 332 ? -25.643 -17.622 27.762 1.00 91.00 332 ARG A CA 1
ATOM 2584 C C . ARG A 1 332 ? -25.319 -16.618 28.864 1.00 91.00 332 ARG A C 1
ATOM 2586 O O . ARG A 1 332 ? -24.940 -17.048 29.953 1.00 91.00 332 ARG A O 1
ATOM 2593 N N . PHE A 1 333 ? -25.414 -15.318 28.579 1.00 92.12 333 PHE A N 1
ATOM 2594 C CA . PHE A 1 333 ? -24.966 -14.246 29.464 1.00 92.12 333 PHE A CA 1
ATOM 2595 C C . PHE A 1 333 ? -23.521 -14.439 29.951 1.00 92.12 333 PHE A C 1
ATOM 2597 O O . PHE A 1 333 ? -23.156 -13.993 31.038 1.00 92.12 333 PHE A O 1
ATOM 2604 N N . ALA A 1 334 ? -22.704 -15.129 29.156 1.00 94.06 334 ALA A N 1
ATOM 2605 C CA . ALA A 1 334 ? -21.299 -15.395 29.430 1.00 94.06 334 ALA A CA 1
ATOM 2606 C C . ALA A 1 334 ? -20.416 -14.315 28.800 1.00 94.06 334 ALA A C 1
ATOM 2608 O O . ALA A 1 334 ? -19.410 -13.920 29.383 1.00 94.06 334 ALA A O 1
ATOM 2609 N N . ASN A 1 335 ? -20.812 -13.808 27.632 1.00 95.25 335 ASN A N 1
ATOM 2610 C CA . ASN A 1 335 ? -20.067 -12.805 26.885 1.00 95.25 335 ASN A CA 1
ATOM 2611 C C . ASN A 1 335 ? -20.939 -11.579 26.634 1.00 95.25 335 ASN A C 1
ATOM 2613 O O . ASN A 1 335 ? -22.138 -11.699 26.386 1.00 95.25 335 ASN A O 1
ATOM 2617 N N . GLY A 1 336 ? -20.323 -10.405 26.633 1.00 95.19 336 GLY A N 1
ATOM 2618 C CA . GLY A 1 336 ? -20.998 -9.156 26.312 1.00 95.19 336 GLY A CA 1
ATOM 2619 C C . GLY A 1 336 ? -20.071 -8.193 25.598 1.00 95.19 336 GLY A C 1
ATOM 2620 O O . GLY A 1 336 ? -18.863 -8.403 25.552 1.00 95.19 336 GLY A O 1
ATOM 2621 N N . ARG A 1 337 ? -20.618 -7.134 25.008 1.00 95.75 337 ARG A N 1
ATOM 2622 C CA . ARG A 1 337 ? -19.824 -6.109 24.332 1.00 95.75 337 ARG A CA 1
ATOM 2623 C C . ARG A 1 337 ? -20.237 -4.702 24.725 1.00 95.75 337 ARG A C 1
ATOM 2625 O O . ARG A 1 337 ? -21.417 -4.425 24.908 1.00 95.75 337 ARG A O 1
ATOM 2632 N N . ILE A 1 338 ? -19.254 -3.811 24.788 1.00 96.75 338 ILE A N 1
ATOM 2633 C CA . ILE A 1 338 ? -19.469 -2.366 24.770 1.00 96.75 338 ILE A CA 1
ATOM 2634 C C . ILE A 1 338 ? -19.224 -1.909 23.333 1.00 96.75 338 ILE A C 1
ATOM 2636 O O . ILE A 1 338 ? -18.108 -2.013 22.822 1.00 96.75 338 ILE A O 1
ATOM 2640 N N . LEU A 1 339 ? -20.273 -1.445 22.666 1.00 95.38 339 LEU A N 1
ATOM 2641 C CA . LEU A 1 339 ? -20.168 -0.800 21.364 1.00 95.38 339 LEU A CA 1
ATOM 2642 C C . LEU A 1 339 ? -19.799 0.663 21.599 1.00 95.38 339 LEU A C 1
ATOM 2644 O O . LEU A 1 339 ? -20.456 1.339 22.384 1.00 95.38 339 LEU A O 1
ATOM 2648 N N . ALA A 1 340 ? -18.756 1.144 20.933 1.00 95.62 340 ALA A N 1
ATOM 2649 C CA . ALA A 1 340 ? -18.357 2.543 20.933 1.00 95.62 340 ALA A CA 1
ATOM 2650 C C . ALA A 1 340 ? -18.334 3.065 19.497 1.00 95.62 340 ALA A C 1
ATOM 2652 O O . ALA A 1 340 ? -17.832 2.392 18.598 1.00 95.62 340 ALA A O 1
ATOM 2653 N N . VAL A 1 341 ? -18.868 4.263 19.284 1.00 95.31 341 VAL A N 1
ATOM 2654 C CA . VAL A 1 341 ? -18.778 4.980 18.012 1.00 95.31 341 VAL A CA 1
ATOM 2655 C C . VAL A 1 341 ? -17.825 6.151 18.200 1.00 95.31 341 VAL A C 1
ATOM 2657 O O . VAL A 1 341 ? -17.952 6.919 19.155 1.00 95.31 341 VAL A O 1
ATOM 2660 N N . LEU A 1 342 ? -16.827 6.226 17.327 1.00 94.81 342 LEU A N 1
ATOM 2661 C CA . LEU A 1 342 ? -15.735 7.180 17.379 1.00 94.81 342 LEU A CA 1
ATOM 2662 C C . LEU A 1 342 ? -15.842 8.197 16.239 1.00 94.81 342 LEU A C 1
ATOM 2664 O O . LEU A 1 342 ? -16.291 7.883 15.132 1.00 94.81 342 LEU A O 1
ATOM 2668 N N . HIS A 1 343 ? -15.358 9.406 16.517 1.00 93.94 343 HIS A N 1
ATOM 2669 C CA . HIS A 1 343 ? -15.245 10.517 15.568 1.00 93.94 343 HIS A CA 1
ATOM 2670 C C . HIS A 1 343 ? -14.005 10.439 14.660 1.00 93.94 343 HIS A C 1
ATOM 2672 O O . HIS A 1 343 ? -13.778 11.336 13.850 1.00 93.94 343 HIS A O 1
ATOM 2678 N N . SER A 1 344 ? -13.177 9.403 14.816 1.00 90.00 344 SER A N 1
ATOM 2679 C CA . SER A 1 344 ? -11.936 9.216 14.063 1.00 90.00 344 SER A CA 1
ATOM 2680 C C . SER A 1 344 ? -11.805 7.772 13.598 1.00 90.00 344 SER A C 1
ATOM 2682 O O . SER A 1 344 ? -12.025 6.843 14.378 1.00 90.00 344 SER A O 1
ATOM 2684 N N . ASP A 1 345 ? -11.412 7.600 12.337 1.00 88.56 345 ASP A N 1
ATOM 2685 C CA . ASP A 1 345 ? -11.057 6.320 11.725 1.00 88.56 345 ASP A CA 1
ATOM 2686 C C . ASP A 1 345 ? -9.542 6.046 11.766 1.00 88.56 345 ASP A C 1
ATOM 2688 O O . ASP A 1 345 ? -9.066 5.064 11.195 1.00 88.56 345 ASP A O 1
ATOM 2692 N N . ARG A 1 346 ? -8.776 6.906 12.448 1.00 89.44 346 ARG A N 1
ATOM 2693 C CA . ARG A 1 346 ? -7.330 6.760 12.602 1.00 89.44 346 ARG A CA 1
ATOM 2694 C C . ARG A 1 346 ? -6.975 5.632 13.552 1.00 89.44 346 ARG A C 1
ATOM 2696 O O . ARG A 1 346 ? -7.439 5.546 14.688 1.00 89.44 346 ARG A O 1
ATOM 2703 N N . SER A 1 347 ? -6.047 4.813 13.098 1.00 88.19 347 SER A N 1
ATOM 2704 C CA . SER A 1 347 ? -5.462 3.718 13.855 1.00 88.19 347 SER A CA 1
ATOM 2705 C C . SER A 1 347 ? -4.726 4.156 15.122 1.00 88.19 347 SER A C 1
ATOM 2707 O O . SER A 1 347 ? -4.836 3.503 16.162 1.00 88.19 347 SER A O 1
ATOM 2709 N N . SER A 1 348 ? -4.045 5.301 15.086 1.00 88.50 348 SER A N 1
ATOM 2710 C CA . SER A 1 348 ? -3.352 5.834 16.262 1.00 88.50 348 SER A CA 1
ATOM 2711 C C . SER A 1 348 ? -4.333 6.240 17.374 1.00 88.50 348 SER A C 1
ATOM 2713 O O . SER A 1 348 ? -4.174 5.827 18.525 1.00 88.50 348 SER A O 1
ATOM 2715 N N . ASP A 1 349 ? -5.395 6.960 17.008 1.00 90.62 349 ASP A N 1
ATOM 2716 C CA . ASP A 1 349 ? -6.469 7.395 17.903 1.00 90.62 349 ASP A CA 1
ATOM 2717 C C . ASP A 1 349 ? -7.186 6.193 18.540 1.00 90.62 349 ASP A C 1
ATOM 2719 O O . ASP A 1 349 ? -7.368 6.132 19.759 1.00 90.62 349 ASP A O 1
ATOM 2723 N N . MET A 1 350 ? -7.532 5.179 17.741 1.00 89.44 350 MET A N 1
ATOM 2724 C CA . MET A 1 350 ? -8.168 3.961 18.255 1.00 89.44 350 MET A CA 1
ATOM 2725 C C . MET A 1 350 ? -7.255 3.169 19.188 1.00 89.44 350 MET A C 1
ATOM 2727 O O . MET A 1 350 ? -7.715 2.675 20.219 1.00 89.44 350 MET A O 1
ATOM 2731 N N . ALA A 1 351 ? -5.962 3.062 18.868 1.00 89.62 351 ALA A N 1
ATOM 2732 C CA . ALA A 1 351 ? -4.998 2.387 19.729 1.00 89.62 351 ALA A CA 1
ATOM 2733 C C . ALA A 1 351 ? -4.909 3.055 21.110 1.00 89.62 351 ALA A C 1
ATOM 2735 O O . ALA A 1 351 ? -4.839 2.351 22.119 1.00 89.62 351 ALA A O 1
ATOM 2736 N N . MET A 1 352 ? -4.984 4.390 21.171 1.00 90.62 352 MET A N 1
ATOM 2737 C CA . MET A 1 352 ? -5.041 5.125 22.438 1.00 90.62 352 MET A CA 1
ATOM 2738 C C . MET A 1 352 ? -6.297 4.781 23.246 1.00 90.62 352 MET A C 1
ATOM 2740 O O . MET A 1 352 ? -6.182 4.462 24.429 1.00 90.62 352 MET A O 1
ATOM 2744 N N . VAL A 1 353 ? -7.479 4.787 22.618 1.00 93.62 353 VAL A N 1
ATOM 2745 C CA . VAL A 1 353 ? -8.751 4.440 23.284 1.00 93.62 353 VAL A CA 1
ATOM 2746 C C . VAL A 1 353 ? -8.727 2.997 23.801 1.00 93.62 353 VAL A C 1
ATOM 2748 O O . VAL A 1 353 ? -9.097 2.735 24.946 1.00 93.62 353 VAL A O 1
ATOM 2751 N N . ILE A 1 354 ? -8.251 2.052 22.984 1.00 92.94 354 ILE A N 1
ATOM 2752 C CA . ILE A 1 354 ? -8.151 0.636 23.358 1.00 92.94 354 ILE A CA 1
ATOM 2753 C C . ILE A 1 354 ? -7.184 0.448 24.530 1.00 92.94 354 ILE A C 1
ATOM 2755 O O . ILE A 1 354 ? -7.489 -0.305 25.455 1.00 92.94 354 ILE A O 1
ATOM 2759 N N . GLN A 1 355 ? -6.025 1.108 24.503 1.00 92.81 355 GLN A N 1
ATOM 2760 C CA . GLN A 1 355 ? -5.016 0.970 25.550 1.00 92.81 355 GLN A CA 1
ATOM 2761 C C . GLN A 1 355 ? -5.477 1.577 26.880 1.00 92.81 355 GLN A C 1
ATOM 2763 O O . GLN A 1 355 ? -5.260 0.971 27.932 1.00 92.81 355 GLN A O 1
ATOM 2768 N N . ASP A 1 356 ? -6.141 2.732 26.840 1.00 93.88 356 ASP A N 1
ATOM 2769 C CA . ASP A 1 356 ? -6.739 3.355 28.023 1.00 93.88 356 ASP A CA 1
ATOM 2770 C C . ASP A 1 356 ? -7.783 2.425 28.660 1.00 93.88 356 ASP A C 1
ATOM 2772 O O . ASP A 1 356 ? -7.710 2.119 29.852 1.00 93.88 356 ASP A O 1
ATOM 2776 N N . LEU A 1 357 ? -8.681 1.860 27.844 1.00 95.12 357 LEU A N 1
ATOM 2777 C CA . LEU A 1 357 ? -9.704 0.941 28.335 1.00 95.12 357 LEU A CA 1
ATOM 2778 C C . LEU A 1 357 ? -9.115 -0.364 28.881 1.00 95.12 357 LEU A C 1
ATOM 2780 O O . LEU A 1 357 ? -9.569 -0.854 29.911 1.00 95.12 357 LEU A O 1
ATOM 2784 N N . ARG A 1 358 ? -8.092 -0.925 28.221 1.00 93.88 358 ARG A N 1
ATOM 2785 C CA . ARG A 1 358 ? -7.386 -2.128 28.696 1.00 93.88 358 ARG A CA 1
ATOM 2786 C C . ARG A 1 358 ? -6.711 -1.911 30.042 1.00 93.88 358 ARG A C 1
ATOM 2788 O O . ARG A 1 358 ? -6.700 -2.833 30.851 1.00 93.88 358 ARG A O 1
ATOM 2795 N N . THR A 1 359 ? -6.165 -0.718 30.269 1.00 94.19 359 THR A N 1
ATOM 2796 C CA . THR A 1 359 ? -5.523 -0.368 31.541 1.00 94.19 359 THR A CA 1
ATOM 2797 C C . THR A 1 359 ? -6.553 -0.387 32.666 1.00 94.19 359 THR A C 1
ATOM 2799 O O . THR A 1 359 ? -6.356 -1.091 33.647 1.00 94.19 359 THR A O 1
ATOM 2802 N N . LEU A 1 360 ? -7.699 0.277 32.480 1.00 95.00 360 LEU A N 1
ATOM 2803 C CA . LEU A 1 360 ? -8.779 0.253 33.470 1.00 95.00 360 LEU A CA 1
ATOM 2804 C C . LEU A 1 360 ? -9.366 -1.154 33.658 1.00 95.00 360 LEU A C 1
ATOM 2806 O O . LEU A 1 360 ? -9.644 -1.569 34.779 1.00 95.00 360 LEU A O 1
ATOM 2810 N N . ALA A 1 361 ? -9.538 -1.905 32.569 1.00 94.50 361 ALA A N 1
ATOM 2811 C CA . ALA A 1 361 ? -10.096 -3.253 32.594 1.00 94.50 361 ALA A CA 1
ATOM 2812 C C . ALA A 1 361 ? -9.267 -4.237 33.428 1.00 94.50 361 ALA A C 1
ATOM 2814 O O . ALA A 1 361 ? -9.848 -5.139 34.023 1.00 94.50 361 ALA A O 1
ATOM 2815 N N . ALA A 1 362 ? -7.945 -4.060 33.500 1.00 92.75 362 ALA A N 1
ATOM 2816 C CA . ALA A 1 362 ? -7.087 -4.882 34.350 1.00 92.75 362 ALA A CA 1
ATOM 2817 C C . ALA A 1 362 ? -7.405 -4.724 35.849 1.00 92.75 362 ALA A C 1
ATOM 2819 O O . ALA A 1 362 ? -7.224 -5.678 36.602 1.00 92.75 362 ALA A O 1
ATOM 2820 N N . ASP A 1 363 ? -7.914 -3.557 36.254 1.00 93.31 363 ASP A N 1
ATOM 2821 C CA . ASP A 1 363 ? -8.213 -3.240 37.651 1.00 93.31 363 ASP A CA 1
ATOM 2822 C C . ASP A 1 363 ? -9.674 -3.531 38.025 1.00 93.31 363 ASP A C 1
ATOM 2824 O O . ASP A 1 363 ? -9.954 -3.937 39.152 1.00 93.31 363 ASP A O 1
ATOM 2828 N N . VAL A 1 364 ? -10.617 -3.311 37.098 1.00 94.69 364 VAL A N 1
ATOM 2829 C CA . VAL A 1 364 ? -12.061 -3.375 37.404 1.00 94.69 364 VAL A CA 1
ATOM 2830 C C . VAL A 1 364 ? -12.740 -4.678 36.995 1.00 94.69 364 VAL A C 1
ATOM 2832 O O . VAL A 1 364 ? -13.831 -4.958 37.489 1.00 94.69 364 VAL A O 1
ATOM 2835 N N . LEU A 1 365 ? -12.162 -5.468 36.081 1.00 93.94 365 LEU A N 1
ATOM 2836 C CA . LEU A 1 365 ? -12.815 -6.700 35.638 1.00 93.94 365 LEU A CA 1
ATOM 2837 C C . LEU A 1 365 ? -12.706 -7.817 36.687 1.00 93.94 365 LEU A C 1
ATOM 2839 O O . LEU A 1 365 ? -11.621 -8.056 37.220 1.00 93.94 365 LEU A O 1
ATOM 2843 N N . PRO A 1 366 ? -13.797 -8.568 36.936 1.00 92.31 366 PRO A N 1
ATOM 2844 C CA . PRO A 1 366 ? -13.755 -9.739 37.803 1.00 92.31 366 PRO A CA 1
ATOM 2845 C C . PRO A 1 366 ? -12.754 -10.799 37.326 1.00 92.31 366 PRO A C 1
ATOM 2847 O O . PRO A 1 366 ? -12.511 -10.975 36.126 1.00 92.31 366 PRO A O 1
ATOM 2850 N N . ALA A 1 367 ? -12.220 -11.571 38.275 1.00 87.25 367 ALA A N 1
ATOM 2851 C CA . ALA A 1 367 ? -11.282 -12.649 37.983 1.00 87.25 367 ALA A CA 1
ATOM 2852 C C . ALA A 1 367 ? -11.874 -13.659 36.981 1.00 87.25 367 ALA A C 1
ATOM 2854 O O . ALA A 1 367 ? -12.976 -14.175 37.166 1.00 87.25 367 ALA A O 1
ATOM 2855 N N . GLY A 1 368 ? -11.116 -13.966 35.924 1.00 86.31 368 GLY A N 1
ATOM 2856 C CA . GLY A 1 368 ? -11.524 -14.909 34.877 1.00 86.31 368 GLY A CA 1
ATOM 2857 C C . GLY A 1 368 ? -12.212 -14.281 33.661 1.00 86.31 368 GLY A C 1
ATOM 2858 O O . GLY A 1 368 ? -12.509 -15.018 32.720 1.00 86.31 368 GLY A O 1
ATOM 2859 N N . MET A 1 369 ? -12.413 -12.958 33.645 1.00 93.50 369 MET A N 1
ATOM 2860 C CA . MET A 1 369 ? -12.849 -12.226 32.453 1.00 93.50 369 MET A CA 1
ATOM 2861 C C . MET A 1 369 ? -11.683 -11.688 31.630 1.00 93.50 369 MET A C 1
ATOM 2863 O O . MET A 1 369 ? -10.622 -11.357 32.160 1.00 93.50 369 MET A O 1
ATOM 2867 N N . THR A 1 370 ? -11.895 -11.553 30.321 1.00 93.94 370 THR A N 1
ATOM 2868 C CA . THR A 1 370 ? -10.923 -10.930 29.413 1.00 93.94 370 THR A CA 1
ATOM 2869 C C . THR A 1 370 ? -11.575 -9.902 28.502 1.00 93.94 370 THR A C 1
ATOM 2871 O O . THR A 1 370 ? -12.673 -10.130 28.003 1.00 93.94 370 THR A O 1
ATOM 2874 N N . LEU A 1 371 ? -10.865 -8.802 28.241 1.00 94.19 371 LEU A N 1
ATOM 2875 C CA . LEU A 1 371 ? -11.265 -7.768 27.288 1.00 94.19 371 LEU A CA 1
ATOM 2876 C C . LEU A 1 371 ? -10.545 -7.960 25.947 1.00 94.19 371 LEU A C 1
ATOM 2878 O O . LEU A 1 371 ? -9.314 -7.986 25.882 1.00 94.19 371 LEU A O 1
ATOM 2882 N N . ARG A 1 372 ? -11.313 -8.017 24.862 1.00 93.00 372 ARG A N 1
ATOM 2883 C CA . ARG A 1 372 ? -10.843 -7.998 23.473 1.00 93.00 372 ARG A CA 1
ATOM 2884 C C . ARG A 1 372 ? -11.471 -6.825 22.729 1.00 93.00 372 ARG A C 1
ATOM 2886 O O . ARG A 1 372 ? -12.514 -6.315 23.113 1.00 93.00 372 ARG A O 1
ATOM 2893 N N . SER A 1 373 ? -10.832 -6.387 21.655 1.00 90.81 373 SER A N 1
ATOM 2894 C CA . SER A 1 373 ? -11.319 -5.306 20.794 1.00 90.81 373 SER A CA 1
ATOM 2895 C C . SER A 1 373 ? -11.479 -5.831 19.370 1.00 90.81 373 SER A C 1
ATOM 2897 O O . SER A 1 373 ? -10.602 -6.544 18.885 1.00 90.81 373 SER A O 1
ATOM 2899 N N . ALA A 1 374 ? -12.582 -5.485 18.716 1.00 83.94 374 ALA A N 1
ATOM 2900 C CA . ALA A 1 374 ? -12.926 -5.865 17.349 1.00 83.94 374 ALA A CA 1
ATOM 2901 C C . ALA A 1 374 ? -13.541 -4.670 16.601 1.00 83.94 374 ALA A C 1
ATOM 2903 O O . ALA A 1 374 ? -13.958 -3.692 17.221 1.00 83.94 374 ALA A O 1
ATOM 2904 N N . GLY A 1 375 ? -13.609 -4.751 15.269 1.00 70.06 375 GLY A N 1
ATOM 2905 C CA . GLY A 1 375 ? -14.017 -3.617 14.425 1.00 70.06 375 GLY A CA 1
ATOM 2906 C C . GLY A 1 375 ? -12.883 -2.624 14.151 1.00 70.06 375 GLY A C 1
ATOM 2907 O O . GLY A 1 375 ? -13.136 -1.507 13.720 1.00 70.06 375 GLY A O 1
ATOM 2908 N N . TYR A 1 376 ? -11.640 -3.039 14.406 1.00 63.75 376 TYR A N 1
ATOM 2909 C CA . TYR A 1 376 ? -10.437 -2.243 14.215 1.00 63.75 376 TYR A CA 1
ATOM 2910 C C . TYR A 1 376 ? -9.349 -3.073 13.526 1.00 63.75 376 TYR A C 1
ATOM 2912 O O . TYR A 1 376 ? -9.063 -4.180 13.991 1.00 63.75 376 TYR A O 1
ATOM 2920 N N . GLY A 1 377 ? -8.737 -2.513 12.476 1.00 44.84 377 GLY A N 1
ATOM 2921 C CA . GLY A 1 377 ? -7.638 -3.120 11.715 1.00 44.84 377 GLY A CA 1
ATOM 2922 C C . GLY A 1 377 ? -8.085 -3.690 10.383 1.00 44.84 377 GLY A C 1
ATOM 2923 O O . GLY A 1 377 ? -8.401 -4.899 10.357 1.00 44.84 377 GLY A O 1
#

Foldseek 3Di:
DPVPVVLLVVLQVVQCLQQVDPCSRVLLQVLLVVLLVV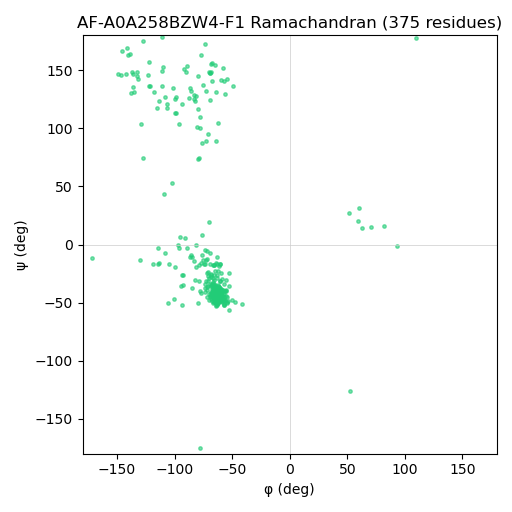LVVVCVVVVHDDDPLNVCLSSLLSVLLSVLLSQLVVQLLVQQDQDHDLVSLLVSNVVSLVVCVVVLVVVLVVQLVVLCVQLPDPPVNSNSSSNSSNSSSVSSNVSSSPVVSVSSSVDDDGRGPPPSPPDPVVVVVVVVVVVVVVVVCVNVVVVVVVVVVCCVVVVVVDDDKDAPLVVDDCPDPSNVVQLVCLVPAQHDAKKKKKKAFPDFLPLLAPLALVLVVVLQVLLVPDPFWRDKDALNQLQLQLCQCPDPNHVPDDSHHDPPDDSVSSVVSVVVCVVVVNPVSCVAAPPRNRMGIMMTHGNGLMPVSVVVSVVSSQVSCVVRPDPRMDIDMDSHD

pLDDT: mean 89.67, std 8.47, range [44.84, 98.44]

Secondary structure (DSSP, 8-state):
--HHHHHHHHHHHHHHHHH-STHHHHHHHHHHHHHHHHHHHHHHHTTPPP-TTGGGHHHHHHHHHHHHHHHHHHHHHHHS-SS--HHHHHHHHHHHHHHHHHHHHHHHHHHHHHHHHGGGSS-HHHHHHHHHHHHHHHHHHHHHHHHHHHHHHHS-PPPP-TTSS--HHHHHHHHHHHHHHTTHHHHHHHHHHHHHHHHHHHHTT------SGGGS-TTSHHHHHHHHHHHHSS-SEEEEEEEEESSTTGGGSHHHHHHHHHHHHHHHTSTTEEEEE-HHHHHHHHHHHHSTTGGGS-SS--TT--HHHHHHHHHHHHHTT-GGGGGTB-TTSSEEEEEEEES---HHHHHHHHHHHHHHHHHHSPTTEEEEEES--